Protein AF-A0A0F3MRC5-F1 (afdb_monomer_lite)

pLDDT: mean 93.23, std 6.99, range [58.91, 98.81]

Sequence (508 aa):
MLTLIIEEGAKIIGSVTSTGGVAGTLVFIGDGEVTGDIGTDDENKPDIIEISGDNTKQVTLRGNVLVNDLVFVQGVDSSGKANIENGLVARRVVFNNENADGGTLVINAPSAVNAIVNPNNGMIVLNADFTISDPSAGDIREIKIADNIKYTIDAKSGNVDLLNNGAKIIFEGAGSELNLINTGNTDKQFTLYSNLNPSDAEDEYGIVRVEATTNNLTIANNGGPYTIGQDNTHRLKEFEVKGAGNIVIDNTIFTKQFNMNNTGQVTLNQVLDLGVGGGVLFAADGKLTANNGISGSVTTATNDTGTLTIGTGNVTGAIGTNGGSKLKEVNFNGVSNVTSIDATIVKISNAAANVTAAGQISGAVSYTADGKLTANNGISGSVTTATNDTGTLTIGAGNVTGAIGTSGDNKLKEVNFNGASNVTSIDATIVKINNVTAAGQISGAVSYTADGKLTANNGINGAVTTNDTGTLTIGAGNVTGAIGTNGGNKLKEVNFNGVSNVTSIDAT

Radius of gyration: 33.18 Å; chains: 1; bounding box: 73×38×102 Å

Secondary structure (DSSP, 8-state):
-EEEEE-TTEEE-S-B---TT--EEEEEESSEEE-S-B-SSSSSS-SEEEEES-TT-EEEE-S-EEEEEEEE---SS---EEEESS-EEEEEEE--SSSS---EEEE-S-EEEEEEESGGG-EEEESS-EEE-SGGGGG-SEEEE-TT-EEEEEGGGS-EEESGGG-EEEE-STT-EEEEEE-SSS-EEEEESS-B-S-SS-SSEEEEEEEESSS-EEEE-TTS--EES-SSSS-EEEEEEEESS-EEE-SEEEEEEEEEEESSEEEESS-EE--TT-EEEE-SS-EEEETT-EESEEEESSTTEEEEEE-SS-B-S-BS-BTTBPEEEEEE-SEEEES-EEEEEEEE-STT-EEEESSPEEEEEEESSS-EEEETT-EES-EEESSTTEEEEEE-SS-B-S-BS-BTTB-EEEEEE-SEEEES-EEEEEEEEEEEEESS-EEEEEEEEEEEEEEETT-EES-EEESS-EEEEE-SS-EEEEES-STT--BSEEEESS---EEEE-B-

Structure (mmCIF, N/CA/C/O backbone):
data_AF-A0A0F3MRC5-F1
#
_entry.id   AF-A0A0F3MRC5-F1
#
loop_
_atom_site.group_PDB
_atom_site.id
_atom_site.type_symbol
_atom_site.label_atom_id
_atom_site.label_alt_id
_atom_site.label_comp_id
_atom_site.label_asym_id
_atom_site.label_entity_id
_atom_site.label_seq_id
_atom_site.pdbx_PDB_ins_code
_atom_site.Cartn_x
_atom_site.Cartn_y
_atom_site.Cartn_z
_atom_site.occupancy
_atom_site.B_iso_or_equiv
_atom_site.auth_seq_id
_atom_site.auth_comp_id
_atom_site.auth_asym_id
_atom_site.auth_atom_id
_atom_site.pdbx_PDB_model_num
ATOM 1 N N . MET A 1 1 ? 14.101 6.661 -49.500 1.00 66.88 1 MET A N 1
ATOM 2 C CA . MET A 1 1 ? 14.717 6.315 -48.210 1.00 66.88 1 MET A CA 1
ATOM 3 C C . MET A 1 1 ? 16.218 6.368 -48.416 1.00 66.88 1 MET A C 1
ATOM 5 O O . MET A 1 1 ? 16.705 5.696 -49.318 1.00 66.88 1 MET A O 1
ATOM 9 N N . LEU A 1 2 ? 16.905 7.274 -47.724 1.00 86.38 2 LEU A N 1
ATOM 10 C CA . LEU A 1 2 ? 18.364 7.409 -47.781 1.00 86.38 2 LEU A CA 1
ATOM 11 C C . LEU A 1 2 ? 18.962 6.574 -46.647 1.00 86.38 2 LEU A C 1
ATOM 13 O O . LEU A 1 2 ? 18.494 6.701 -45.521 1.00 86.38 2 LEU A O 1
ATOM 17 N N . THR A 1 3 ? 19.985 5.772 -46.930 1.00 93.00 3 THR A N 1
ATOM 18 C CA . THR A 1 3 ? 20.697 4.986 -45.913 1.00 93.00 3 THR A CA 1
ATOM 19 C C . THR A 1 3 ? 22.120 5.508 -45.776 1.00 93.00 3 THR A C 1
ATOM 21 O O . THR A 1 3 ? 22.839 5.594 -46.772 1.00 93.00 3 THR A O 1
ATOM 24 N N . LEU A 1 4 ? 22.522 5.847 -44.553 1.00 93.31 4 LEU A N 1
ATOM 25 C CA . LEU A 1 4 ? 23.901 6.171 -44.204 1.00 93.31 4 LEU A CA 1
ATOM 26 C C . LEU A 1 4 ? 24.473 5.031 -43.361 1.00 93.31 4 LEU A C 1
ATOM 28 O O . LEU A 1 4 ? 23.956 4.748 -42.284 1.00 93.31 4 LEU A O 1
ATOM 32 N N . ILE A 1 5 ? 25.532 4.396 -43.861 1.00 93.62 5 ILE A N 1
ATOM 33 C CA . ILE A 1 5 ? 26.242 3.319 -43.168 1.00 93.62 5 ILE A CA 1
ATOM 34 C C . ILE A 1 5 ? 27.459 3.910 -42.455 1.00 93.62 5 ILE A C 1
ATOM 36 O O . ILE A 1 5 ? 28.252 4.632 -43.061 1.00 93.62 5 ILE A O 1
ATOM 40 N N . ILE A 1 6 ? 27.580 3.598 -41.171 1.00 92.69 6 ILE A N 1
ATOM 41 C CA . ILE A 1 6 ? 28.657 3.991 -40.273 1.00 92.69 6 ILE A CA 1
ATOM 42 C C . ILE A 1 6 ? 29.465 2.736 -39.959 1.00 92.69 6 ILE A C 1
ATOM 44 O O . ILE A 1 6 ? 28.990 1.826 -39.277 1.00 92.69 6 ILE A O 1
ATOM 48 N N . GLU A 1 7 ? 30.668 2.692 -40.521 1.00 92.25 7 GLU A N 1
ATOM 49 C CA . GLU A 1 7 ? 31.620 1.595 -40.348 1.00 92.25 7 GLU A CA 1
ATOM 50 C C . GLU A 1 7 ? 32.126 1.502 -38.902 1.00 92.25 7 GLU A C 1
ATOM 52 O O . GLU A 1 7 ? 32.063 2.466 -38.135 1.00 92.25 7 GLU A O 1
ATOM 57 N N . GLU A 1 8 ? 32.683 0.347 -38.553 1.00 91.38 8 GLU A N 1
ATOM 58 C CA . GLU A 1 8 ? 33.206 0.074 -37.217 1.00 91.38 8 GLU A CA 1
ATOM 59 C C . GLU A 1 8 ? 34.230 1.128 -36.754 1.00 91.38 8 GLU A C 1
ATOM 61 O O . GLU A 1 8 ? 35.193 1.464 -37.449 1.00 91.38 8 GLU A O 1
ATOM 66 N N . GLY A 1 9 ? 34.017 1.649 -35.546 1.00 91.81 9 GLY A N 1
ATOM 67 C CA . GLY A 1 9 ? 34.847 2.668 -34.907 1.00 91.81 9 GLY A CA 1
ATOM 68 C C . GLY A 1 9 ? 34.661 4.081 -35.469 1.00 91.81 9 GLY A C 1
ATOM 69 O O . GLY A 1 9 ? 35.357 5.003 -35.034 1.00 91.81 9 GLY A O 1
ATOM 70 N N . ALA A 1 10 ? 33.755 4.285 -36.432 1.00 94.62 10 ALA A N 1
ATOM 71 C CA . ALA A 1 10 ? 33.546 5.592 -37.035 1.00 94.62 10 ALA A CA 1
ATOM 72 C C . ALA A 1 10 ? 32.795 6.558 -36.103 1.00 94.62 10 ALA A C 1
ATOM 74 O O . ALA A 1 10 ? 31.937 6.189 -35.297 1.00 94.62 10 ALA A O 1
ATOM 75 N N . LYS A 1 11 ? 33.126 7.844 -36.253 1.00 96.12 11 LYS A N 1
ATOM 76 C CA . LYS A 1 11 ? 32.602 8.942 -35.442 1.00 96.12 11 LYS A CA 1
ATOM 77 C C . LYS A 1 11 ? 32.018 10.034 -36.326 1.00 96.12 11 LYS A C 1
ATOM 79 O O . LYS A 1 11 ? 32.727 10.610 -37.152 1.00 96.12 11 LYS A O 1
ATOM 84 N N . ILE A 1 12 ? 30.755 10.375 -36.097 1.00 96.94 12 ILE A N 1
ATOM 85 C CA . ILE A 1 12 ? 30.117 11.563 -36.662 1.00 96.94 12 ILE A CA 1
ATOM 86 C C . ILE A 1 12 ? 30.290 12.715 -35.673 1.00 96.94 12 ILE A C 1
ATOM 88 O O . ILE A 1 12 ? 29.839 12.647 -34.528 1.00 96.94 12 ILE A O 1
ATOM 92 N N . ILE A 1 13 ? 30.942 13.787 -36.123 1.00 96.69 13 ILE A N 1
ATOM 93 C CA . ILE A 1 13 ? 31.075 15.025 -35.352 1.00 96.69 13 ILE A CA 1
ATOM 94 C C . ILE A 1 13 ? 29.966 15.984 -35.781 1.00 96.69 13 ILE A C 1
ATOM 96 O O . ILE A 1 13 ? 29.933 16.424 -36.929 1.00 96.69 13 ILE A O 1
ATOM 100 N N . GLY A 1 14 ? 29.092 16.334 -34.841 1.00 95.69 14 GLY A N 1
ATOM 101 C CA . GLY A 1 14 ? 27.933 17.197 -35.068 1.00 95.69 14 GLY A CA 1
ATOM 102 C C . GLY A 1 14 ? 26.616 16.426 -35.144 1.00 95.69 14 GLY A C 1
ATOM 103 O O . GLY A 1 14 ? 26.558 15.242 -34.812 1.00 95.69 14 GLY A O 1
ATOM 104 N N . SER A 1 15 ? 25.553 17.136 -35.521 1.00 94.94 15 SER A N 1
ATOM 105 C CA . SER A 1 15 ? 24.188 16.604 -35.551 1.00 94.94 15 SER A CA 1
ATOM 106 C C . SER A 1 15 ? 23.884 15.841 -36.841 1.00 94.94 15 SER A C 1
ATOM 108 O O . SER A 1 15 ? 24.416 16.162 -37.906 1.00 94.94 15 SER A O 1
ATOM 110 N N . VAL A 1 16 ? 22.972 14.874 -36.757 1.00 94.19 16 VAL A N 1
ATOM 111 C CA . VAL A 1 16 ? 22.435 14.125 -37.900 1.00 94.19 16 VAL A CA 1
ATOM 112 C C . VAL A 1 16 ? 20.947 14.427 -38.031 1.00 94.19 16 VAL A C 1
ATOM 114 O O . VAL A 1 16 ? 20.162 14.096 -37.147 1.00 94.19 16 VAL A O 1
ATOM 117 N N . THR A 1 17 ? 20.534 15.035 -39.140 1.00 90.56 17 THR A N 1
ATOM 118 C CA . THR A 1 17 ? 19.122 15.357 -39.392 1.00 90.56 17 THR A CA 1
ATOM 119 C C . THR A 1 17 ? 18.671 14.851 -40.755 1.00 90.56 17 THR A C 1
ATOM 121 O O . THR A 1 17 ? 19.435 14.849 -41.723 1.00 90.56 17 THR A O 1
ATOM 124 N N . SER A 1 18 ? 17.414 14.416 -40.844 1.00 86.88 18 SER A N 1
ATOM 125 C CA . SER A 1 18 ? 16.724 14.336 -42.130 1.00 86.88 18 SER A CA 1
ATOM 126 C C . SER A 1 18 ? 16.150 15.720 -42.438 1.00 86.88 18 SER A C 1
ATOM 128 O O . SER A 1 18 ? 15.801 16.466 -41.529 1.00 86.88 18 SER A O 1
ATOM 130 N N . THR A 1 19 ? 16.095 16.109 -43.712 1.00 81.38 19 THR A N 1
ATOM 131 C CA . THR A 1 19 ? 15.498 17.393 -44.115 1.00 81.38 19 THR A CA 1
ATOM 132 C C . THR A 1 19 ? 14.306 17.165 -45.033 1.00 81.38 19 THR A C 1
ATOM 134 O O . THR A 1 19 ? 14.325 16.283 -45.894 1.00 81.38 19 THR A O 1
ATOM 137 N N . GLY A 1 20 ? 13.253 17.963 -44.842 1.00 73.94 20 GLY A N 1
ATOM 138 C CA . GLY A 1 20 ? 12.080 17.984 -45.721 1.00 73.94 20 GLY A CA 1
ATOM 139 C C . GLY A 1 20 ? 11.171 16.757 -45.610 1.00 73.94 20 GLY A C 1
ATOM 140 O O . GLY A 1 20 ? 10.580 16.360 -46.614 1.00 73.94 20 GLY A O 1
ATOM 141 N N . GLY A 1 21 ? 11.079 16.128 -44.432 1.00 71.44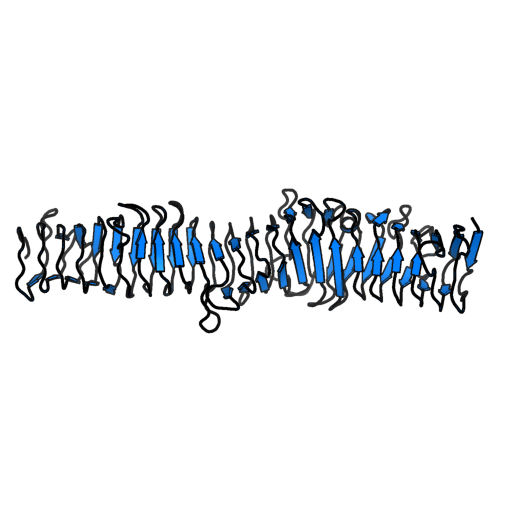 21 GLY A N 1
ATOM 142 C CA . GLY A 1 21 ? 10.180 14.988 -44.200 1.00 71.44 21 GLY A CA 1
ATOM 143 C C . GLY A 1 21 ? 10.630 13.671 -44.841 1.00 71.44 21 GLY A C 1
ATOM 144 O O . GLY A 1 21 ? 9.845 12.727 -44.938 1.00 71.44 21 GLY A O 1
ATOM 145 N N . VAL A 1 22 ? 11.873 13.585 -45.326 1.00 77.75 22 VAL A N 1
ATOM 146 C CA . VAL A 1 22 ? 12.384 12.373 -45.976 1.00 77.75 22 VAL A CA 1
ATOM 147 C C . VAL A 1 22 ? 12.835 11.357 -44.927 1.00 77.75 22 VAL A C 1
ATOM 149 O O . VAL A 1 22 ? 13.843 11.554 -44.254 1.00 77.75 22 VAL A O 1
ATOM 152 N N . ALA A 1 23 ? 12.137 10.221 -44.851 1.00 80.81 23 ALA A N 1
ATOM 153 C CA . ALA A 1 23 ? 12.546 9.072 -44.044 1.00 80.81 23 ALA A CA 1
ATOM 154 C C . ALA A 1 23 ? 13.950 8.573 -44.450 1.00 80.81 23 ALA A C 1
ATOM 156 O O . ALA A 1 23 ? 14.190 8.213 -45.614 1.00 80.81 23 ALA A O 1
ATOM 157 N N . GLY A 1 24 ? 14.870 8.554 -43.485 1.00 91.00 24 GLY A N 1
ATOM 158 C CA . GLY A 1 24 ? 16.234 8.050 -43.636 1.00 91.00 24 GLY A CA 1
ATOM 159 C C . GLY A 1 24 ? 16.586 7.004 -42.581 1.00 91.00 24 GLY A C 1
ATOM 160 O O . GLY A 1 24 ? 15.982 6.978 -41.509 1.00 91.00 24 GLY A O 1
ATOM 161 N N . THR A 1 25 ? 17.577 6.175 -42.895 1.00 94.62 25 THR A N 1
ATOM 162 C CA . THR A 1 25 ? 18.104 5.121 -42.025 1.00 94.62 25 THR A CA 1
ATOM 163 C C . THR A 1 25 ? 19.570 5.399 -41.714 1.00 94.62 25 THR A C 1
ATOM 165 O O . THR A 1 25 ? 20.368 5.620 -42.628 1.00 94.62 25 THR A O 1
ATOM 168 N N . LEU A 1 26 ? 19.930 5.369 -40.434 1.00 95.06 26 LEU A N 1
ATOM 169 C CA . LEU A 1 26 ? 21.310 5.432 -39.959 1.00 95.06 26 LEU A CA 1
ATOM 170 C C . LEU A 1 26 ? 21.720 4.046 -39.457 1.00 95.06 26 LEU A C 1
ATOM 172 O O . LEU A 1 26 ? 21.127 3.557 -38.505 1.00 95.06 26 LEU A O 1
ATOM 176 N N . VAL A 1 27 ? 22.709 3.417 -40.087 1.00 94.56 27 VAL A N 1
ATOM 177 C CA . VAL A 1 27 ? 23.139 2.046 -39.770 1.00 94.56 27 VAL A CA 1
ATOM 178 C C . VAL A 1 27 ? 24.523 2.076 -39.151 1.00 94.56 27 VAL A C 1
ATOM 180 O O . VAL A 1 27 ? 25.453 2.571 -39.779 1.00 94.56 27 VAL A O 1
ATOM 183 N N . PHE A 1 28 ? 24.680 1.506 -37.963 1.00 94.06 28 PHE A N 1
ATOM 184 C CA . PHE A 1 28 ? 25.976 1.281 -37.331 1.00 94.06 28 PHE A CA 1
ATOM 185 C C . PHE A 1 28 ? 26.372 -0.189 -37.458 1.00 94.06 28 PHE A C 1
ATOM 187 O O . PHE A 1 28 ? 25.625 -1.080 -37.040 1.00 94.06 28 PHE A O 1
ATOM 194 N N . ILE A 1 29 ? 27.550 -0.441 -38.028 1.00 89.50 29 ILE A N 1
ATOM 195 C CA . ILE A 1 29 ? 28.136 -1.777 -38.161 1.00 89.50 29 ILE A CA 1
ATOM 196 C C . ILE A 1 29 ? 29.233 -1.913 -37.096 1.00 89.50 29 ILE A C 1
ATOM 198 O O . ILE A 1 29 ? 30.410 -1.704 -37.372 1.00 89.50 29 ILE A O 1
ATOM 202 N N . GLY A 1 30 ? 28.843 -2.227 -35.857 1.00 89.44 30 GLY A N 1
ATOM 203 C CA . GLY A 1 30 ? 29.761 -2.348 -34.722 1.00 89.44 30 GLY A CA 1
ATOM 204 C C . GLY A 1 30 ? 29.889 -1.064 -33.899 1.00 89.44 30 GLY A C 1
ATOM 205 O O . GLY A 1 30 ? 28.898 -0.375 -33.655 1.00 89.44 30 GLY A O 1
ATOM 206 N N . ASP A 1 31 ? 31.104 -0.774 -33.423 1.00 93.62 31 ASP A N 1
ATOM 207 C CA . ASP A 1 31 ? 31.352 0.397 -32.576 1.00 93.62 31 ASP A CA 1
ATOM 208 C C . ASP A 1 31 ? 31.089 1.696 -33.344 1.00 93.62 31 ASP A C 1
ATOM 210 O O . ASP A 1 31 ? 31.461 1.818 -34.510 1.00 93.62 31 ASP A O 1
ATOM 214 N N . GLY A 1 32 ? 30.485 2.691 -32.698 1.00 95.44 32 GLY A N 1
ATOM 215 C CA . GLY A 1 32 ? 30.190 3.958 -33.362 1.00 95.44 32 GLY A CA 1
ATOM 216 C C . GLY A 1 32 ? 29.873 5.096 -32.406 1.00 95.44 32 GLY A C 1
ATOM 217 O O . GLY A 1 32 ? 29.499 4.885 -31.254 1.00 95.44 32 GLY A O 1
ATOM 218 N N . GLU A 1 33 ? 30.020 6.329 -32.882 1.00 97.44 33 GLU A N 1
ATOM 219 C CA . GLU A 1 33 ? 29.736 7.517 -32.076 1.00 97.44 33 GLU A CA 1
ATOM 220 C C . GLU A 1 33 ? 29.079 8.628 -32.901 1.00 97.44 33 GLU A C 1
ATOM 222 O O . GLU A 1 33 ? 29.527 8.944 -34.005 1.00 97.44 33 GLU A O 1
ATOM 227 N N . VAL A 1 34 ? 28.068 9.285 -32.329 1.00 98.12 34 VAL A N 1
ATOM 228 C CA . VAL A 1 34 ? 27.540 10.568 -32.820 1.00 98.12 34 VAL A CA 1
ATOM 229 C C . VAL A 1 34 ? 27.627 11.591 -31.699 1.00 98.12 34 VAL A C 1
ATOM 231 O O . VAL A 1 34 ? 27.081 11.373 -30.619 1.00 98.12 34 VAL A O 1
ATOM 234 N N . THR A 1 35 ? 28.332 12.702 -31.931 1.00 97.75 35 THR A N 1
ATOM 235 C CA . THR A 1 35 ? 28.570 13.696 -30.870 1.00 97.75 35 THR A CA 1
ATOM 236 C C . THR A 1 35 ? 27.452 14.721 -30.709 1.00 97.75 35 THR A C 1
ATOM 238 O O . THR A 1 35 ? 27.401 15.375 -29.673 1.00 97.75 35 THR A O 1
ATOM 241 N N . GLY A 1 36 ? 26.642 14.948 -31.746 1.00 97.44 36 GLY A N 1
ATOM 242 C CA . GLY A 1 36 ? 25.536 15.907 -31.735 1.00 97.44 36 GLY A CA 1
ATOM 243 C C . GLY A 1 36 ? 24.167 15.233 -31.707 1.00 97.44 36 GLY A C 1
ATOM 244 O O . GLY A 1 36 ? 24.066 14.010 -31.616 1.00 97.44 36 GLY A O 1
ATOM 245 N N . ASP A 1 37 ? 23.118 16.051 -31.777 1.00 97.31 37 ASP A N 1
ATOM 246 C CA . ASP A 1 37 ? 21.728 15.584 -31.781 1.00 97.31 37 ASP A CA 1
ATOM 247 C C . ASP A 1 37 ? 21.410 14.760 -33.037 1.00 97.31 37 ASP A C 1
ATOM 249 O O . ASP A 1 37 ? 21.921 15.030 -34.127 1.00 97.31 37 ASP A O 1
ATOM 253 N N . ILE A 1 38 ? 20.527 13.777 -32.894 1.00 96.75 38 ILE A N 1
ATOM 254 C CA . ILE A 1 38 ? 19.950 13.014 -33.996 1.00 96.75 38 ILE A CA 1
ATOM 255 C C . ILE A 1 38 ? 18.467 13.349 -34.073 1.00 96.75 38 ILE A C 1
ATOM 257 O O . ILE A 1 38 ? 17.701 13.000 -33.181 1.00 96.75 38 ILE A O 1
ATOM 261 N N . GLY A 1 39 ? 18.073 14.008 -35.159 1.00 94.38 39 GLY A N 1
ATOM 262 C CA . GLY A 1 39 ? 16.740 14.576 -35.324 1.00 94.38 39 GLY A CA 1
ATOM 263 C C . GLY A 1 39 ? 16.519 15.858 -34.513 1.00 94.38 39 GLY A C 1
ATOM 264 O O . GLY A 1 39 ? 17.100 16.049 -33.448 1.00 94.38 39 GLY A O 1
ATOM 265 N N . THR A 1 40 ? 15.689 16.766 -35.033 1.00 90.69 40 THR A N 1
ATOM 266 C CA . THR A 1 40 ? 15.366 18.047 -34.361 1.00 90.69 40 THR A CA 1
ATOM 267 C C . THR A 1 40 ? 13.893 18.199 -34.009 1.00 90.69 40 THR A C 1
ATOM 269 O O . THR A 1 40 ? 13.556 18.909 -33.067 1.00 90.69 40 THR A O 1
ATOM 272 N N . ASP A 1 41 ? 13.018 17.552 -34.772 1.00 90.75 41 ASP A N 1
ATOM 273 C CA . ASP A 1 41 ? 11.568 17.591 -34.619 1.00 90.75 41 ASP A CA 1
ATOM 274 C C . ASP A 1 41 ? 10.936 16.392 -35.343 1.00 90.75 41 ASP A C 1
ATOM 276 O O . ASP A 1 41 ? 11.629 15.540 -35.909 1.00 90.75 41 ASP A O 1
ATOM 280 N N . ASP A 1 42 ? 9.607 16.313 -35.316 1.00 88.12 42 ASP A N 1
ATOM 281 C CA . ASP A 1 42 ? 8.883 15.181 -35.875 1.00 88.12 42 ASP A CA 1
ATOM 282 C C . ASP A 1 42 ? 9.019 15.010 -37.394 1.00 88.12 42 ASP A C 1
ATOM 284 O O . ASP A 1 42 ? 8.890 13.875 -37.864 1.00 88.12 42 ASP A O 1
ATOM 288 N N . GLU A 1 43 ? 9.283 16.087 -38.138 1.00 89.81 43 GLU A N 1
ATOM 289 C CA . GLU A 1 43 ? 9.475 16.075 -39.594 1.00 89.81 43 GLU A CA 1
ATOM 290 C C . GLU A 1 43 ? 10.941 15.831 -39.982 1.00 89.81 43 GLU A C 1
ATOM 292 O O . GLU A 1 43 ? 11.214 15.282 -41.050 1.00 89.81 43 GLU A O 1
ATOM 297 N N . ASN A 1 44 ? 11.883 16.213 -39.118 1.00 90.81 44 ASN A N 1
ATOM 298 C CA . ASN A 1 44 ? 13.322 16.232 -39.388 1.00 90.81 44 ASN A CA 1
ATOM 299 C C . ASN A 1 44 ? 14.104 15.206 -38.549 1.00 90.81 44 ASN A C 1
ATOM 301 O O . ASN A 1 44 ? 15.253 15.438 -38.161 1.00 90.81 44 ASN A O 1
ATOM 305 N N . LYS A 1 45 ? 13.484 14.057 -38.261 1.00 92.94 45 LYS A N 1
ATOM 306 C CA . LYS A 1 45 ? 14.107 12.902 -37.601 1.00 92.94 45 LYS A CA 1
ATOM 307 C C . LYS A 1 45 ? 14.374 11.741 -38.566 1.00 92.94 45 LYS A C 1
ATOM 309 O O . LYS A 1 45 ? 13.608 11.549 -39.519 1.00 92.94 45 LYS A O 1
ATOM 314 N N . PRO A 1 46 ? 15.429 10.935 -38.349 1.00 94.06 46 PRO A N 1
ATOM 315 C CA . PRO A 1 46 ? 15.559 9.653 -39.026 1.00 94.06 46 PRO A CA 1
ATOM 316 C C . PRO A 1 46 ? 14.352 8.761 -38.733 1.00 94.06 46 PRO A C 1
ATOM 318 O O . PRO A 1 46 ? 13.754 8.809 -37.654 1.00 94.06 46 PRO A O 1
ATOM 321 N N . ASP A 1 47 ? 14.008 7.925 -39.704 1.00 95.12 47 ASP A N 1
ATOM 322 C CA . ASP A 1 47 ? 12.973 6.919 -39.510 1.00 95.12 47 ASP A CA 1
ATOM 323 C C . ASP A 1 47 ? 13.536 5.755 -38.692 1.00 95.12 47 ASP A C 1
ATOM 325 O O . ASP A 1 47 ? 12.897 5.277 -37.760 1.00 95.12 47 ASP A O 1
ATOM 329 N N . ILE A 1 48 ? 14.769 5.342 -38.993 1.00 96.31 48 ILE A N 1
ATOM 330 C CA . ILE A 1 48 ? 15.389 4.180 -38.363 1.00 96.31 48 ILE A CA 1
ATOM 331 C C . ILE A 1 48 ? 16.831 4.498 -37.958 1.00 96.31 48 ILE A C 1
ATOM 333 O O . ILE A 1 48 ? 17.601 5.057 -38.743 1.00 96.31 48 ILE A O 1
ATOM 337 N N . ILE A 1 49 ? 17.206 4.096 -36.746 1.00 97.12 49 ILE A N 1
ATOM 338 C CA . ILE A 1 49 ? 18.600 3.878 -36.354 1.00 97.12 49 ILE A CA 1
ATOM 339 C C . ILE A 1 49 ? 18.790 2.374 -36.165 1.00 97.12 49 ILE A C 1
ATOM 341 O O . ILE A 1 49 ? 18.113 1.779 -35.332 1.00 97.12 49 ILE A O 1
ATOM 345 N N . GLU A 1 50 ? 19.698 1.764 -36.920 1.00 95.38 50 GLU A N 1
ATOM 346 C CA . GLU A 1 50 ? 20.039 0.344 -36.816 1.00 95.38 50 GLU A CA 1
ATOM 347 C C . GLU A 1 50 ? 21.374 0.167 -36.095 1.00 95.38 50 GLU A C 1
ATOM 349 O O . GLU A 1 50 ? 22.381 0.775 -36.461 1.00 95.38 50 GLU A O 1
ATOM 354 N N . ILE A 1 51 ? 21.382 -0.689 -35.078 1.00 93.94 51 ILE A N 1
ATOM 355 C CA . ILE A 1 51 ? 22.551 -1.030 -34.272 1.00 93.94 51 ILE A CA 1
ATOM 356 C C . ILE A 1 51 ? 22.891 -2.493 -34.534 1.00 93.94 51 ILE A C 1
ATOM 358 O O . ILE A 1 51 ? 22.158 -3.390 -34.113 1.00 93.94 51 ILE A O 1
ATOM 362 N N . SER A 1 52 ? 24.000 -2.727 -35.232 1.00 87.56 52 SER A N 1
ATOM 363 C CA . SER A 1 52 ? 24.513 -4.066 -35.542 1.00 87.56 52 SER A CA 1
ATOM 364 C C . SER A 1 52 ? 25.764 -4.371 -34.725 1.00 87.56 52 SER A C 1
ATOM 366 O O . SER A 1 52 ? 26.483 -3.461 -34.310 1.00 87.56 52 SER A O 1
ATOM 368 N N . GLY A 1 53 ? 26.072 -5.656 -34.566 1.00 83.25 53 GLY A N 1
ATOM 369 C CA . GLY A 1 53 ? 27.265 -6.133 -33.860 1.00 83.25 53 GLY A CA 1
ATOM 370 C C . GLY A 1 53 ? 26.926 -7.091 -32.724 1.00 83.25 53 GLY A C 1
ATOM 371 O O . GLY A 1 53 ? 25.761 -7.244 -32.368 1.00 83.25 53 GLY A O 1
ATOM 372 N N . ASP A 1 54 ? 27.947 -7.743 -32.173 1.00 85.00 54 ASP A N 1
ATOM 373 C CA . ASP A 1 54 ? 27.812 -8.596 -30.988 1.00 85.00 54 ASP A CA 1
ATOM 374 C C . ASP A 1 54 ? 27.704 -7.767 -29.688 1.00 85.00 54 ASP A C 1
ATOM 376 O O . ASP A 1 54 ? 27.829 -6.541 -29.687 1.00 85.00 54 ASP A O 1
ATOM 380 N N . ASN A 1 55 ? 27.500 -8.433 -28.551 1.00 81.62 55 ASN A N 1
ATOM 381 C CA . ASN A 1 55 ? 27.361 -7.805 -27.233 1.00 81.62 55 ASN A CA 1
ATOM 382 C C . ASN A 1 55 ? 28.615 -7.057 -26.730 1.00 81.62 55 ASN A C 1
ATOM 384 O O . ASN A 1 55 ? 28.556 -6.395 -25.681 1.00 81.62 55 ASN A O 1
ATOM 388 N N . THR A 1 56 ? 29.744 -7.150 -27.436 1.00 86.75 56 THR A N 1
ATOM 389 C CA . THR A 1 56 ? 30.954 -6.375 -27.145 1.00 86.75 56 THR A CA 1
ATOM 390 C C . THR A 1 56 ? 30.939 -5.016 -27.835 1.00 86.75 56 THR A C 1
ATOM 392 O O . THR A 1 56 ? 31.632 -4.111 -27.373 1.00 86.75 56 THR A O 1
ATOM 395 N N . LYS A 1 57 ? 30.117 -4.853 -28.880 1.00 91.44 57 LYS A N 1
ATOM 396 C CA . LYS A 1 57 ? 30.014 -3.625 -29.670 1.00 91.44 57 LYS A CA 1
ATOM 397 C C . LYS A 1 57 ? 29.074 -2.609 -29.048 1.00 91.44 57 LYS A C 1
ATOM 399 O O . LYS A 1 57 ? 28.014 -2.951 -28.514 1.00 91.44 57 LYS A O 1
ATOM 404 N N . GLN A 1 58 ? 29.461 -1.341 -29.144 1.00 93.94 58 GLN A N 1
ATOM 405 C CA . GLN A 1 58 ? 28.718 -0.230 -28.572 1.00 93.94 58 GLN A CA 1
ATOM 406 C C . GLN A 1 58 ? 28.633 0.962 -29.522 1.00 93.94 58 GLN A C 1
ATOM 408 O O . GLN A 1 58 ? 29.635 1.512 -29.975 1.00 93.94 58 GLN A O 1
ATOM 413 N N . VAL A 1 59 ? 27.413 1.453 -29.702 1.00 97.06 59 VAL A N 1
ATOM 414 C CA . VAL A 1 59 ? 27.145 2.748 -30.317 1.00 97.06 59 VAL A CA 1
ATOM 415 C C . VAL A 1 59 ? 26.830 3.758 -29.225 1.00 97.06 59 VAL A C 1
ATOM 417 O O . VAL A 1 59 ? 25.931 3.540 -28.415 1.00 97.06 59 VAL A O 1
ATOM 420 N N . THR A 1 60 ? 27.558 4.871 -29.204 1.00 97.94 60 THR A N 1
ATOM 421 C CA . THR A 1 60 ? 27.334 5.975 -28.265 1.00 97.94 60 THR A CA 1
ATOM 422 C C . THR A 1 60 ? 26.685 7.159 -28.969 1.00 97.94 60 THR A C 1
ATOM 424 O O . THR A 1 60 ? 27.263 7.759 -29.877 1.00 97.94 60 THR A O 1
ATOM 427 N N . LEU A 1 61 ? 25.485 7.518 -28.524 1.00 98.06 61 LEU A N 1
ATOM 428 C CA . LEU A 1 61 ? 24.712 8.645 -29.031 1.00 98.06 61 LEU A CA 1
ATOM 429 C C . LEU A 1 61 ? 24.743 9.755 -27.976 1.00 98.06 61 LEU A C 1
ATOM 431 O O . LEU A 1 61 ? 24.054 9.675 -26.955 1.00 98.06 61 LEU A O 1
ATOM 435 N N . ARG A 1 62 ? 25.607 10.756 -28.196 1.00 97.69 62 ARG A N 1
ATOM 436 C CA . ARG A 1 62 ? 25.893 11.799 -27.199 1.00 97.69 62 ARG A CA 1
ATOM 437 C C . ARG A 1 62 ? 24.876 12.931 -27.169 1.00 97.69 62 ARG A C 1
ATOM 439 O O . ARG A 1 62 ? 24.718 13.566 -26.135 1.00 97.69 62 ARG A O 1
ATOM 446 N N . GLY A 1 63 ? 24.245 13.232 -28.302 1.00 96.69 63 GLY A N 1
ATOM 447 C CA . GLY A 1 63 ? 23.178 14.227 -28.369 1.00 96.69 63 GLY A CA 1
ATOM 448 C C . GLY A 1 63 ? 21.814 13.650 -28.006 1.00 96.69 63 GLY A C 1
ATOM 449 O O . GLY A 1 63 ? 21.678 12.471 -27.675 1.00 96.69 63 GLY A O 1
ATOM 450 N N . ASN A 1 64 ? 20.789 14.495 -28.080 1.00 97.38 64 ASN A N 1
ATOM 451 C CA . ASN A 1 64 ? 19.403 14.048 -27.996 1.00 97.38 64 ASN A CA 1
ATOM 452 C C . ASN A 1 64 ? 19.073 13.187 -29.215 1.00 97.38 64 ASN A C 1
ATOM 454 O O . ASN A 1 64 ? 19.456 13.526 -30.333 1.00 97.38 64 ASN A O 1
ATOM 458 N N . VAL A 1 65 ? 18.346 12.096 -29.009 1.00 98.12 65 VAL A N 1
ATOM 459 C CA . VAL A 1 65 ? 17.949 11.172 -30.069 1.00 98.12 65 VAL A CA 1
ATOM 460 C C . VAL A 1 65 ? 16.440 11.213 -30.219 1.00 98.12 65 VAL A C 1
ATOM 462 O O . VAL A 1 65 ? 15.705 10.719 -29.368 1.00 98.12 65 VAL A O 1
ATOM 465 N N . LEU A 1 66 ? 15.985 11.777 -31.328 1.00 97.12 66 LEU A N 1
ATOM 466 C CA . LEU A 1 66 ? 14.613 11.710 -31.791 1.00 97.12 66 LEU A CA 1
ATOM 467 C C . LEU A 1 66 ? 14.578 10.831 -33.045 1.00 97.12 66 LEU A C 1
ATOM 469 O O . LEU A 1 66 ? 15.220 11.135 -34.050 1.00 97.12 66 LEU A O 1
ATOM 473 N N . VAL A 1 67 ? 13.841 9.725 -32.988 1.00 96.81 67 VAL A N 1
ATOM 474 C CA . VAL A 1 67 ? 13.770 8.727 -34.068 1.00 96.81 67 VAL A CA 1
ATOM 475 C C . VAL A 1 67 ? 12.392 8.068 -34.073 1.00 96.81 67 VAL A C 1
ATOM 477 O O . VAL A 1 67 ? 11.714 8.044 -33.047 1.00 96.81 67 VAL A O 1
ATOM 480 N N . ASN A 1 68 ? 11.935 7.521 -35.202 1.00 95.44 68 ASN A N 1
ATOM 481 C CA . ASN A 1 68 ? 10.776 6.627 -35.135 1.00 95.44 68 ASN A CA 1
ATOM 482 C C . ASN A 1 68 ? 11.178 5.301 -34.480 1.00 95.44 68 ASN A C 1
ATOM 484 O O . ASN A 1 68 ? 10.668 4.982 -33.408 1.00 95.44 68 ASN A O 1
ATOM 488 N N . ASP A 1 69 ? 12.109 4.558 -35.073 1.00 97.00 69 ASP A N 1
ATOM 489 C CA . ASP A 1 69 ? 12.499 3.244 -34.574 1.00 97.00 69 ASP A CA 1
ATOM 490 C C . ASP A 1 69 ? 14.009 3.154 -34.293 1.00 97.00 69 ASP A C 1
ATOM 492 O O . ASP A 1 69 ? 14.842 3.420 -35.159 1.00 97.00 69 ASP A O 1
ATOM 496 N N . LEU A 1 70 ? 14.363 2.736 -33.077 1.00 97.69 70 LEU A N 1
ATOM 497 C CA . LEU A 1 70 ? 15.708 2.268 -32.740 1.00 97.69 70 LEU A CA 1
ATOM 498 C C . LEU A 1 70 ? 15.709 0.741 -32.814 1.00 97.69 70 LEU A C 1
ATOM 500 O O . LEU A 1 70 ? 14.992 0.086 -32.059 1.00 97.69 70 LEU A O 1
ATOM 504 N N . VAL A 1 71 ? 16.479 0.174 -33.733 1.00 96.56 71 VAL A N 1
ATOM 505 C CA . VAL A 1 71 ? 16.422 -1.243 -34.094 1.00 96.56 71 VAL A CA 1
ATOM 506 C C . VAL A 1 71 ? 17.763 -1.901 -33.814 1.00 96.56 71 VAL A C 1
ATOM 508 O O . VAL A 1 71 ? 18.795 -1.471 -34.319 1.00 96.56 71 VAL A O 1
ATOM 511 N N . PHE A 1 72 ? 17.748 -2.977 -33.039 1.00 95.19 72 PHE A N 1
ATOM 512 C CA . PHE A 1 72 ? 18.888 -3.870 -32.894 1.00 95.19 72 PHE A CA 1
ATOM 513 C C . PHE A 1 72 ? 18.813 -4.936 -33.985 1.00 95.19 72 PHE A C 1
ATOM 515 O O . PHE A 1 72 ? 17.817 -5.652 -34.098 1.00 95.19 72 PHE A O 1
ATOM 522 N N . VAL A 1 73 ? 19.858 -5.023 -34.803 1.00 88.69 73 VAL A N 1
ATOM 523 C CA . VAL A 1 73 ? 19.951 -5.956 -35.933 1.00 88.69 73 VAL A CA 1
ATOM 524 C C . VAL A 1 73 ? 21.103 -6.953 -35.727 1.00 88.69 73 VAL A C 1
ATOM 526 O O . VAL A 1 73 ? 21.812 -6.914 -34.718 1.00 88.69 73 VAL A O 1
ATOM 529 N N . GLN A 1 74 ? 21.220 -7.918 -36.640 1.00 74.94 74 GLN A N 1
ATOM 530 C CA . GLN A 1 74 ? 21.946 -9.182 -36.475 1.00 74.94 74 GLN A CA 1
ATOM 531 C C . GLN A 1 74 ? 23.375 -9.103 -35.904 1.00 74.94 74 GLN A C 1
ATOM 533 O O . GLN A 1 74 ? 24.252 -8.407 -36.417 1.00 74.94 74 GLN A O 1
ATOM 538 N N . GLY A 1 75 ? 23.607 -9.994 -34.938 1.00 62.25 75 GLY A N 1
ATOM 539 C CA . GLY A 1 75 ? 24.794 -10.836 -34.792 1.00 62.25 75 GLY A CA 1
ATOM 540 C C . GLY A 1 75 ? 24.312 -12.258 -34.449 1.00 62.25 75 GLY A C 1
ATOM 541 O O . GLY A 1 75 ? 23.288 -12.412 -33.779 1.00 62.25 75 GLY A O 1
ATOM 542 N N . VAL A 1 76 ? 24.986 -13.304 -34.947 1.00 58.91 76 VAL A N 1
ATOM 543 C CA . VAL A 1 76 ? 24.531 -14.713 -34.819 1.00 58.91 76 VAL A CA 1
ATOM 544 C C . VAL A 1 76 ? 24.394 -15.194 -33.370 1.00 58.91 76 VAL A C 1
ATOM 546 O O . VAL A 1 76 ? 23.569 -16.060 -33.100 1.00 58.91 76 VAL A O 1
ATOM 549 N N . ASP A 1 77 ? 25.139 -14.582 -32.444 1.00 62.38 77 ASP A N 1
ATOM 550 C CA . ASP A 1 77 ? 25.177 -14.980 -31.032 1.00 62.38 77 ASP A CA 1
ATOM 551 C C . ASP A 1 77 ? 24.659 -13.891 -30.072 1.00 62.38 77 ASP A C 1
ATOM 553 O O . ASP A 1 77 ? 24.309 -14.187 -28.934 1.00 62.38 77 ASP A O 1
ATOM 557 N N . SER A 1 78 ? 24.613 -12.626 -30.501 1.00 72.88 78 SER A N 1
ATOM 558 C CA . SER A 1 78 ? 24.138 -11.486 -29.700 1.00 72.88 78 SER A CA 1
ATOM 559 C C . SER A 1 78 ? 23.950 -10.238 -30.564 1.00 72.88 78 SER A C 1
ATOM 561 O O . SER A 1 78 ? 24.488 -10.170 -31.669 1.00 72.88 78 SER A O 1
ATOM 563 N N . SER A 1 79 ? 23.203 -9.256 -30.058 1.00 83.62 79 SER A N 1
ATOM 564 C CA . SER A 1 79 ? 23.089 -7.918 -30.650 1.00 83.62 79 SER A CA 1
ATOM 565 C C . SER A 1 79 ? 23.784 -6.846 -29.795 1.00 83.62 79 SER A C 1
ATOM 567 O O . SER A 1 79 ? 23.946 -6.998 -28.581 1.00 83.62 79 SER A O 1
ATOM 569 N N . GLY A 1 80 ? 24.204 -5.759 -30.448 1.00 90.06 80 GLY A N 1
ATOM 570 C CA . GLY A 1 80 ? 25.026 -4.700 -29.862 1.00 90.06 80 GLY A CA 1
ATOM 571 C C . GLY A 1 80 ? 24.351 -3.861 -28.777 1.00 90.06 80 GLY A C 1
ATOM 572 O O . GLY A 1 80 ? 23.204 -4.081 -28.373 1.00 90.06 80 GLY A O 1
ATOM 573 N N . LYS A 1 81 ? 25.095 -2.866 -28.290 1.00 94.44 81 LYS A N 1
ATOM 574 C CA . LYS A 1 81 ? 24.659 -1.944 -27.237 1.00 94.44 81 LYS A CA 1
ATOM 575 C C . LYS A 1 81 ? 24.420 -0.544 -27.793 1.00 94.44 81 LYS A C 1
ATOM 577 O O . LYS A 1 81 ? 25.297 0.013 -28.446 1.00 94.44 81 LYS A O 1
ATOM 582 N N . ALA A 1 82 ? 23.277 0.053 -27.471 1.00 97.25 82 ALA A N 1
ATOM 583 C CA . ALA A 1 82 ? 23.003 1.465 -27.726 1.00 97.25 82 ALA A CA 1
ATOM 584 C C . ALA A 1 82 ? 23.132 2.248 -26.417 1.00 97.25 82 ALA A C 1
ATOM 586 O O . ALA A 1 82 ? 22.397 1.988 -25.466 1.00 97.25 82 ALA A O 1
ATOM 587 N N . ASN A 1 83 ? 24.070 3.189 -26.362 1.00 97.88 83 ASN A N 1
ATOM 588 C CA . ASN A 1 83 ? 24.330 4.032 -25.203 1.00 97.88 83 ASN A CA 1
ATOM 589 C C . ASN A 1 83 ? 23.803 5.448 -25.451 1.00 97.88 83 ASN A C 1
ATOM 591 O O . ASN A 1 83 ? 24.367 6.184 -26.260 1.00 97.88 83 ASN A O 1
ATOM 595 N N . ILE A 1 84 ? 22.718 5.812 -24.770 1.00 98.44 84 ILE A N 1
ATOM 596 C CA . ILE A 1 84 ? 22.055 7.113 -24.895 1.00 98.44 84 ILE A CA 1
ATOM 597 C C . ILE A 1 84 ? 22.558 8.028 -23.778 1.00 98.44 84 ILE A C 1
ATOM 599 O O . ILE A 1 84 ? 22.308 7.748 -22.604 1.00 98.44 84 ILE A O 1
ATOM 603 N N . GLU A 1 85 ? 23.263 9.113 -24.110 1.00 98.12 85 GLU A N 1
ATOM 604 C CA . GLU A 1 85 ? 23.846 9.997 -23.086 1.00 98.12 85 GLU A CA 1
ATOM 605 C C . GLU A 1 85 ? 22.994 11.224 -22.733 1.00 98.12 85 GLU A C 1
ATOM 607 O O . GLU A 1 85 ? 23.129 11.708 -21.615 1.00 98.12 85 GLU A O 1
ATOM 612 N N . ASN A 1 86 ? 22.130 11.728 -23.629 1.00 95.81 86 ASN A N 1
ATOM 613 C CA . ASN A 1 86 ? 21.426 13.008 -23.400 1.00 95.81 86 ASN A CA 1
ATOM 614 C C . ASN A 1 86 ? 19.890 12.949 -23.516 1.00 95.81 86 ASN A C 1
ATOM 616 O O . ASN A 1 86 ? 19.205 13.813 -22.977 1.00 95.81 86 ASN A O 1
ATOM 620 N N . GLY A 1 87 ? 19.340 11.899 -24.130 1.00 96.38 87 GLY A N 1
ATOM 621 C CA . GLY A 1 87 ? 17.906 11.596 -24.110 1.00 96.38 87 GLY A CA 1
ATOM 622 C C . GLY A 1 87 ? 17.467 10.823 -25.349 1.00 96.38 87 GLY A C 1
ATOM 623 O O . GLY A 1 87 ? 18.013 11.024 -26.433 1.00 96.38 87 GLY A O 1
ATOM 624 N N . LEU A 1 88 ? 16.484 9.939 -25.196 1.00 98.19 88 LEU A N 1
ATOM 625 C CA . LEU A 1 88 ? 15.853 9.196 -26.285 1.00 98.19 88 LEU A CA 1
ATOM 626 C C . LEU A 1 88 ? 14.349 9.455 -26.279 1.00 98.19 88 LEU A C 1
ATOM 628 O O . LEU A 1 88 ? 13.674 9.217 -25.278 1.00 98.19 88 LEU A O 1
ATOM 632 N N . VAL A 1 89 ? 13.835 9.875 -27.430 1.00 97.75 89 VAL A N 1
ATOM 633 C CA . VAL A 1 89 ? 12.415 9.872 -27.763 1.00 97.75 89 VAL A CA 1
ATOM 634 C C . VAL A 1 89 ? 12.240 9.004 -29.000 1.00 97.75 89 VAL A C 1
ATOM 636 O O . VAL A 1 89 ? 12.663 9.376 -30.097 1.00 97.75 89 VAL A O 1
ATOM 639 N N . ALA A 1 90 ? 11.629 7.834 -28.820 1.00 96.81 90 ALA A N 1
ATOM 640 C CA . ALA A 1 90 ? 11.365 6.911 -29.918 1.00 96.81 90 ALA A CA 1
ATOM 641 C C . ALA A 1 90 ? 9.907 6.464 -29.957 1.00 96.81 90 ALA A C 1
ATOM 643 O O . ALA A 1 90 ? 9.270 6.237 -28.925 1.00 96.81 90 ALA A O 1
ATOM 644 N N . ARG A 1 91 ? 9.379 6.251 -31.165 1.00 95.44 91 ARG A N 1
ATOM 645 C CA . ARG A 1 91 ? 8.106 5.539 -31.319 1.00 95.44 91 ARG A CA 1
ATOM 646 C C . ARG A 1 91 ? 8.282 4.090 -30.875 1.00 95.44 91 ARG A C 1
ATOM 648 O O . ARG A 1 91 ? 7.433 3.578 -30.152 1.00 95.44 91 ARG A O 1
ATOM 655 N N . ARG A 1 92 ? 9.355 3.423 -31.306 1.00 96.81 92 ARG A N 1
ATOM 656 C CA . ARG A 1 92 ? 9.629 2.034 -30.928 1.00 96.81 92 ARG A CA 1
ATOM 657 C C . ARG A 1 92 ? 11.103 1.783 -30.672 1.00 96.81 92 ARG A C 1
ATOM 659 O O . ARG A 1 92 ? 11.963 2.335 -31.353 1.00 96.81 92 ARG A O 1
ATOM 666 N N . VAL A 1 93 ? 11.365 0.862 -29.755 1.00 97.81 93 VAL A N 1
ATOM 667 C CA . VAL A 1 93 ? 12.633 0.131 -29.700 1.00 97.81 93 VAL A CA 1
ATOM 668 C C . VAL A 1 93 ? 12.357 -1.299 -30.133 1.00 97.81 93 VAL A C 1
ATOM 670 O O . VAL A 1 93 ? 11.433 -1.934 -29.630 1.00 97.81 93 VAL A O 1
ATOM 673 N N . VAL A 1 94 ? 13.122 -1.797 -31.095 1.00 96.69 94 VAL A N 1
ATOM 674 C CA . VAL A 1 94 ? 12.956 -3.133 -31.664 1.00 96.69 94 VAL A CA 1
ATOM 675 C C . VAL A 1 94 ? 14.179 -3.954 -31.301 1.00 96.69 94 VAL A C 1
ATOM 677 O O . VAL A 1 94 ? 15.262 -3.713 -31.830 1.00 96.69 94 VAL A O 1
ATOM 680 N N . PHE A 1 95 ? 14.010 -4.917 -30.400 1.00 95.38 95 PHE A N 1
ATOM 681 C CA . PHE A 1 95 ? 15.056 -5.888 -30.108 1.00 95.38 95 PHE A CA 1
ATOM 682 C C . PHE A 1 95 ? 15.074 -6.989 -31.167 1.00 95.38 95 PHE A C 1
ATOM 684 O O . PHE A 1 95 ? 14.054 -7.310 -31.790 1.00 95.38 95 PHE A O 1
ATOM 691 N N . ASN A 1 96 ? 16.246 -7.573 -31.372 1.00 92.06 96 ASN A N 1
ATOM 692 C CA . ASN A 1 96 ? 16.420 -8.696 -32.274 1.00 92.06 96 ASN A CA 1
ATOM 693 C C . ASN A 1 96 ? 15.725 -9.945 -31.697 1.00 92.06 96 ASN A C 1
ATOM 695 O O . ASN A 1 96 ? 15.909 -10.283 -30.531 1.00 92.06 96 ASN A O 1
ATOM 699 N N . ASN A 1 97 ? 14.909 -10.622 -32.508 1.00 88.69 97 ASN A N 1
ATOM 700 C CA . ASN A 1 97 ? 14.182 -11.840 -32.130 1.00 88.69 97 ASN A CA 1
ATOM 701 C C . ASN A 1 97 ? 14.871 -13.139 -32.570 1.00 88.69 97 ASN A C 1
ATOM 703 O O . ASN A 1 97 ? 14.377 -14.221 -32.257 1.00 88.69 97 ASN A O 1
ATOM 707 N N . GLU A 1 98 ? 15.976 -13.052 -33.307 1.00 84.81 98 GLU A N 1
ATOM 708 C CA . GLU A 1 98 ? 16.687 -14.216 -33.839 1.00 84.81 98 GLU A CA 1
ATOM 709 C C . GLU A 1 98 ? 17.667 -14.829 -32.828 1.00 84.81 98 GLU A C 1
ATOM 711 O O . GLU A 1 98 ? 18.098 -15.966 -33.010 1.00 84.81 98 GLU A O 1
ATOM 716 N N . ASN A 1 99 ? 18.010 -14.115 -31.752 1.00 76.88 99 ASN A N 1
ATOM 717 C CA . ASN A 1 99 ? 18.922 -14.588 -30.712 1.00 76.88 99 ASN A CA 1
ATOM 718 C C . ASN A 1 99 ? 18.362 -14.313 -29.306 1.00 76.88 99 ASN A C 1
ATOM 720 O O . ASN A 1 99 ? 17.439 -13.520 -29.123 1.00 76.88 99 ASN A O 1
ATOM 724 N N . ALA A 1 100 ? 18.895 -15.013 -28.300 1.00 72.31 100 ALA A N 1
ATOM 725 C CA . ALA A 1 100 ? 18.442 -14.840 -26.923 1.00 72.31 100 ALA A CA 1
ATOM 726 C C . ALA A 1 100 ? 18.757 -13.427 -26.402 1.00 72.31 100 ALA A C 1
ATOM 728 O O . ALA A 1 100 ? 17.915 -12.857 -25.715 1.00 72.31 100 ALA A O 1
ATOM 729 N N . ASP A 1 101 ? 19.923 -12.873 -26.762 1.00 83.38 101 ASP A N 1
ATOM 730 C CA . ASP A 1 101 ? 20.422 -11.537 -26.406 1.00 83.38 101 ASP A CA 1
ATOM 731 C C . ASP A 1 101 ? 20.138 -10.504 -27.505 1.00 83.38 101 ASP A C 1
ATOM 733 O O . ASP A 1 101 ? 21.042 -10.044 -28.209 1.00 83.38 101 ASP A O 1
ATOM 737 N N . GLY A 1 102 ? 18.868 -10.109 -27.609 1.00 89.62 102 GLY A N 1
ATOM 738 C CA . GLY A 1 102 ? 18.314 -9.258 -28.665 1.00 89.62 102 GLY A CA 1
ATOM 739 C C . GLY A 1 102 ? 18.828 -7.816 -28.711 1.00 89.62 102 GLY A C 1
ATOM 740 O O . GLY A 1 102 ? 18.354 -7.025 -29.525 1.00 89.62 102 GLY A O 1
ATOM 741 N N . GLY A 1 103 ? 19.788 -7.462 -27.857 1.00 93.06 103 GLY A N 1
ATOM 742 C CA . GLY A 1 103 ? 20.419 -6.148 -27.770 1.00 93.06 103 GLY A CA 1
ATOM 743 C C . GLY A 1 103 ? 20.321 -5.549 -26.372 1.00 93.06 103 GLY A C 1
ATOM 744 O O . GLY A 1 103 ? 19.512 -5.969 -25.542 1.00 93.06 103 GLY A O 1
ATOM 745 N N . THR A 1 104 ? 21.167 -4.555 -26.101 1.00 95.56 104 THR A N 1
ATOM 746 C CA . THR A 1 104 ? 21.117 -3.789 -24.848 1.00 95.56 104 THR A CA 1
ATOM 747 C C . THR A 1 104 ? 20.874 -2.317 -25.125 1.00 95.56 104 THR A C 1
ATOM 749 O O . THR A 1 104 ? 21.650 -1.680 -25.838 1.00 95.56 104 THR A O 1
ATOM 752 N N . LEU A 1 105 ? 19.856 -1.750 -24.488 1.00 97.88 105 LEU A N 1
ATOM 753 C CA . LEU A 1 105 ? 19.645 -0.309 -24.433 1.00 97.88 105 LEU A CA 1
ATOM 754 C C . LEU A 1 105 ? 20.134 0.231 -23.086 1.00 97.88 105 LEU A C 1
ATOM 756 O O . LEU A 1 105 ? 19.683 -0.224 -22.038 1.00 97.88 105 LEU A O 1
ATOM 760 N N . VAL A 1 106 ? 21.045 1.200 -23.109 1.00 98.38 106 VAL A N 1
ATOM 761 C CA . VAL A 1 106 ? 21.550 1.887 -21.914 1.00 98.38 106 VAL A CA 1
ATOM 762 C C . VAL A 1 106 ? 21.070 3.334 -21.937 1.00 98.38 106 VAL A C 1
ATOM 764 O O . VAL A 1 106 ? 21.357 4.075 -22.879 1.00 98.38 106 VAL A O 1
ATOM 767 N N . ILE A 1 107 ? 20.339 3.731 -20.897 1.00 98.69 107 ILE A N 1
ATOM 768 C CA . ILE A 1 107 ? 19.739 5.058 -20.746 1.00 98.69 107 ILE A CA 1
ATOM 769 C C . ILE A 1 107 ? 20.499 5.828 -19.663 1.00 98.69 107 ILE A C 1
ATOM 771 O O . ILE A 1 107 ? 20.405 5.470 -18.494 1.00 98.69 107 ILE A O 1
ATOM 775 N N . ASN A 1 108 ? 21.232 6.887 -20.027 1.00 98.50 108 ASN A N 1
ATOM 776 C CA . ASN A 1 108 ? 21.957 7.746 -19.069 1.00 98.50 108 ASN A CA 1
ATOM 777 C C . ASN A 1 108 ? 21.373 9.155 -18.933 1.00 98.50 108 ASN A C 1
ATOM 779 O O . ASN A 1 108 ? 21.897 9.968 -18.177 1.00 98.50 108 ASN A O 1
ATOM 783 N N . ALA A 1 109 ? 20.284 9.440 -19.642 1.00 98.19 109 ALA A N 1
ATOM 784 C CA . ALA A 1 109 ? 19.515 10.665 -19.493 1.00 98.19 109 ALA A CA 1
ATOM 785 C C . ALA A 1 109 ? 18.014 10.379 -19.638 1.00 98.19 109 ALA A C 1
ATOM 787 O O . ALA A 1 109 ? 17.654 9.394 -20.295 1.00 98.19 109 ALA A O 1
ATOM 788 N N . PRO A 1 110 ? 17.141 11.219 -19.047 1.00 98.31 110 PRO A N 1
ATOM 789 C CA . PRO A 1 110 ? 15.699 11.023 -19.085 1.00 98.31 110 PRO A CA 1
ATOM 790 C C . PRO A 1 110 ? 15.188 10.724 -20.494 1.00 98.31 110 PRO A C 1
ATOM 792 O O . PRO A 1 110 ? 15.467 11.465 -21.436 1.00 98.31 110 PRO A O 1
ATOM 795 N N . SER A 1 111 ? 14.473 9.614 -20.641 1.00 98.31 111 SER A N 1
ATOM 796 C CA . SER A 1 111 ? 14.072 9.090 -21.948 1.00 98.31 111 SER A CA 1
ATOM 797 C C . SER A 1 111 ? 12.649 8.536 -21.923 1.00 98.31 111 SER A C 1
ATOM 799 O O . SER A 1 111 ? 12.145 8.094 -20.889 1.00 98.31 111 SER A O 1
ATOM 801 N N . ALA A 1 112 ? 11.990 8.545 -23.077 1.00 97.38 112 ALA A N 1
ATOM 802 C CA . ALA A 1 112 ? 10.641 8.027 -23.239 1.00 97.38 112 ALA A CA 1
ATOM 803 C C . ALA A 1 112 ? 10.508 7.284 -24.567 1.00 97.38 112 ALA A C 1
ATOM 805 O O . ALA A 1 112 ? 10.937 7.766 -25.617 1.00 97.38 112 ALA A O 1
ATOM 806 N N . VAL A 1 113 ? 9.878 6.115 -24.533 1.00 96.69 113 VAL A N 1
ATOM 807 C CA . VAL A 1 113 ? 9.560 5.360 -25.747 1.00 96.69 113 VAL A CA 1
ATOM 808 C C . VAL A 1 113 ? 8.113 4.909 -25.703 1.00 96.69 113 VAL A C 1
ATOM 810 O O . VAL A 1 113 ? 7.591 4.594 -24.636 1.00 96.69 113 VAL A O 1
ATOM 813 N N . ASN A 1 114 ? 7.444 4.878 -26.854 1.00 94.56 114 ASN A N 1
ATOM 814 C CA . ASN A 1 114 ? 6.037 4.488 -26.844 1.00 94.56 114 ASN A CA 1
ATOM 815 C C . ASN A 1 114 ? 5.892 2.979 -26.655 1.00 94.56 114 ASN A C 1
ATOM 817 O O . ASN A 1 114 ? 5.166 2.585 -25.756 1.00 94.56 114 ASN A O 1
ATOM 821 N N . ALA A 1 115 ? 6.586 2.160 -27.454 1.00 96.44 115 ALA A N 1
ATOM 822 C CA . ALA A 1 115 ? 6.463 0.701 -27.412 1.00 96.44 115 ALA A CA 1
ATOM 823 C C . ALA A 1 115 ? 7.795 -0.035 -27.607 1.00 96.44 115 ALA A C 1
ATOM 825 O O . ALA A 1 115 ? 8.747 0.493 -28.188 1.00 96.44 115 ALA A O 1
ATOM 826 N N . ILE A 1 116 ? 7.829 -1.293 -27.173 1.00 97.00 116 ILE A N 1
ATOM 827 C CA . ILE A 1 116 ? 8.927 -2.231 -27.390 1.00 97.00 116 ILE A CA 1
ATOM 828 C C . ILE A 1 116 ? 8.450 -3.361 -28.304 1.00 97.00 116 ILE A C 1
ATOM 830 O O . ILE A 1 116 ? 7.377 -3.929 -28.122 1.00 97.00 116 ILE A O 1
ATOM 834 N N . VAL A 1 117 ? 9.261 -3.712 -29.295 1.00 96.06 117 VAL A N 1
ATOM 835 C CA . VAL A 1 117 ? 9.033 -4.864 -30.171 1.00 96.06 117 VAL A CA 1
ATOM 836 C C . VAL A 1 117 ? 10.059 -5.939 -29.833 1.00 96.06 117 VAL A C 1
ATOM 838 O O . VAL A 1 117 ? 11.237 -5.636 -29.651 1.00 96.06 117 VAL A O 1
ATOM 841 N N . ASN A 1 118 ? 9.598 -7.189 -29.751 1.00 94.25 118 ASN A N 1
ATOM 842 C CA . ASN A 1 118 ? 10.358 -8.343 -29.251 1.00 94.25 118 ASN A CA 1
ATOM 843 C C . ASN A 1 118 ? 10.940 -8.132 -27.833 1.00 94.25 118 ASN A C 1
ATOM 845 O O . ASN A 1 118 ? 12.120 -8.393 -27.598 1.00 94.25 118 ASN A O 1
ATOM 849 N N . PRO A 1 119 ? 10.129 -7.654 -26.870 1.00 94.06 119 PRO A N 1
ATOM 850 C CA . PRO A 1 119 ? 10.612 -7.288 -25.535 1.00 94.06 119 PRO A CA 1
ATOM 851 C C . PRO A 1 119 ? 11.277 -8.461 -24.786 1.00 94.06 119 PRO A C 1
ATOM 853 O O . PRO A 1 119 ? 12.275 -8.256 -24.094 1.00 94.06 119 PRO A O 1
ATOM 856 N N . ASN A 1 120 ? 10.823 -9.698 -25.024 1.00 93.44 120 ASN A N 1
ATOM 857 C CA . ASN A 1 120 ? 11.349 -10.928 -24.410 1.00 93.44 120 ASN A CA 1
ATOM 858 C C . ASN A 1 120 ? 12.820 -11.249 -24.753 1.00 93.44 120 ASN A C 1
ATOM 860 O O . ASN A 1 120 ? 13.384 -12.194 -24.202 1.00 93.44 120 ASN A O 1
ATOM 864 N N . ASN A 1 121 ? 13.455 -10.490 -25.649 1.00 91.62 121 ASN A N 1
ATOM 865 C CA . ASN A 1 121 ? 14.853 -10.676 -26.042 1.00 91.62 121 ASN A CA 1
ATOM 866 C C . ASN A 1 121 ? 15.753 -9.520 -25.569 1.00 91.62 121 ASN A C 1
ATOM 868 O O . ASN A 1 121 ? 16.975 -9.634 -25.620 1.00 91.62 121 ASN A O 1
ATOM 872 N N . GLY A 1 122 ? 15.176 -8.404 -25.116 1.00 93.19 122 GLY A N 1
ATOM 873 C CA . GLY A 1 122 ? 15.909 -7.172 -24.830 1.00 93.19 122 GLY A CA 1
ATOM 874 C C . GLY A 1 122 ? 16.385 -7.031 -23.389 1.00 93.19 122 GLY A C 1
ATOM 875 O O . GLY A 1 122 ? 15.708 -7.449 -22.453 1.00 93.19 122 GLY A O 1
ATOM 876 N N . MET A 1 123 ? 17.529 -6.371 -23.204 1.00 95.38 123 MET A N 1
ATOM 877 C CA . MET A 1 123 ? 17.958 -5.859 -21.901 1.00 95.38 123 MET A CA 1
ATOM 878 C C . MET A 1 123 ? 17.930 -4.331 -21.899 1.00 95.38 123 MET A C 1
ATOM 880 O O . MET A 1 123 ? 18.435 -3.695 -22.828 1.00 95.38 123 MET A O 1
ATOM 884 N N . ILE A 1 124 ? 17.391 -3.739 -20.835 1.00 97.81 124 ILE A N 1
ATOM 885 C CA . ILE A 1 124 ? 17.438 -2.292 -20.609 1.00 97.81 124 ILE A CA 1
ATOM 886 C C . ILE A 1 124 ? 18.169 -1.999 -19.298 1.00 97.81 124 ILE A C 1
ATOM 888 O O . ILE A 1 124 ? 17.833 -2.546 -18.250 1.00 97.81 124 ILE A O 1
ATOM 892 N N . VAL A 1 125 ? 19.166 -1.119 -19.359 1.00 98.31 125 VAL A N 1
ATOM 893 C CA . VAL A 1 125 ? 19.911 -0.622 -18.197 1.00 98.31 125 VAL A CA 1
ATOM 894 C C . VAL A 1 125 ? 19.595 0.856 -18.010 1.00 98.31 125 VAL A C 1
ATOM 896 O O . VAL A 1 125 ? 19.814 1.661 -18.919 1.00 98.31 125 VAL A O 1
ATOM 899 N N . LEU A 1 126 ? 19.072 1.209 -16.840 1.00 98.69 126 LEU A N 1
ATOM 900 C CA . LEU A 1 126 ? 18.580 2.544 -16.529 1.00 98.69 126 LEU A CA 1
ATOM 901 C C . LEU A 1 126 ? 19.493 3.236 -15.521 1.00 98.69 126 LEU A C 1
ATOM 903 O O . LEU A 1 126 ? 19.435 2.951 -14.330 1.00 98.69 126 LEU A O 1
ATOM 907 N N . ASN A 1 127 ? 20.278 4.193 -16.012 1.00 98.69 127 ASN A N 1
ATOM 908 C CA . ASN A 1 127 ? 21.060 5.146 -15.218 1.00 98.69 127 ASN A CA 1
ATOM 909 C C . ASN A 1 127 ? 20.381 6.529 -15.151 1.00 98.69 127 ASN A C 1
ATOM 911 O O . ASN A 1 127 ? 20.944 7.475 -14.604 1.00 98.69 127 ASN A O 1
ATOM 915 N N . ALA A 1 128 ? 19.193 6.659 -15.744 1.00 98.56 128 ALA A N 1
ATOM 916 C CA . ALA A 1 128 ? 18.338 7.835 -15.714 1.00 98.56 128 ALA A CA 1
ATOM 917 C C . ALA A 1 128 ? 16.871 7.436 -15.921 1.00 98.56 128 ALA A C 1
ATOM 919 O O . ALA A 1 128 ? 16.581 6.320 -16.361 1.00 98.56 128 ALA A O 1
ATOM 920 N N . ASP A 1 129 ? 15.962 8.358 -15.603 1.00 98.69 129 ASP A N 1
ATOM 921 C CA . ASP A 1 129 ? 14.523 8.109 -15.642 1.00 98.69 129 ASP A CA 1
ATOM 922 C C . ASP A 1 129 ? 14.048 7.639 -17.024 1.00 98.69 129 ASP A C 1
ATOM 924 O O . ASP A 1 129 ? 14.422 8.190 -18.062 1.00 98.69 129 ASP A O 1
ATOM 928 N N . PHE A 1 130 ? 13.179 6.633 -17.039 1.00 98.62 130 PHE A N 1
ATOM 929 C CA . PHE A 1 130 ? 12.685 6.036 -18.273 1.00 98.62 130 PHE A CA 1
ATOM 930 C C . PHE A 1 130 ? 11.191 5.769 -18.212 1.00 98.62 130 PHE A C 1
ATOM 932 O O . PHE A 1 130 ? 10.690 5.263 -17.210 1.00 98.62 130 PHE A O 1
ATOM 939 N N . THR A 1 131 ? 10.473 6.105 -19.284 1.00 98.25 131 THR A N 1
ATOM 940 C CA . THR A 1 131 ? 9.017 5.922 -19.366 1.00 98.25 131 THR A CA 1
ATOM 941 C C . THR A 1 131 ? 8.615 5.118 -20.597 1.00 98.25 131 THR A C 1
ATOM 943 O O . THR A 1 131 ? 9.070 5.410 -21.704 1.00 98.25 131 THR A O 1
ATOM 946 N N . ILE A 1 132 ? 7.715 4.148 -20.401 1.00 97.56 132 ILE A N 1
ATOM 947 C CA . ILE A 1 132 ? 7.025 3.413 -21.468 1.00 97.56 132 ILE A CA 1
ATOM 948 C C . ILE A 1 132 ? 5.515 3.464 -21.220 1.00 97.56 132 ILE A C 1
ATOM 950 O O . ILE A 1 132 ? 5.068 3.282 -20.089 1.00 97.56 132 ILE A O 1
ATOM 954 N N . SER A 1 133 ? 4.719 3.706 -22.266 1.00 94.12 133 SER A N 1
ATOM 955 C CA . SER A 1 133 ? 3.253 3.852 -22.159 1.00 94.12 133 SER A CA 1
ATOM 956 C C . SER A 1 133 ? 2.446 2.788 -22.915 1.00 94.12 133 SER A C 1
ATOM 958 O O . SER A 1 133 ? 1.241 2.954 -23.134 1.00 94.12 133 SER A O 1
ATOM 960 N N . ASP A 1 134 ? 3.101 1.717 -23.354 1.00 95.31 134 ASP A N 1
ATOM 961 C CA . ASP A 1 134 ? 2.508 0.585 -24.066 1.00 95.31 134 ASP A CA 1
ATOM 962 C C . ASP A 1 134 ? 2.637 -0.711 -23.243 1.00 95.31 134 ASP A C 1
ATOM 964 O O . ASP A 1 134 ? 3.638 -0.882 -22.538 1.00 95.31 134 ASP A O 1
ATOM 968 N N . PRO A 1 135 ? 1.667 -1.643 -23.342 1.00 95.38 135 PRO A N 1
ATOM 969 C CA . PRO A 1 135 ? 1.712 -2.933 -22.651 1.00 95.38 135 PRO A CA 1
ATOM 970 C C . PRO A 1 135 ? 2.995 -3.749 -22.824 1.00 95.38 135 PRO A C 1
ATOM 972 O O . PRO A 1 135 ? 3.368 -4.475 -21.906 1.00 95.38 135 PRO A O 1
ATOM 975 N N . SER A 1 136 ? 3.708 -3.594 -23.943 1.00 94.88 136 SER A N 1
ATOM 976 C CA . SER A 1 136 ? 4.996 -4.264 -24.186 1.00 94.88 136 SER A CA 1
ATOM 977 C C . SER A 1 136 ? 6.073 -3.984 -23.130 1.00 94.88 136 SER A C 1
ATOM 979 O O . SER A 1 136 ? 7.047 -4.731 -23.045 1.00 94.88 136 SER A O 1
ATOM 981 N N . ALA A 1 137 ? 5.910 -2.943 -22.308 1.00 95.12 137 ALA A N 1
ATOM 982 C CA . ALA A 1 137 ? 6.800 -2.630 -21.193 1.00 95.12 137 ALA A CA 1
ATOM 983 C C . ALA A 1 137 ? 6.960 -3.783 -20.188 1.00 95.12 137 ALA A C 1
ATOM 985 O O . ALA A 1 137 ? 8.021 -3.933 -19.589 1.00 95.12 137 ALA A O 1
ATOM 986 N N . GLY A 1 138 ? 5.916 -4.587 -19.983 1.00 93.19 138 GLY A N 1
ATOM 987 C CA . GLY A 1 138 ? 5.930 -5.638 -18.968 1.00 93.19 138 GLY A CA 1
ATOM 988 C C . GLY A 1 138 ? 6.584 -6.958 -19.393 1.00 93.19 138 GLY A C 1
ATOM 989 O O . GLY A 1 138 ? 6.949 -7.763 -18.533 1.00 93.19 138 GLY A O 1
ATOM 990 N N . ASP A 1 139 ? 6.798 -7.133 -20.700 1.00 93.38 139 ASP A N 1
ATOM 991 C CA . ASP A 1 139 ? 7.391 -8.328 -21.314 1.00 93.38 139 ASP A CA 1
ATOM 992 C C . ASP A 1 139 ? 8.912 -8.198 -21.531 1.00 93.38 139 ASP A C 1
ATOM 994 O O . ASP A 1 139 ? 9.537 -9.052 -22.161 1.00 93.38 139 ASP A O 1
ATOM 998 N N . ILE A 1 140 ? 9.541 -7.100 -21.091 1.00 95.56 140 ILE A N 1
ATOM 999 C CA . ILE A 1 140 ? 10.983 -6.909 -21.291 1.00 95.56 140 ILE A CA 1
ATOM 1000 C C . ILE A 1 140 ? 11.740 -7.951 -20.470 1.00 95.56 140 ILE A C 1
ATOM 1002 O O . ILE A 1 140 ? 11.583 -8.022 -19.252 1.00 95.56 140 ILE A O 1
ATOM 1006 N N . ARG A 1 141 ? 12.602 -8.731 -21.131 1.00 94.75 141 ARG A N 1
ATOM 1007 C CA . ARG A 1 141 ? 13.340 -9.842 -20.510 1.00 94.75 141 ARG A CA 1
ATOM 1008 C C . ARG A 1 141 ? 14.079 -9.431 -19.242 1.00 94.75 141 ARG A C 1
ATOM 1010 O O . ARG A 1 141 ? 14.018 -10.135 -18.238 1.00 94.75 141 ARG A O 1
ATOM 1017 N N . GLU A 1 142 ? 14.809 -8.322 -19.292 1.00 95.31 142 GLU A N 1
ATOM 1018 C CA . GLU A 1 142 ? 15.563 -7.838 -18.142 1.00 95.31 142 GLU A CA 1
ATOM 1019 C C . GLU A 1 142 ? 15.643 -6.315 -18.125 1.00 95.31 142 GLU A C 1
ATOM 1021 O O . GLU A 1 142 ? 16.064 -5.684 -19.098 1.00 95.31 142 GLU A O 1
ATOM 1026 N N . ILE A 1 143 ? 15.278 -5.734 -16.986 1.00 97.19 143 ILE A N 1
ATOM 1027 C CA . ILE A 1 143 ? 15.433 -4.311 -16.702 1.00 97.19 143 ILE A CA 1
ATOM 1028 C C . ILE A 1 143 ? 16.262 -4.161 -15.437 1.00 97.19 143 ILE A C 1
ATOM 1030 O O . ILE A 1 143 ? 15.914 -4.723 -14.400 1.00 97.19 143 ILE A O 1
ATOM 1034 N N . LYS A 1 144 ? 17.329 -3.366 -15.510 1.00 97.19 144 LYS A N 1
ATOM 1035 C CA . LYS A 1 144 ? 18.124 -2.956 -14.350 1.00 97.19 144 LYS A CA 1
ATOM 1036 C C . LYS A 1 144 ? 17.873 -1.493 -14.054 1.00 97.19 144 LYS A C 1
ATOM 1038 O O . LYS A 1 144 ? 18.068 -0.650 -14.929 1.00 97.19 144 LYS A O 1
ATOM 1043 N N . ILE A 1 145 ? 17.437 -1.206 -12.835 1.00 97.94 145 ILE A N 1
ATOM 1044 C CA . ILE A 1 145 ? 17.152 0.146 -12.366 1.00 97.94 145 ILE A CA 1
ATOM 1045 C C . ILE A 1 145 ? 18.267 0.541 -11.403 1.00 97.94 145 ILE A C 1
ATOM 1047 O O . ILE A 1 145 ? 18.316 0.021 -10.285 1.00 97.94 145 ILE A O 1
ATOM 1051 N N . ALA A 1 146 ? 19.143 1.458 -11.815 1.00 97.62 146 ALA A N 1
ATOM 1052 C CA . ALA A 1 146 ? 20.187 1.976 -10.938 1.00 97.62 146 ALA A CA 1
ATOM 1053 C C . ALA A 1 146 ? 19.586 2.676 -9.704 1.00 97.62 146 ALA A C 1
ATOM 1055 O O . ALA A 1 146 ? 18.408 3.047 -9.673 1.00 97.62 146 ALA A O 1
ATOM 1056 N N . ASP A 1 147 ? 20.396 2.846 -8.660 1.00 96.50 147 ASP A N 1
ATOM 1057 C CA . ASP A 1 147 ? 19.952 3.518 -7.441 1.00 96.50 147 ASP A CA 1
ATOM 1058 C C . ASP A 1 147 ? 19.512 4.966 -7.723 1.00 96.50 147 ASP A C 1
ATOM 1060 O O . ASP A 1 147 ? 20.185 5.709 -8.438 1.00 96.50 147 ASP A O 1
ATOM 1064 N N . ASN A 1 148 ? 18.402 5.385 -7.111 1.00 97.81 148 ASN A N 1
ATOM 1065 C CA . ASN A 1 148 ? 17.761 6.699 -7.286 1.00 97.81 148 ASN A CA 1
ATOM 1066 C C . ASN A 1 148 ? 17.220 6.989 -8.699 1.00 97.81 148 ASN A C 1
ATOM 1068 O O . ASN A 1 148 ? 16.986 8.153 -9.030 1.00 97.81 148 ASN A O 1
ATOM 1072 N N . ILE A 1 149 ? 17.002 5.955 -9.517 1.00 98.56 149 ILE A N 1
ATOM 1073 C CA . ILE A 1 149 ? 16.433 6.069 -10.866 1.00 98.56 149 ILE A CA 1
ATOM 1074 C C . ILE A 1 149 ? 14.996 5.560 -10.911 1.00 98.56 149 ILE A C 1
ATOM 1076 O O . ILE A 1 149 ? 14.654 4.587 -10.238 1.00 98.56 149 ILE A O 1
ATOM 1080 N N . LYS A 1 150 ? 14.162 6.197 -11.744 1.00 98.56 150 LYS A N 1
ATOM 1081 C CA . LYS A 1 150 ? 12.759 5.822 -11.936 1.00 98.56 150 LYS A CA 1
ATOM 1082 C C . LYS A 1 150 ? 12.528 5.114 -13.258 1.00 98.56 150 LYS A C 1
ATOM 1084 O O . LYS A 1 150 ? 12.772 5.664 -14.330 1.00 98.56 150 LYS A O 1
ATOM 1089 N N . TYR A 1 151 ? 11.919 3.943 -13.186 1.00 98.69 151 TYR A N 1
ATOM 1090 C CA . TYR A 1 151 ? 11.301 3.294 -14.327 1.00 98.69 151 TYR A CA 1
ATOM 1091 C C . TYR A 1 151 ? 9.783 3.417 -14.235 1.00 98.69 151 TYR A C 1
ATOM 1093 O O . TYR A 1 151 ? 9.174 2.949 -13.279 1.00 98.69 151 TYR A O 1
ATOM 1101 N N . THR A 1 152 ? 9.161 4.055 -15.221 1.00 98.62 152 THR A N 1
ATOM 1102 C CA . THR A 1 152 ? 7.716 4.280 -15.258 1.00 98.62 152 THR A CA 1
ATOM 1103 C C . THR A 1 152 ? 7.069 3.472 -16.369 1.00 98.62 152 THR A C 1
ATOM 1105 O O . THR A 1 152 ? 7.392 3.640 -17.545 1.00 98.62 152 THR A O 1
ATOM 1108 N N . ILE A 1 153 ? 6.102 2.641 -15.987 1.00 98.50 153 ILE A N 1
ATOM 1109 C CA . ILE A 1 153 ? 5.176 1.986 -16.901 1.00 98.50 153 ILE A CA 1
ATOM 1110 C C . ILE A 1 153 ? 3.810 2.638 -16.730 1.00 98.50 153 ILE A C 1
ATOM 1112 O O . ILE A 1 153 ? 3.189 2.551 -15.669 1.00 98.50 153 ILE A O 1
ATOM 1116 N N . ASP A 1 154 ? 3.338 3.288 -17.786 1.00 97.31 154 ASP A N 1
ATOM 1117 C CA . ASP A 1 154 ? 2.009 3.880 -17.835 1.00 97.31 154 ASP A CA 1
ATOM 1118 C C . ASP A 1 154 ? 1.056 2.977 -18.619 1.00 97.31 154 ASP A C 1
ATOM 1120 O O . ASP A 1 154 ? 1.157 2.848 -19.838 1.00 97.31 154 ASP A O 1
ATOM 1124 N N . ALA A 1 155 ? 0.072 2.397 -17.932 1.00 97.00 155 ALA A N 1
ATOM 1125 C CA . ALA A 1 155 ? -0.962 1.550 -18.528 1.00 97.00 155 ALA A CA 1
ATOM 1126 C C . ALA A 1 155 ? -1.976 2.341 -19.387 1.00 97.00 155 ALA A C 1
ATOM 1128 O O . ALA A 1 155 ? -3.047 1.842 -19.739 1.00 97.00 155 ALA A O 1
ATOM 1129 N N . LYS A 1 156 ? -1.674 3.593 -19.746 1.00 94.75 156 LYS A N 1
ATOM 1130 C CA . LYS A 1 156 ? -2.512 4.469 -20.572 1.00 94.75 156 LYS A CA 1
ATOM 1131 C C . LYS A 1 156 ? -3.066 3.786 -21.823 1.00 94.75 156 LYS A C 1
ATOM 1133 O O . LYS A 1 156 ? -4.241 3.987 -22.137 1.00 94.75 156 LYS A O 1
ATOM 1138 N N . SER A 1 157 ? -2.251 2.991 -22.519 1.00 93.69 157 SER A N 1
ATOM 1139 C CA . SER A 1 157 ? -2.633 2.364 -23.795 1.00 93.69 157 SER A CA 1
ATOM 1140 C C . SER A 1 157 ? -3.281 0.982 -23.649 1.00 93.69 157 SER A C 1
ATOM 1142 O O . SER A 1 157 ? -3.821 0.463 -24.623 1.00 93.69 157 SER A O 1
ATOM 1144 N N . GLY A 1 158 ? -3.275 0.382 -22.456 1.00 96.62 158 GLY A N 1
ATOM 1145 C CA . GLY A 1 158 ? -3.823 -0.955 -22.232 1.00 96.62 158 GLY A CA 1
ATOM 1146 C C . GLY A 1 158 ? -3.367 -1.580 -20.917 1.00 96.62 158 GLY A C 1
ATOM 1147 O O . GLY A 1 158 ? -2.505 -1.042 -20.230 1.00 96.62 158 GLY A O 1
ATOM 1148 N N . ASN A 1 159 ? -3.968 -2.718 -20.566 1.00 97.88 159 ASN A N 1
ATOM 1149 C CA . ASN A 1 159 ? -3.500 -3.527 -19.440 1.00 97.88 159 ASN A CA 1
ATOM 1150 C C . ASN A 1 159 ? -2.100 -4.077 -19.730 1.00 97.88 159 ASN A C 1
ATOM 1152 O O . ASN A 1 159 ? -1.766 -4.307 -20.891 1.00 97.88 159 ASN A O 1
ATOM 1156 N N . VAL A 1 160 ? -1.317 -4.304 -18.680 1.00 98.19 160 VAL A N 1
ATOM 1157 C CA . VAL A 1 160 ? 0.088 -4.709 -18.782 1.00 98.19 160 VAL A CA 1
ATOM 1158 C C . VAL A 1 160 ? 0.293 -6.038 -18.061 1.00 98.19 160 VAL A C 1
ATOM 1160 O O . VAL A 1 160 ? 0.013 -6.147 -16.868 1.00 98.19 160 VAL A O 1
ATOM 1163 N N . ASP A 1 161 ? 0.823 -7.033 -18.760 1.00 97.25 161 ASP A N 1
ATOM 1164 C CA . ASP A 1 161 ? 1.307 -8.265 -18.141 1.00 97.25 161 ASP A CA 1
ATOM 1165 C C . ASP A 1 161 ? 2.758 -8.046 -17.696 1.00 97.25 161 ASP A C 1
ATOM 1167 O O . ASP A 1 161 ? 3.600 -7.676 -18.502 1.00 97.25 161 ASP A O 1
ATOM 1171 N N . LEU A 1 162 ? 3.053 -8.225 -16.408 1.00 96.75 162 LEU A N 1
ATOM 1172 C CA . LEU A 1 162 ? 4.371 -8.003 -15.817 1.00 96.75 162 LEU A CA 1
ATOM 1173 C C . LEU A 1 162 ? 5.070 -9.327 -15.511 1.00 96.75 162 LEU A C 1
ATOM 1175 O O . LEU A 1 162 ? 4.486 -10.227 -14.897 1.00 96.75 162 LEU A O 1
ATOM 1179 N N . LEU A 1 163 ? 6.367 -9.380 -15.826 1.00 94.56 163 LEU A N 1
ATOM 1180 C CA . LEU A 1 163 ? 7.266 -10.483 -15.456 1.00 94.56 163 LEU A CA 1
ATOM 1181 C C . LEU A 1 163 ? 6.857 -11.830 -16.075 1.00 94.56 163 LEU A C 1
ATOM 1183 O O . LEU A 1 163 ? 7.098 -12.899 -15.507 1.00 94.56 163 LEU A O 1
ATOM 1187 N N . ASN A 1 164 ? 6.207 -11.784 -17.236 1.00 92.06 164 ASN A N 1
ATOM 1188 C CA . ASN A 1 164 ? 5.829 -12.978 -17.974 1.00 92.06 164 ASN A CA 1
ATOM 1189 C C . ASN A 1 164 ? 7.054 -13.608 -18.664 1.00 92.06 164 ASN A C 1
ATOM 1191 O O . ASN A 1 164 ? 8.068 -12.953 -18.878 1.00 92.06 164 ASN A O 1
ATOM 1195 N N . ASN A 1 165 ? 6.986 -14.898 -19.003 1.00 88.69 165 ASN A N 1
ATOM 1196 C CA . ASN A 1 165 ? 8.032 -15.612 -19.755 1.00 88.69 165 ASN A CA 1
ATOM 1197 C C . ASN A 1 165 ? 9.459 -15.516 -19.166 1.00 88.69 165 ASN A C 1
ATOM 1199 O O . ASN A 1 165 ? 10.445 -15.617 -19.893 1.00 88.69 165 ASN A O 1
ATOM 1203 N N . GLY A 1 166 ? 9.584 -15.350 -17.845 1.00 88.31 166 GLY A N 1
ATOM 1204 C CA . GLY A 1 166 ? 10.879 -15.226 -17.169 1.00 88.31 166 GLY A CA 1
ATOM 1205 C C . GLY A 1 166 ? 11.479 -13.818 -17.186 1.00 88.31 166 GLY A C 1
ATOM 1206 O O . GLY A 1 166 ? 12.640 -13.678 -16.799 1.00 88.31 166 GLY A O 1
ATOM 1207 N N . ALA A 1 167 ? 10.709 -12.803 -17.595 1.00 93.38 167 ALA A N 1
ATOM 1208 C CA . ALA A 1 167 ? 11.083 -11.399 -17.487 1.00 93.38 167 ALA A CA 1
ATOM 1209 C C . ALA A 1 167 ? 11.388 -10.989 -16.035 1.00 93.38 167 ALA A C 1
ATOM 1211 O O . ALA A 1 167 ? 10.781 -11.494 -15.084 1.00 93.38 167 ALA A O 1
ATOM 1212 N N . LYS A 1 168 ? 12.345 -10.070 -15.864 1.00 94.06 168 LYS A N 1
ATOM 1213 C CA . LYS A 1 168 ? 12.836 -9.613 -14.556 1.00 94.06 168 LYS A CA 1
ATOM 1214 C C . LYS A 1 168 ? 13.016 -8.102 -14.507 1.00 94.06 168 LYS A C 1
ATOM 1216 O O . LYS A 1 168 ? 13.525 -7.493 -15.444 1.00 94.06 168 LYS A O 1
ATOM 1221 N N . ILE A 1 169 ? 12.687 -7.530 -13.354 1.00 95.81 169 ILE A N 1
ATOM 1222 C CA . ILE A 1 169 ? 13.043 -6.162 -12.974 1.00 95.81 169 ILE A CA 1
ATOM 1223 C C . ILE A 1 169 ? 13.976 -6.268 -11.771 1.00 95.81 169 ILE A C 1
ATOM 1225 O O . ILE A 1 169 ? 13.635 -6.924 -10.790 1.00 95.81 169 ILE A O 1
ATOM 1229 N N . ILE A 1 170 ? 15.151 -5.655 -11.870 1.00 95.06 170 ILE A N 1
ATOM 1230 C CA . ILE A 1 170 ? 16.216 -5.703 -10.869 1.00 95.06 170 ILE A CA 1
ATOM 1231 C C . ILE A 1 170 ? 16.406 -4.298 -10.303 1.00 95.06 170 ILE A C 1
ATOM 1233 O O . ILE A 1 170 ? 16.652 -3.349 -11.052 1.00 95.06 170 ILE A O 1
ATOM 1237 N N . PHE A 1 171 ? 16.323 -4.178 -8.980 1.00 96.38 171 PHE A N 1
ATOM 1238 C CA . PHE A 1 171 ? 16.604 -2.945 -8.255 1.00 96.38 171 PHE A CA 1
ATOM 1239 C C . PHE A 1 171 ? 18.060 -2.986 -7.787 1.00 96.38 171 PHE A C 1
ATOM 1241 O O . PHE A 1 171 ? 18.432 -3.812 -6.957 1.00 96.38 171 PHE A O 1
ATOM 1248 N N . GLU A 1 172 ? 18.909 -2.117 -8.332 1.00 94.88 172 GLU A N 1
ATOM 1249 C CA . GLU A 1 172 ? 20.335 -2.101 -7.977 1.00 94.88 172 GLU A CA 1
ATOM 1250 C C . GLU A 1 172 ? 20.618 -1.332 -6.674 1.00 94.88 172 GLU A C 1
ATOM 1252 O O . GLU A 1 172 ? 21.732 -1.387 -6.151 1.00 94.88 172 GLU A O 1
ATOM 1257 N N . GLY A 1 173 ? 19.616 -0.642 -6.119 1.00 94.81 173 GLY A N 1
ATOM 1258 C CA . GLY A 1 173 ? 19.720 0.088 -4.862 1.00 94.81 173 GLY A CA 1
ATOM 1259 C C . GLY A 1 173 ? 18.385 0.319 -4.154 1.00 94.81 173 GLY A C 1
ATOM 1260 O O . GLY A 1 173 ? 17.297 0.045 -4.664 1.00 94.81 173 GLY A O 1
ATOM 1261 N N . ALA A 1 174 ? 18.468 0.856 -2.939 1.00 95.56 174 ALA A N 1
ATOM 1262 C CA . ALA A 1 174 ? 17.312 1.144 -2.093 1.00 95.56 174 ALA A CA 1
ATOM 1263 C C . ALA A 1 174 ? 16.443 2.308 -2.621 1.00 95.56 174 ALA A C 1
ATOM 1265 O O . ALA A 1 174 ? 15.291 2.459 -2.222 1.00 95.56 174 ALA A O 1
ATOM 1266 N N . GLY A 1 175 ? 16.990 3.160 -3.486 1.00 96.62 175 GLY A N 1
ATOM 1267 C CA . GLY A 1 175 ? 16.305 4.252 -4.176 1.00 96.62 175 GLY A CA 1
ATOM 1268 C C . GLY A 1 175 ? 15.883 3.927 -5.610 1.00 96.62 175 GLY A C 1
ATOM 1269 O O . GLY A 1 175 ? 15.300 4.792 -6.256 1.00 96.62 175 GLY A O 1
ATOM 1270 N N . SER A 1 176 ? 16.177 2.732 -6.131 1.00 97.88 176 SER A N 1
ATOM 1271 C CA . SER A 1 176 ? 15.654 2.275 -7.426 1.00 97.88 176 SER A CA 1
ATOM 1272 C C . SER A 1 176 ? 14.123 2.235 -7.378 1.00 97.88 176 SER A C 1
ATOM 1274 O O . SER A 1 176 ? 13.556 1.620 -6.478 1.00 97.88 176 SER A O 1
ATOM 1276 N N . GLU A 1 177 ? 13.432 2.865 -8.323 1.00 98.50 177 GLU A N 1
ATOM 1277 C CA . GLU A 1 177 ? 11.981 3.072 -8.251 1.00 98.50 177 GLU A CA 1
ATOM 1278 C C . GLU A 1 177 ? 11.266 2.506 -9.486 1.00 98.50 177 GLU A C 1
ATOM 1280 O O . GLU A 1 177 ? 11.578 2.869 -10.620 1.00 98.50 177 GLU A O 1
ATOM 1285 N N . LEU A 1 178 ? 10.268 1.648 -9.265 1.00 98.69 178 LEU A N 1
ATOM 1286 C CA . LEU A 1 178 ? 9.325 1.188 -10.284 1.00 98.69 178 LEU A CA 1
ATOM 1287 C C . LEU A 1 178 ? 7.970 1.872 -10.074 1.00 98.69 178 LEU A C 1
ATOM 1289 O O . LEU A 1 178 ? 7.300 1.647 -9.065 1.00 98.69 178 LEU A O 1
ATOM 1293 N N . ASN A 1 179 ? 7.539 2.654 -11.057 1.00 98.69 179 ASN A N 1
ATOM 1294 C CA . ASN A 1 179 ? 6.247 3.325 -11.079 1.00 98.69 179 ASN A CA 1
ATOM 1295 C C . ASN A 1 179 ? 5.283 2.580 -12.004 1.00 98.69 179 ASN A C 1
ATOM 1297 O O . ASN A 1 179 ? 5.504 2.502 -13.212 1.00 98.69 179 ASN A O 1
ATOM 1301 N N . LEU A 1 180 ? 4.189 2.082 -11.437 1.00 98.75 180 LEU A N 1
ATOM 1302 C CA . LEU A 1 180 ? 3.077 1.457 -12.145 1.00 98.75 180 LEU A CA 1
ATOM 1303 C C . LEU A 1 180 ? 1.889 2.416 -12.099 1.00 98.75 180 LEU A C 1
ATOM 1305 O O . LEU A 1 180 ? 1.242 2.570 -11.059 1.00 98.75 180 LEU A O 1
ATOM 1309 N N . ILE A 1 181 ? 1.628 3.110 -13.204 1.00 98.19 181 ILE A N 1
ATOM 1310 C CA . ILE A 1 181 ? 0.683 4.231 -13.209 1.00 98.19 181 ILE A CA 1
ATOM 1311 C C . ILE A 1 181 ? -0.456 4.023 -14.206 1.00 98.19 181 ILE A C 1
ATOM 1313 O O . ILE A 1 181 ? -0.310 3.341 -15.219 1.00 98.19 181 ILE A O 1
ATOM 1317 N N . ASN A 1 182 ? -1.599 4.643 -13.916 1.00 97.38 182 ASN A N 1
ATOM 1318 C CA . ASN A 1 182 ? -2.710 4.788 -14.849 1.00 97.38 182 ASN A CA 1
ATOM 1319 C C . ASN A 1 182 ? -3.015 6.277 -15.073 1.00 97.38 182 ASN A C 1
ATOM 1321 O O . ASN A 1 182 ? -3.701 6.916 -14.264 1.00 97.38 182 ASN A O 1
ATOM 1325 N N . THR A 1 183 ? -2.527 6.825 -16.191 1.00 95.38 183 THR A N 1
ATOM 1326 C CA . THR A 1 183 ? -2.946 8.153 -16.690 1.00 95.38 183 THR A CA 1
ATOM 1327 C C . THR A 1 183 ? -4.044 8.067 -17.758 1.00 95.38 183 THR A C 1
ATOM 1329 O O . THR A 1 183 ? -4.485 9.083 -18.303 1.00 95.38 183 THR A O 1
ATOM 1332 N N . GLY A 1 184 ? -4.497 6.849 -18.074 1.00 93.50 184 GLY A N 1
ATOM 1333 C CA . GLY A 1 184 ? -5.551 6.582 -19.040 1.00 93.50 184 GLY A CA 1
ATOM 1334 C C . GLY A 1 184 ? -6.927 7.078 -18.591 1.00 93.50 184 GLY A C 1
ATOM 1335 O O . GLY A 1 184 ? -7.166 7.428 -17.437 1.00 93.50 184 GLY A O 1
ATOM 1336 N N . ASN A 1 185 ? -7.870 7.073 -19.533 1.00 94.25 185 ASN A N 1
ATOM 1337 C CA . ASN A 1 185 ? -9.253 7.534 -19.346 1.00 94.25 185 ASN A CA 1
ATOM 1338 C C . ASN A 1 185 ? -10.233 6.431 -18.896 1.00 94.25 185 ASN A C 1
ATOM 1340 O O . ASN A 1 185 ? -11.443 6.637 -18.900 1.00 94.25 185 ASN A O 1
ATOM 1344 N N . THR A 1 186 ? -9.713 5.248 -18.589 1.00 96.94 186 THR A N 1
ATOM 1345 C CA . THR A 1 186 ? -10.465 4.045 -18.226 1.00 96.94 186 THR A CA 1
ATOM 1346 C C . THR A 1 186 ? -9.656 3.259 -17.205 1.00 96.94 186 THR A C 1
ATOM 1348 O O . THR A 1 186 ? -8.426 3.372 -17.176 1.00 96.94 186 THR A O 1
ATOM 1351 N N . ASP A 1 187 ? -10.327 2.441 -16.400 1.00 98.00 187 ASP A N 1
ATOM 1352 C CA . ASP A 1 187 ? -9.677 1.555 -15.432 1.00 98.00 187 ASP A CA 1
ATOM 1353 C C . ASP A 1 187 ? -8.620 0.663 -16.106 1.00 98.00 187 ASP A C 1
ATOM 1355 O O . ASP A 1 187 ? -8.748 0.300 -17.286 1.00 98.00 187 ASP A O 1
ATOM 1359 N N . LYS A 1 188 ? -7.545 0.362 -15.370 1.00 97.94 188 LYS A N 1
ATOM 1360 C CA . LYS A 1 188 ? -6.413 -0.438 -15.859 1.00 97.94 188 LYS A CA 1
ATOM 1361 C C . LYS A 1 188 ? -5.976 -1.499 -14.874 1.00 97.94 188 LYS A C 1
ATOM 1363 O O . LYS A 1 188 ? -6.301 -1.459 -13.686 1.00 97.94 188 LYS A O 1
ATOM 1368 N N . GLN A 1 189 ? -5.215 -2.443 -15.408 1.00 98.12 189 GLN A N 1
ATOM 1369 C CA . GLN A 1 189 ? -4.656 -3.550 -14.664 1.00 98.12 189 GLN A CA 1
ATOM 1370 C C . GLN A 1 189 ? -3.193 -3.786 -15.038 1.00 98.12 189 GLN A C 1
ATOM 1372 O O . GLN A 1 189 ? -2.842 -3.763 -16.219 1.00 98.12 189 GLN A O 1
ATOM 1377 N N . PHE A 1 190 ? -2.380 -4.061 -14.021 1.00 98.62 190 PHE A N 1
ATOM 1378 C CA . PHE A 1 190 ? -1.116 -4.775 -14.150 1.00 98.62 190 PHE A CA 1
ATOM 1379 C C . PHE A 1 190 ? -1.315 -6.200 -13.632 1.00 98.62 190 PHE A C 1
ATOM 1381 O O . PHE A 1 190 ? -1.866 -6.369 -12.547 1.00 98.62 190 PHE A O 1
ATOM 1388 N N . THR A 1 191 ? -0.872 -7.213 -14.366 1.00 98.12 191 THR A N 1
ATOM 1389 C CA . THR A 1 191 ? -1.006 -8.622 -13.968 1.00 98.12 191 THR A CA 1
ATOM 1390 C C . THR A 1 191 ? 0.372 -9.221 -13.739 1.00 98.12 191 THR A C 1
ATOM 1392 O O . THR A 1 191 ? 1.169 -9.288 -14.665 1.00 98.12 191 THR A O 1
ATOM 1395 N N . LEU A 1 192 ? 0.672 -9.666 -12.519 1.00 97.62 192 LEU A N 1
ATOM 1396 C CA . LEU A 1 192 ? 1.945 -10.316 -12.199 1.00 97.62 192 LEU A CA 1
ATOM 1397 C C . LEU A 1 192 ? 1.908 -11.800 -12.577 1.00 97.62 192 LEU A C 1
ATOM 1399 O O . LEU A 1 192 ? 0.983 -12.519 -12.197 1.00 97.62 192 LEU A O 1
ATOM 1403 N N . TYR A 1 193 ? 2.961 -12.257 -13.258 1.00 96.00 193 TYR A N 1
ATOM 1404 C CA . TYR A 1 193 ? 3.208 -13.671 -13.588 1.00 96.00 193 TYR A CA 1
ATOM 1405 C C . TYR A 1 193 ? 4.390 -14.273 -12.812 1.00 96.00 193 TYR A C 1
ATOM 1407 O O . TYR A 1 193 ? 4.703 -15.457 -12.952 1.00 96.00 193 TYR A O 1
ATOM 1415 N N . SER A 1 194 ? 5.050 -13.463 -11.986 1.00 94.56 194 SER A N 1
ATOM 1416 C CA . SER A 1 194 ? 6.145 -13.859 -11.106 1.00 94.56 194 SER A CA 1
ATOM 1417 C C . SER A 1 194 ? 6.219 -12.911 -9.907 1.00 94.56 194 SER A C 1
ATOM 1419 O O . SER A 1 194 ? 5.567 -11.864 -9.890 1.00 94.56 194 SER A O 1
ATOM 1421 N N . ASN A 1 195 ? 7.021 -13.268 -8.905 1.00 94.19 195 ASN A N 1
ATOM 1422 C CA . ASN A 1 195 ? 7.317 -12.373 -7.791 1.00 94.19 195 ASN A CA 1
ATOM 1423 C C . ASN A 1 195 ? 8.119 -11.174 -8.298 1.00 94.19 195 ASN A C 1
ATOM 1425 O O . ASN A 1 195 ? 9.125 -11.343 -8.990 1.00 94.19 195 ASN A O 1
ATOM 1429 N N . LEU A 1 196 ? 7.717 -9.971 -7.896 1.00 95.12 196 LEU A N 1
ATOM 1430 C CA . LEU A 1 196 ? 8.536 -8.781 -8.080 1.00 95.12 196 LEU A CA 1
ATOM 1431 C C . LEU A 1 196 ? 9.580 -8.740 -6.957 1.00 95.12 196 LEU A C 1
ATOM 1433 O O . LEU A 1 196 ? 9.318 -8.203 -5.878 1.00 95.12 196 LEU A O 1
ATOM 1437 N N . ASN A 1 197 ? 10.731 -9.370 -7.206 1.00 86.88 197 ASN A N 1
ATOM 1438 C CA . ASN A 1 197 ? 11.818 -9.479 -6.237 1.00 86.88 197 ASN A CA 1
ATOM 1439 C C . ASN A 1 197 ? 12.725 -8.229 -6.259 1.00 86.88 197 ASN A C 1
ATOM 1441 O O . ASN A 1 197 ? 13.325 -7.966 -7.302 1.00 86.88 197 ASN A O 1
ATOM 1445 N N . PRO A 1 198 ? 12.869 -7.476 -5.150 1.00 77.94 198 PRO A N 1
ATOM 1446 C CA . PRO A 1 198 ? 13.787 -6.346 -5.085 1.00 77.94 198 PRO A CA 1
ATOM 1447 C C . PRO A 1 198 ? 15.259 -6.733 -5.229 1.00 77.94 198 PRO A C 1
ATOM 1449 O O . PRO A 1 198 ? 16.020 -5.997 -5.848 1.00 77.94 198 PRO A O 1
ATOM 1452 N N . SER A 1 199 ? 15.671 -7.862 -4.652 1.00 76.19 199 SER A N 1
ATOM 1453 C CA . SER A 1 199 ? 17.068 -8.296 -4.616 1.00 76.19 199 SER A CA 1
ATOM 1454 C C . SER A 1 199 ? 17.152 -9.754 -4.169 1.00 76.19 199 SER A C 1
ATOM 1456 O O . SER A 1 199 ? 16.390 -10.183 -3.311 1.00 76.19 199 SER A O 1
ATOM 1458 N N . ASP A 1 200 ? 18.119 -10.504 -4.698 1.00 74.00 200 ASP A N 1
ATOM 1459 C CA . ASP A 1 200 ? 18.403 -11.873 -4.244 1.00 74.00 200 ASP A CA 1
ATOM 1460 C C . ASP A 1 200 ? 19.270 -11.916 -2.962 1.00 74.00 200 ASP A C 1
ATOM 1462 O O . ASP A 1 200 ? 19.579 -13.005 -2.478 1.00 74.00 200 ASP A O 1
ATOM 1466 N N . ALA A 1 201 ? 19.723 -10.766 -2.442 1.00 73.31 201 ALA A N 1
ATOM 1467 C CA . ALA A 1 201 ? 20.704 -10.717 -1.350 1.00 73.31 201 ALA A CA 1
ATOM 1468 C C . ALA A 1 201 ? 20.383 -9.745 -0.203 1.00 73.31 201 ALA A C 1
ATOM 1470 O O . ALA A 1 201 ? 20.898 -9.943 0.896 1.00 73.31 201 ALA A O 1
ATOM 1471 N N . GLU A 1 202 ? 19.577 -8.705 -0.434 1.00 82.94 202 GLU A N 1
ATOM 1472 C CA . GLU A 1 202 ? 19.442 -7.579 0.502 1.00 82.94 202 GLU A CA 1
ATOM 1473 C C . GLU A 1 202 ? 17.976 -7.284 0.859 1.00 82.94 202 GLU A C 1
ATOM 1475 O O . GLU A 1 202 ? 17.091 -7.330 0.001 1.00 82.94 202 GLU A O 1
ATOM 1480 N N . ASP A 1 203 ? 17.738 -6.944 2.129 1.00 89.75 203 ASP A N 1
ATOM 1481 C CA . ASP A 1 203 ? 16.452 -6.448 2.636 1.00 89.75 203 ASP A CA 1
ATOM 1482 C C . ASP A 1 203 ? 16.331 -4.935 2.398 1.00 89.75 203 ASP A C 1
ATOM 1484 O O . ASP A 1 203 ? 17.330 -4.220 2.327 1.00 89.75 203 ASP A O 1
ATOM 1488 N N . GLU A 1 204 ? 15.102 -4.428 2.338 1.00 93.25 204 GLU A N 1
ATOM 1489 C CA . GLU A 1 204 ? 14.803 -2.996 2.203 1.00 93.25 204 GLU A CA 1
ATOM 1490 C C . GLU A 1 204 ? 15.416 -2.359 0.934 1.00 93.25 204 GLU A C 1
ATOM 1492 O O . GLU A 1 204 ? 15.942 -1.244 0.961 1.00 93.25 204 GLU A O 1
ATOM 1497 N N . TYR A 1 205 ? 15.322 -3.068 -0.197 1.00 94.44 205 TYR A N 1
ATOM 1498 C CA . TYR A 1 205 ? 15.769 -2.602 -1.516 1.00 94.44 205 TYR A CA 1
ATOM 1499 C C . TYR A 1 205 ? 14.601 -2.214 -2.415 1.00 94.44 205 TYR A C 1
ATOM 1501 O O . TYR A 1 205 ? 13.536 -2.814 -2.350 1.00 94.44 205 TYR A O 1
ATOM 1509 N N . GLY A 1 206 ? 14.802 -1.226 -3.283 1.00 96.81 206 GLY A N 1
ATOM 1510 C CA . GLY A 1 206 ? 13.790 -0.788 -4.235 1.00 96.81 206 GLY A CA 1
ATOM 1511 C C . GLY A 1 206 ? 12.550 -0.113 -3.633 1.00 96.81 206 GLY A C 1
ATOM 1512 O O . GLY A 1 206 ? 12.182 -0.272 -2.464 1.00 96.81 206 GLY A O 1
ATOM 1513 N N . ILE A 1 207 ? 11.882 0.652 -4.486 1.00 98.50 207 ILE A N 1
ATOM 1514 C CA . ILE A 1 207 ? 10.628 1.346 -4.218 1.00 98.50 207 ILE A CA 1
ATOM 1515 C C . ILE A 1 207 ? 9.641 0.952 -5.311 1.00 98.50 207 ILE A C 1
ATOM 1517 O O . ILE A 1 207 ? 9.962 1.018 -6.497 1.00 98.50 207 ILE A O 1
ATOM 1521 N N . VAL A 1 208 ? 8.427 0.571 -4.925 1.00 98.75 208 VAL A N 1
ATOM 1522 C CA . VAL A 1 208 ? 7.325 0.376 -5.875 1.00 98.75 208 VAL A CA 1
ATOM 1523 C C . VAL A 1 208 ? 6.252 1.413 -5.601 1.00 98.75 208 VAL A C 1
ATOM 1525 O O . VAL A 1 208 ? 5.727 1.488 -4.491 1.00 98.75 208 VAL A O 1
ATOM 1528 N N . ARG A 1 209 ? 5.899 2.194 -6.620 1.00 98.75 209 ARG A N 1
ATOM 1529 C CA . ARG A 1 209 ? 4.793 3.149 -6.569 1.00 98.75 209 ARG A CA 1
ATOM 1530 C C . ARG A 1 209 ? 3.667 2.688 -7.476 1.00 98.75 209 ARG A C 1
ATOM 1532 O O . ARG A 1 209 ? 3.884 2.415 -8.653 1.00 98.75 209 ARG A O 1
ATOM 1539 N N . VAL A 1 210 ? 2.451 2.695 -6.946 1.00 98.81 210 VAL A N 1
ATOM 1540 C CA . VAL A 1 210 ? 1.222 2.459 -7.704 1.00 98.81 210 VAL A CA 1
ATOM 1541 C C . VAL A 1 210 ? 0.387 3.734 -7.702 1.00 98.81 210 VAL A C 1
ATOM 1543 O O . VAL A 1 210 ? 0.009 4.234 -6.642 1.00 98.81 210 VAL A O 1
ATOM 1546 N N . GLU A 1 211 ? 0.091 4.274 -8.883 1.00 98.38 211 GLU A N 1
ATOM 1547 C CA . GLU A 1 211 ? -0.627 5.546 -9.006 1.00 98.38 211 GLU A CA 1
ATOM 1548 C C . GLU A 1 211 ? -1.882 5.434 -9.873 1.00 98.38 211 GLU A C 1
ATOM 1550 O O . GLU A 1 211 ? -1.828 5.144 -11.069 1.00 98.38 211 GLU A O 1
ATOM 1555 N N . ALA A 1 212 ? -3.025 5.735 -9.258 1.00 97.06 212 ALA A N 1
ATOM 1556 C CA . ALA A 1 212 ? -4.328 5.825 -9.901 1.00 97.06 212 ALA A CA 1
ATOM 1557 C C . ALA A 1 212 ? -4.785 7.290 -9.887 1.00 97.06 212 ALA A C 1
ATOM 1559 O O . ALA A 1 212 ? -5.413 7.753 -8.935 1.00 97.06 212 ALA A O 1
ATOM 1560 N N . THR A 1 213 ? -4.442 8.058 -10.926 1.00 91.19 213 THR A N 1
ATOM 1561 C CA . THR A 1 213 ? -4.691 9.514 -10.945 1.00 91.19 213 THR A CA 1
ATOM 1562 C C . THR A 1 213 ? -6.176 9.851 -10.775 1.00 91.19 213 THR A C 1
ATOM 1564 O O . THR A 1 213 ? -6.548 10.577 -9.857 1.00 91.19 213 THR A O 1
ATOM 1567 N N . THR A 1 214 ? -7.029 9.278 -11.627 1.00 90.06 214 THR A N 1
ATOM 1568 C CA . THR A 1 214 ? -8.495 9.448 -11.613 1.00 90.06 214 THR A CA 1
ATOM 1569 C C . THR A 1 214 ? -9.232 8.127 -11.786 1.00 90.06 214 THR A C 1
ATOM 1571 O O . THR A 1 214 ? -10.164 7.849 -11.038 1.00 90.06 214 THR A O 1
ATOM 1574 N N . ASN A 1 215 ? -8.814 7.310 -12.752 1.00 96.69 215 ASN A N 1
ATOM 1575 C CA . ASN A 1 215 ? -9.389 5.987 -12.987 1.00 96.69 215 ASN A CA 1
ATOM 1576 C C . ASN A 1 215 ? -8.724 4.932 -12.106 1.00 96.69 215 ASN A C 1
ATOM 1578 O O . ASN A 1 215 ? -7.593 5.115 -11.653 1.00 96.69 215 ASN A O 1
ATOM 1582 N N . ASN A 1 216 ? -9.425 3.827 -11.868 1.00 98.00 216 ASN A N 1
ATOM 1583 C CA . ASN A 1 216 ? -8.958 2.801 -10.947 1.00 98.00 216 ASN A CA 1
ATOM 1584 C C . ASN A 1 216 ? -7.759 2.036 -11.521 1.00 98.00 216 ASN A C 1
ATOM 1586 O O . ASN A 1 216 ? -7.562 1.953 -12.742 1.00 98.00 216 ASN A O 1
ATOM 1590 N N . LEU A 1 217 ? -6.977 1.440 -10.624 1.00 98.62 217 LEU A N 1
ATOM 1591 C CA . LEU A 1 217 ? -5.850 0.586 -10.971 1.00 98.62 217 LEU A CA 1
ATOM 1592 C C . LEU A 1 217 ? -5.870 -0.699 -10.147 1.00 98.62 217 LEU A C 1
ATOM 1594 O O . LEU A 1 217 ? -5.973 -0.665 -8.924 1.00 98.62 217 LEU A O 1
ATOM 1598 N N . THR A 1 218 ? -5.765 -1.841 -10.818 1.00 98.69 218 THR A N 1
ATOM 1599 C CA . THR A 1 218 ? -5.635 -3.148 -10.164 1.00 98.69 218 THR A CA 1
ATOM 1600 C C . THR A 1 218 ? -4.250 -3.729 -10.413 1.00 98.69 218 THR A C 1
ATOM 1602 O O . THR A 1 218 ? -3.796 -3.752 -11.553 1.00 98.69 218 THR A O 1
ATOM 1605 N N . ILE A 1 219 ? -3.600 -4.237 -9.370 1.00 98.56 219 ILE A N 1
ATOM 1606 C CA . ILE A 1 219 ? -2.435 -5.115 -9.476 1.00 98.56 219 ILE A CA 1
ATOM 1607 C C . ILE A 1 219 ? -2.919 -6.539 -9.188 1.00 98.56 219 ILE A C 1
ATOM 1609 O O . ILE A 1 219 ? -3.225 -6.878 -8.044 1.00 98.56 219 ILE A O 1
ATOM 1613 N N . ALA A 1 220 ? -3.075 -7.330 -10.245 1.00 97.94 220 ALA A N 1
ATOM 1614 C CA . ALA A 1 220 ? -3.616 -8.680 -10.211 1.00 97.94 220 ALA A CA 1
ATOM 1615 C C . ALA A 1 220 ? -2.504 -9.725 -10.062 1.00 97.94 220 ALA A C 1
ATOM 1617 O O . ALA A 1 220 ? -1.395 -9.561 -10.567 1.00 97.94 220 ALA A O 1
ATOM 1618 N N . ASN A 1 221 ? -2.823 -10.847 -9.420 1.00 93.12 221 ASN A N 1
ATOM 1619 C CA . ASN A 1 221 ? -1.879 -11.936 -9.149 1.00 93.12 221 ASN A CA 1
ATOM 1620 C C . ASN A 1 221 ? -2.001 -13.129 -10.117 1.00 93.12 221 ASN A C 1
ATOM 1622 O O . ASN A 1 221 ? -1.430 -14.181 -9.852 1.00 93.12 221 ASN A O 1
ATOM 1626 N N . ASN A 1 222 ? -2.789 -13.011 -11.193 1.00 91.31 222 ASN A N 1
ATOM 1627 C CA . ASN A 1 222 ? -3.063 -14.086 -12.160 1.00 91.31 222 ASN A CA 1
ATOM 1628 C C . ASN A 1 222 ? -3.461 -15.446 -11.530 1.00 91.31 222 ASN A C 1
ATOM 1630 O O . ASN A 1 222 ? -3.144 -16.512 -12.056 1.00 91.31 222 ASN A O 1
ATOM 1634 N N . GLY A 1 223 ? -4.098 -15.441 -10.354 1.00 86.75 223 GLY A N 1
ATOM 1635 C CA . GLY A 1 223 ? -4.419 -16.665 -9.609 1.00 86.75 223 GLY A CA 1
ATOM 1636 C C . GLY A 1 223 ? -3.209 -17.392 -8.998 1.00 86.75 223 GLY A C 1
ATOM 1637 O O . GLY A 1 223 ? -3.385 -18.451 -8.394 1.00 86.75 223 GLY A O 1
ATOM 1638 N N . GLY A 1 224 ? -1.999 -16.845 -9.132 1.00 87.62 224 GLY A N 1
ATOM 1639 C CA . GLY A 1 224 ? -0.774 -17.338 -8.512 1.00 87.62 224 GLY A CA 1
ATOM 1640 C C . GLY A 1 224 ? -0.494 -16.690 -7.147 1.00 87.62 224 GLY A C 1
ATOM 1641 O O . GLY A 1 224 ? -1.046 -15.638 -6.822 1.00 87.62 224 GLY A O 1
ATOM 1642 N N . PRO A 1 225 ? 0.395 -17.281 -6.327 1.00 91.00 225 PRO A N 1
ATOM 1643 C CA . PRO A 1 225 ? 0.790 -16.741 -5.025 1.00 91.00 225 PRO A CA 1
ATOM 1644 C C . PRO A 1 225 ? 1.843 -15.625 -5.155 1.00 91.00 225 PRO A C 1
ATOM 1646 O O . PRO A 1 225 ? 2.724 -15.515 -4.305 1.00 91.00 225 PRO A O 1
ATOM 1649 N N . TYR A 1 226 ? 1.804 -14.844 -6.239 1.00 95.69 226 TYR A N 1
ATOM 1650 C CA . TYR A 1 226 ? 2.866 -13.895 -6.552 1.00 95.69 226 TYR A CA 1
ATOM 1651 C C . TYR A 1 226 ? 2.898 -12.735 -5.564 1.00 95.69 226 TYR A C 1
ATOM 1653 O O . TYR A 1 226 ? 1.855 -12.217 -5.148 1.00 95.69 226 TYR A O 1
ATOM 1661 N N . THR A 1 227 ? 4.105 -12.312 -5.215 1.00 96.50 227 THR A N 1
ATOM 1662 C CA . THR A 1 227 ? 4.364 -11.301 -4.190 1.00 96.50 227 THR A CA 1
ATOM 1663 C C . THR A 1 227 ? 4.960 -10.032 -4.794 1.00 96.50 227 THR A C 1
ATOM 1665 O O . THR A 1 227 ? 5.580 -10.062 -5.860 1.00 96.50 227 THR A O 1
ATOM 1668 N N . ILE A 1 228 ? 4.772 -8.908 -4.101 1.00 97.69 228 ILE A N 1
ATOM 1669 C CA . ILE A 1 228 ? 5.510 -7.665 -4.350 1.00 97.69 228 ILE A CA 1
ATOM 1670 C C . ILE A 1 228 ? 6.478 -7.465 -3.186 1.00 97.69 228 ILE A C 1
ATOM 1672 O O . ILE A 1 228 ? 6.040 -7.395 -2.037 1.00 97.69 228 ILE A O 1
ATOM 1676 N N . GLY A 1 229 ? 7.781 -7.445 -3.467 1.00 95.31 229 GLY A N 1
ATOM 1677 C CA . GLY A 1 229 ? 8.751 -7.966 -2.503 1.00 95.31 229 GLY A CA 1
ATOM 1678 C C . GLY A 1 229 ? 8.793 -9.496 -2.578 1.00 95.31 229 GLY A C 1
ATOM 1679 O O . GLY A 1 229 ? 7.929 -10.109 -3.211 1.00 95.31 229 GLY A O 1
ATOM 1680 N N . GLN A 1 230 ? 9.779 -10.137 -1.956 1.00 91.50 230 GLN A N 1
ATOM 1681 C CA . GLN A 1 230 ? 9.908 -11.599 -2.027 1.00 91.50 230 GLN A CA 1
ATOM 1682 C C . GLN A 1 230 ? 9.437 -12.283 -0.742 1.00 91.50 230 GLN A C 1
ATOM 1684 O O . GLN A 1 230 ? 8.605 -13.187 -0.804 1.00 91.50 230 GLN A O 1
ATOM 1689 N N . ASP A 1 231 ? 9.949 -11.858 0.411 1.00 92.50 231 ASP A N 1
ATOM 1690 C CA . ASP A 1 231 ? 9.648 -12.462 1.709 1.00 92.50 231 ASP A CA 1
ATOM 1691 C C . ASP A 1 231 ? 10.011 -11.519 2.875 1.00 92.50 231 ASP A C 1
ATOM 1693 O O . ASP A 1 231 ? 10.257 -10.327 2.696 1.00 92.50 231 ASP A O 1
ATOM 1697 N N . ASN A 1 232 ? 10.036 -12.048 4.101 1.00 89.31 232 ASN A N 1
ATOM 1698 C CA . ASN A 1 232 ? 10.368 -11.299 5.315 1.00 89.31 232 ASN A CA 1
ATOM 1699 C C . ASN A 1 232 ? 11.881 -11.056 5.524 1.00 89.31 232 ASN A C 1
ATOM 1701 O O . ASN A 1 232 ? 12.268 -10.554 6.584 1.00 89.31 232 ASN A O 1
ATOM 1705 N N . THR A 1 233 ? 12.717 -11.413 4.555 1.00 90.25 233 THR A N 1
ATOM 1706 C CA . THR A 1 233 ? 14.161 -11.140 4.514 1.00 90.25 233 THR A CA 1
ATOM 1707 C C . THR A 1 233 ? 14.581 -10.332 3.285 1.00 90.25 233 THR A C 1
ATOM 1709 O O . THR A 1 233 ? 15.690 -9.818 3.271 1.00 90.25 233 THR A O 1
ATOM 1712 N N . HIS A 1 234 ? 13.689 -10.170 2.305 1.00 92.56 234 HIS A N 1
ATOM 1713 C CA . HIS A 1 234 ? 13.908 -9.418 1.069 1.00 92.56 234 HIS A CA 1
ATOM 1714 C C . HIS A 1 234 ? 12.682 -8.533 0.782 1.00 92.56 234 HIS A C 1
ATOM 1716 O O . HIS A 1 234 ? 11.900 -8.754 -0.157 1.00 92.56 234 HIS A O 1
ATOM 1722 N N . ARG A 1 235 ? 12.446 -7.557 1.662 1.00 95.25 235 ARG A N 1
ATOM 1723 C CA . ARG A 1 235 ? 11.353 -6.589 1.541 1.00 95.25 235 ARG A CA 1
ATOM 1724 C C . ARG A 1 235 ? 11.749 -5.443 0.622 1.00 95.25 235 ARG A C 1
ATOM 1726 O O . ARG A 1 235 ? 12.917 -5.078 0.513 1.00 95.25 235 ARG A O 1
ATOM 1733 N N . LEU A 1 236 ? 10.742 -4.792 0.049 1.00 97.88 236 LEU A N 1
ATOM 1734 C CA . LEU A 1 236 ? 10.923 -3.461 -0.516 1.00 97.88 236 LEU A CA 1
ATOM 1735 C C . LEU A 1 236 ? 11.317 -2.464 0.575 1.00 97.88 236 LEU A C 1
ATOM 1737 O O . LEU A 1 236 ? 10.793 -2.541 1.689 1.00 97.88 236 LEU A O 1
ATOM 1741 N N . LYS A 1 237 ? 12.134 -1.459 0.254 1.00 97.19 237 LYS A N 1
ATOM 1742 C CA . LYS A 1 237 ? 12.302 -0.303 1.150 1.00 97.19 237 LYS A CA 1
ATOM 1743 C C . LYS A 1 237 ? 10.955 0.370 1.393 1.00 97.19 237 LYS A C 1
ATOM 1745 O O . LYS A 1 237 ? 10.580 0.660 2.527 1.00 97.19 237 LYS A O 1
ATOM 1750 N N . GLU A 1 238 ? 10.222 0.604 0.309 1.00 98.38 238 GLU A N 1
ATOM 1751 C CA . GLU A 1 238 ? 8.986 1.370 0.338 1.00 98.38 238 GLU A CA 1
ATOM 1752 C C . GLU A 1 238 ? 7.994 0.880 -0.720 1.00 98.38 238 GLU A C 1
ATOM 1754 O O . GLU A 1 238 ? 8.358 0.574 -1.857 1.00 98.38 238 GLU A O 1
ATOM 1759 N N . PHE A 1 239 ? 6.723 0.836 -0.334 1.00 98.75 239 PHE A N 1
ATOM 1760 C CA . PHE A 1 239 ? 5.597 0.682 -1.239 1.00 98.75 239 PHE A CA 1
ATOM 1761 C C . PHE A 1 239 ? 4.684 1.904 -1.113 1.00 98.75 239 PHE A C 1
ATOM 1763 O O . PHE A 1 239 ? 4.119 2.167 -0.049 1.00 98.75 239 PHE A O 1
ATOM 1770 N N . GLU A 1 240 ? 4.524 2.663 -2.190 1.00 98.75 240 GLU A N 1
ATOM 1771 C CA . GLU A 1 240 ? 3.757 3.909 -2.210 1.00 98.75 240 GLU A CA 1
ATOM 1772 C C . GLU A 1 240 ? 2.487 3.750 -3.053 1.00 98.75 240 GLU A C 1
ATOM 1774 O O . GLU A 1 240 ? 2.519 3.230 -4.166 1.00 98.75 240 GLU A O 1
ATOM 1779 N N . VAL A 1 241 ? 1.358 4.254 -2.552 1.00 98.81 241 VAL A N 1
ATOM 1780 C CA . VAL A 1 241 ? 0.105 4.360 -3.314 1.00 98.81 241 VAL A CA 1
ATOM 1781 C C . VAL A 1 241 ? -0.328 5.816 -3.424 1.00 98.81 241 VAL A C 1
ATOM 1783 O O . VAL A 1 241 ? -0.353 6.526 -2.418 1.00 98.81 241 VAL A O 1
ATOM 1786 N N . LYS A 1 242 ? -0.684 6.273 -4.631 1.00 98.06 242 LYS A N 1
ATOM 1787 C CA . LYS A 1 242 ? -0.985 7.687 -4.925 1.00 98.06 242 LYS A CA 1
ATOM 1788 C C . LYS A 1 242 ? -2.208 7.879 -5.812 1.00 98.06 242 LYS A C 1
ATOM 1790 O O . LYS A 1 242 ? -2.566 7.005 -6.600 1.00 98.06 242 LYS A O 1
ATOM 1795 N N . GLY A 1 243 ? -2.745 9.096 -5.748 1.00 97.12 243 GLY A N 1
ATOM 1796 C CA . GLY A 1 243 ? -3.783 9.589 -6.647 1.00 97.12 243 GLY A CA 1
ATOM 1797 C C . GLY A 1 243 ? -5.146 9.740 -5.974 1.00 97.12 243 GLY A C 1
ATOM 1798 O O . GLY A 1 243 ? -5.244 9.952 -4.760 1.00 97.12 243 GLY A O 1
ATOM 1799 N N . ALA A 1 244 ? -6.202 9.706 -6.782 1.00 96.19 244 ALA A N 1
ATOM 1800 C CA . ALA A 1 244 ? -7.589 9.800 -6.324 1.00 96.19 244 ALA A CA 1
ATOM 1801 C C . ALA A 1 244 ? -8.449 8.604 -6.753 1.00 96.19 244 ALA A C 1
ATOM 1803 O O . ALA A 1 244 ? -9.511 8.379 -6.173 1.00 96.19 244 ALA A O 1
ATOM 1804 N N . GLY A 1 245 ? -7.995 7.827 -7.740 1.00 97.06 245 GLY A N 1
ATOM 1805 C CA . GLY A 1 245 ? -8.636 6.583 -8.143 1.00 97.06 245 GLY A CA 1
ATOM 1806 C C . GLY A 1 245 ? -8.529 5.508 -7.061 1.00 97.06 245 GLY A C 1
ATOM 1807 O O . GLY A 1 245 ? -7.714 5.584 -6.133 1.00 97.06 245 GLY A O 1
ATOM 1808 N N . ASN A 1 246 ? -9.371 4.481 -7.171 1.00 98.31 246 ASN A N 1
ATOM 1809 C CA . ASN A 1 246 ? -9.259 3.332 -6.283 1.00 98.31 246 ASN A CA 1
ATOM 1810 C C . ASN A 1 246 ? -8.146 2.399 -6.763 1.00 98.31 246 ASN A C 1
ATOM 1812 O O . ASN A 1 246 ? -7.978 2.177 -7.963 1.00 98.31 246 ASN A O 1
ATOM 1816 N N . ILE A 1 247 ? -7.419 1.824 -5.810 1.00 98.81 247 ILE A N 1
ATOM 1817 C CA . ILE A 1 247 ? -6.349 0.863 -6.059 1.00 98.81 247 ILE A CA 1
ATOM 1818 C C . ILE A 1 247 ? -6.724 -0.472 -5.418 1.00 98.81 247 ILE A C 1
ATOM 1820 O O . ILE A 1 247 ? -7.135 -0.517 -4.257 1.00 98.81 247 ILE A O 1
ATOM 1824 N N . VAL A 1 248 ? -6.576 -1.564 -6.161 1.00 98.69 248 VAL A N 1
ATOM 1825 C CA . VAL A 1 248 ? -6.743 -2.934 -5.656 1.00 98.69 248 VAL A CA 1
ATOM 1826 C C . VAL A 1 248 ? -5.448 -3.697 -5.882 1.00 98.69 248 VAL A C 1
ATOM 1828 O O . VAL A 1 248 ? -4.888 -3.632 -6.970 1.00 98.69 248 VAL A O 1
ATOM 1831 N N . ILE A 1 249 ? -4.961 -4.401 -4.862 1.00 98.75 249 ILE A N 1
ATOM 1832 C CA . ILE A 1 249 ? -3.753 -5.225 -4.950 1.00 98.75 249 ILE A CA 1
ATOM 1833 C C . ILE A 1 249 ? -4.080 -6.631 -4.447 1.00 98.75 249 ILE A C 1
ATOM 1835 O O . ILE A 1 249 ? -4.454 -6.819 -3.285 1.00 98.75 249 ILE A O 1
ATOM 1839 N N . ASP A 1 250 ? -3.921 -7.611 -5.334 1.00 98.06 250 ASP A N 1
ATOM 1840 C CA . ASP A 1 250 ? -4.215 -9.030 -5.092 1.00 98.06 250 ASP A CA 1
ATOM 1841 C C . ASP A 1 250 ? -3.020 -9.813 -4.533 1.00 98.06 250 ASP A C 1
ATOM 1843 O O . ASP A 1 250 ? -3.119 -11.003 -4.229 1.00 98.06 250 ASP A O 1
ATOM 1847 N N . ASN A 1 251 ? -1.874 -9.152 -4.408 1.00 97.69 251 ASN A N 1
ATOM 1848 C CA . ASN A 1 251 ? -0.608 -9.747 -4.008 1.00 97.69 251 ASN A CA 1
ATOM 1849 C C . ASN A 1 251 ? -0.339 -9.539 -2.517 1.00 97.69 251 ASN A C 1
ATOM 1851 O O . ASN A 1 251 ? -0.717 -8.519 -1.938 1.00 97.69 251 ASN A O 1
ATOM 1855 N N . THR A 1 252 ? 0.376 -10.484 -1.904 1.00 97.50 252 THR A N 1
ATOM 1856 C CA . THR A 1 252 ? 1.047 -10.215 -0.626 1.00 97.50 252 THR A CA 1
ATOM 1857 C C . THR A 1 252 ? 2.145 -9.185 -0.870 1.00 97.50 252 THR A C 1
ATOM 1859 O O . THR A 1 252 ? 2.891 -9.299 -1.847 1.00 97.50 252 THR A O 1
ATOM 1862 N N . ILE A 1 253 ? 2.248 -8.197 0.017 1.00 98.25 253 ILE A N 1
ATOM 1863 C CA . ILE A 1 253 ? 3.250 -7.133 -0.077 1.00 98.25 253 ILE A CA 1
ATOM 1864 C C . ILE A 1 253 ? 4.238 -7.287 1.074 1.00 98.25 253 ILE A C 1
ATOM 1866 O O . ILE A 1 253 ? 3.832 -7.278 2.235 1.00 98.25 253 ILE A O 1
ATOM 1870 N N . PHE A 1 254 ? 5.522 -7.378 0.740 1.00 98.00 254 PHE A N 1
ATOM 1871 C CA . PHE A 1 254 ? 6.646 -7.329 1.667 1.00 98.00 254 PHE A CA 1
ATOM 1872 C C . PHE A 1 254 ? 7.384 -6.002 1.471 1.00 98.00 254 PHE A C 1
ATOM 1874 O O . PHE A 1 254 ? 8.059 -5.795 0.463 1.00 98.00 254 PHE A O 1
ATOM 1881 N N . THR A 1 255 ? 7.252 -5.081 2.422 1.00 98.12 255 THR A N 1
ATOM 1882 C CA . THR A 1 255 ? 7.909 -3.761 2.376 1.00 98.12 255 THR A CA 1
ATOM 1883 C C . THR A 1 255 ? 8.290 -3.304 3.779 1.00 98.12 255 THR A C 1
ATOM 1885 O O . THR A 1 255 ? 7.772 -3.853 4.732 1.00 98.12 255 THR A O 1
ATOM 1888 N N . LYS A 1 256 ? 9.175 -2.327 3.971 1.00 97.25 256 LYS A N 1
ATOM 1889 C CA . LYS A 1 256 ? 9.414 -1.745 5.300 1.00 97.25 256 LYS A CA 1
ATOM 1890 C C . LYS A 1 256 ? 8.426 -0.629 5.628 1.00 97.25 256 LYS A C 1
ATOM 1892 O O . LYS A 1 256 ? 7.961 -0.509 6.765 1.00 97.25 256 LYS A O 1
ATOM 1897 N N . GLN A 1 257 ? 8.096 0.176 4.625 1.00 98.00 257 GLN A N 1
ATOM 1898 C CA . GLN A 1 257 ? 7.238 1.344 4.749 1.00 98.00 257 GLN A CA 1
ATOM 1899 C C . GLN A 1 257 ? 6.142 1.302 3.686 1.00 98.00 257 GLN A C 1
ATOM 1901 O O . GLN A 1 257 ? 6.425 1.197 2.498 1.00 98.00 257 GLN A O 1
ATOM 1906 N N . PHE A 1 258 ? 4.888 1.441 4.109 1.00 98.75 258 PHE A N 1
ATOM 1907 C CA . PHE A 1 258 ? 3.757 1.581 3.197 1.00 98.75 258 PHE A CA 1
ATOM 1908 C C . PHE A 1 258 ? 3.200 3.004 3.273 1.00 98.75 258 PHE A C 1
ATOM 1910 O O . PHE A 1 258 ? 2.659 3.418 4.302 1.00 98.75 258 PHE A O 1
ATOM 1917 N N . ASN A 1 259 ? 3.307 3.759 2.185 1.00 98.56 259 ASN A N 1
ATOM 1918 C CA . ASN A 1 259 ? 2.903 5.161 2.138 1.00 98.56 259 ASN A CA 1
ATOM 1919 C C . ASN A 1 259 ? 1.550 5.333 1.444 1.00 98.56 259 ASN A C 1
ATOM 1921 O O . ASN A 1 259 ? 1.418 5.186 0.231 1.00 98.56 259 ASN A O 1
ATOM 1925 N N . MET A 1 260 ? 0.536 5.678 2.242 1.00 98.38 260 MET A N 1
ATOM 1926 C CA . MET A 1 260 ? -0.817 6.018 1.806 1.00 98.38 260 MET A CA 1
ATOM 1927 C C . MET A 1 260 ? -0.882 7.505 1.423 1.00 98.38 260 MET A C 1
ATOM 1929 O O . MET A 1 260 ? -1.291 8.352 2.221 1.00 98.38 260 MET A O 1
ATOM 1933 N N . ASN A 1 261 ? -0.496 7.803 0.181 1.00 98.19 261 ASN A N 1
ATOM 1934 C CA . ASN A 1 261 ? -0.587 9.123 -0.463 1.00 98.19 261 ASN A CA 1
ATOM 1935 C C . ASN A 1 261 ? -1.798 9.224 -1.416 1.00 98.19 261 ASN A C 1
ATOM 1937 O O . ASN A 1 261 ? -1.920 10.168 -2.198 1.00 98.19 261 ASN A O 1
ATOM 1941 N N . ASN A 1 262 ? -2.690 8.234 -1.367 1.00 97.94 262 ASN A N 1
ATOM 1942 C CA . ASN A 1 262 ? -3.915 8.157 -2.152 1.00 97.94 262 ASN A CA 1
ATOM 1943 C C . ASN A 1 262 ? -5.092 8.763 -1.378 1.00 97.94 262 ASN A C 1
ATOM 1945 O O . ASN A 1 262 ? -5.233 8.511 -0.185 1.00 97.94 262 ASN A O 1
ATOM 1949 N N . THR A 1 263 ? -5.959 9.509 -2.060 1.00 97.81 263 THR A N 1
ATOM 1950 C CA . THR A 1 263 ? -7.217 10.047 -1.498 1.00 97.81 263 THR A CA 1
ATOM 1951 C C . THR A 1 263 ? -8.427 9.148 -1.772 1.00 97.81 263 THR A C 1
ATOM 1953 O O . THR A 1 263 ? -9.444 9.260 -1.092 1.00 97.81 263 THR A O 1
ATOM 1956 N N . GLY A 1 264 ? -8.316 8.220 -2.728 1.00 97.38 264 GLY A N 1
ATOM 1957 C CA . GLY A 1 264 ? -9.307 7.171 -2.978 1.00 97.38 264 GLY A CA 1
ATOM 1958 C C . GLY A 1 264 ? -9.197 5.983 -2.011 1.00 97.38 264 GLY A C 1
ATOM 1959 O O . GLY A 1 264 ? -8.474 6.014 -1.007 1.00 97.38 264 GLY A O 1
ATOM 1960 N N . GLN A 1 265 ? -9.894 4.889 -2.331 1.00 98.12 265 GLN A N 1
ATOM 1961 C CA . GLN A 1 265 ? -9.793 3.632 -1.586 1.00 98.12 265 GLN A CA 1
ATOM 1962 C C . GLN A 1 265 ? -8.654 2.757 -2.119 1.00 98.12 265 GLN A C 1
ATOM 1964 O O . GLN A 1 265 ? -8.592 2.456 -3.305 1.00 98.12 265 GLN A O 1
ATOM 1969 N N . VAL A 1 266 ? -7.810 2.265 -1.219 1.00 98.81 266 VAL A N 1
ATOM 1970 C CA . VAL A 1 266 ? -6.801 1.234 -1.472 1.00 98.81 266 VAL A CA 1
ATOM 1971 C C . VAL A 1 266 ? -7.258 -0.052 -0.796 1.00 98.81 266 VAL A C 1
ATOM 1973 O O . VAL A 1 266 ? -7.578 -0.048 0.392 1.00 98.81 266 VAL A O 1
ATOM 1976 N N . THR A 1 267 ? -7.324 -1.150 -1.541 1.00 98.75 267 THR A N 1
ATOM 1977 C CA . THR A 1 267 ? -7.745 -2.463 -1.039 1.00 98.75 267 THR A CA 1
ATOM 1978 C C . THR A 1 267 ? -6.616 -3.462 -1.223 1.00 98.75 267 THR A C 1
ATOM 1980 O O . THR A 1 267 ? -6.182 -3.702 -2.345 1.00 98.75 267 THR A O 1
ATOM 1983 N N . LEU A 1 268 ? -6.161 -4.046 -0.119 1.00 98.69 268 LEU A N 1
ATOM 1984 C CA . LEU A 1 268 ? -5.182 -5.124 -0.104 1.00 98.69 268 LEU A CA 1
ATOM 1985 C C . LEU A 1 268 ? -5.931 -6.423 0.162 1.00 98.69 268 LEU A C 1
ATOM 1987 O O . LEU A 1 268 ? -6.488 -6.618 1.249 1.00 98.69 268 LEU A O 1
ATOM 1991 N N . ASN A 1 269 ? -5.977 -7.289 -0.844 1.00 96.94 269 ASN A N 1
ATOM 1992 C CA . ASN A 1 269 ? -6.678 -8.561 -0.736 1.00 96.94 269 ASN A CA 1
ATOM 1993 C C . ASN A 1 269 ? -5.860 -9.609 0.011 1.00 96.94 269 ASN A C 1
ATOM 1995 O O . ASN A 1 269 ? -6.450 -10.525 0.563 1.00 96.94 269 ASN A O 1
ATOM 1999 N N . GLN A 1 270 ? -4.543 -9.433 0.120 1.00 96.94 270 GLN A N 1
ATOM 2000 C CA . GLN A 1 270 ? -3.643 -10.301 0.878 1.00 96.94 270 GLN A CA 1
ATOM 2001 C C . GLN A 1 270 ? -2.984 -9.545 2.043 1.00 96.94 270 GLN A C 1
ATOM 2003 O O . GLN A 1 270 ? -3.364 -8.422 2.376 1.00 96.94 270 GLN A O 1
ATOM 2008 N N . VAL A 1 271 ? -2.050 -10.208 2.728 1.00 96.81 271 VAL A N 1
ATOM 2009 C CA . VAL A 1 271 ? -1.339 -9.650 3.885 1.00 96.81 271 VAL A CA 1
ATOM 2010 C C . VAL A 1 271 ? -0.414 -8.513 3.441 1.00 96.81 271 VAL A C 1
ATOM 2012 O O . VAL A 1 271 ? 0.271 -8.622 2.422 1.00 96.81 271 VAL A O 1
ATOM 2015 N N . LEU A 1 272 ? -0.359 -7.453 4.250 1.00 98.44 272 LEU A N 1
ATOM 2016 C CA . LEU A 1 272 ? 0.710 -6.458 4.211 1.00 98.44 272 LEU A CA 1
ATOM 2017 C C . LEU A 1 272 ? 1.736 -6.782 5.304 1.00 98.44 272 LEU A C 1
ATOM 2019 O O . LEU A 1 272 ? 1.467 -6.585 6.492 1.00 98.44 272 LEU A O 1
ATOM 2023 N N . ASP A 1 273 ? 2.900 -7.294 4.918 1.00 97.81 273 ASP A N 1
ATOM 2024 C CA . ASP A 1 273 ? 3.991 -7.601 5.839 1.00 97.81 273 ASP A CA 1
ATOM 2025 C C . ASP A 1 273 ? 5.011 -6.459 5.846 1.00 97.81 273 ASP A C 1
ATOM 2027 O O . ASP A 1 273 ? 5.696 -6.220 4.849 1.00 97.81 273 ASP A O 1
ATOM 2031 N N . LEU A 1 274 ? 5.096 -5.754 6.984 1.00 97.50 274 LEU A N 1
ATOM 2032 C CA . LEU A 1 274 ? 6.012 -4.627 7.164 1.00 97.50 274 LEU A CA 1
ATOM 2033 C C . LEU A 1 274 ? 7.306 -5.003 7.905 1.00 97.50 274 LEU A C 1
ATOM 2035 O O . LEU A 1 274 ? 8.201 -4.179 8.099 1.00 97.50 274 LEU A O 1
ATOM 2039 N N . GLY A 1 275 ? 7.404 -6.251 8.370 1.00 93.62 275 GLY A N 1
ATOM 2040 C CA . GLY A 1 275 ? 8.451 -6.681 9.284 1.00 93.62 275 GLY A CA 1
ATOM 2041 C C . GLY A 1 275 ? 8.460 -5.951 10.630 1.00 93.62 275 GLY A C 1
ATOM 2042 O O . GLY A 1 275 ? 7.565 -5.193 11.007 1.00 93.62 275 GLY A O 1
ATOM 2043 N N . VAL A 1 276 ? 9.518 -6.199 11.402 1.00 91.62 276 VAL A N 1
ATOM 2044 C CA . VAL A 1 276 ? 9.715 -5.539 12.697 1.00 91.62 276 VAL A CA 1
ATOM 2045 C C . VAL A 1 276 ? 10.053 -4.064 12.481 1.00 91.62 276 VAL A C 1
ATOM 2047 O O . VAL A 1 276 ? 10.966 -3.724 11.728 1.00 91.62 276 VAL A O 1
ATOM 2050 N N . GLY A 1 277 ? 9.321 -3.191 13.176 1.00 91.81 277 GLY A N 1
ATOM 2051 C CA . GLY A 1 277 ? 9.514 -1.740 13.124 1.00 91.81 277 GLY A CA 1
ATOM 2052 C C . GLY A 1 277 ? 8.977 -1.066 11.860 1.00 91.81 277 GLY A C 1
ATOM 2053 O O . GLY A 1 277 ? 9.083 0.151 11.760 1.00 91.81 277 GLY A O 1
ATOM 2054 N N . GLY A 1 278 ? 8.401 -1.820 10.919 1.00 96.19 278 GLY A N 1
ATOM 2055 C CA . GLY A 1 278 ? 7.753 -1.254 9.744 1.00 96.19 278 GLY A CA 1
ATOM 2056 C C . GLY A 1 278 ? 6.383 -0.643 10.043 1.00 96.19 278 GLY A C 1
ATOM 2057 O O . GLY A 1 278 ? 5.756 -0.899 11.086 1.00 96.19 278 GLY A O 1
ATOM 2058 N N . GLY A 1 279 ? 5.915 0.198 9.124 1.00 97.06 279 GLY A N 1
ATOM 2059 C CA . GLY A 1 279 ? 4.715 0.994 9.344 1.00 97.06 279 GLY A CA 1
ATOM 2060 C C . GLY A 1 279 ? 3.965 1.378 8.077 1.00 97.06 279 GLY A C 1
ATOM 2061 O O . GLY A 1 279 ? 4.528 1.493 6.993 1.00 97.06 279 GLY A O 1
ATOM 2062 N N . VAL A 1 280 ? 2.666 1.599 8.250 1.00 98.56 280 VAL A N 1
ATOM 2063 C CA . VAL A 1 280 ? 1.832 2.346 7.312 1.00 98.56 280 VAL A CA 1
ATOM 2064 C C . VAL A 1 280 ? 1.824 3.811 7.741 1.00 98.56 280 VAL A C 1
ATOM 2066 O O . VAL A 1 280 ? 1.619 4.108 8.923 1.00 98.56 280 VAL A O 1
ATOM 2069 N N . LEU A 1 281 ? 1.981 4.728 6.790 1.00 97.75 281 LEU A N 1
ATOM 2070 C 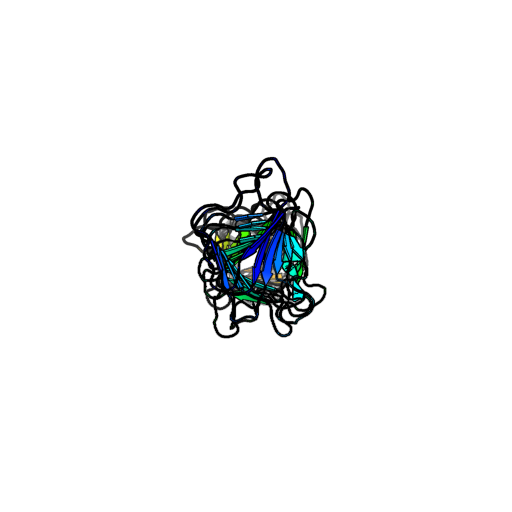CA . LEU A 1 281 ? 1.803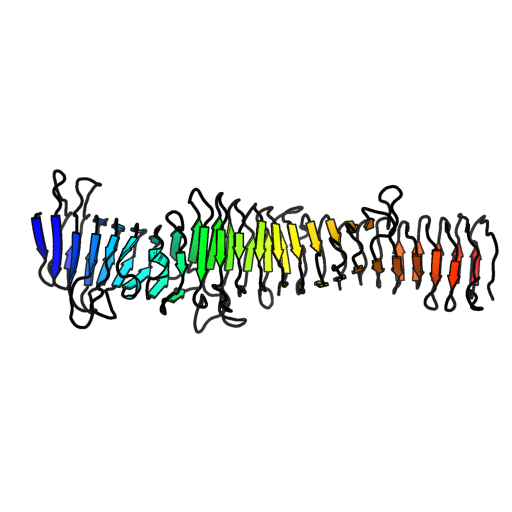 6.163 6.997 1.00 97.75 281 LEU A CA 1
ATOM 2071 C C . LEU A 1 281 ? 0.708 6.700 6.073 1.00 97.75 281 LEU A C 1
ATOM 2073 O O . LEU A 1 281 ? 0.869 6.722 4.856 1.00 97.75 281 LEU A O 1
ATOM 2077 N N . PHE A 1 282 ? -0.389 7.181 6.656 1.00 98.25 282 PHE A N 1
ATOM 2078 C CA . PHE A 1 282 ? -1.355 8.028 5.957 1.00 98.25 282 PHE A CA 1
ATOM 2079 C C . PHE A 1 282 ? -0.817 9.451 5.852 1.00 98.25 282 PHE A C 1
ATOM 2081 O O . PHE A 1 282 ? -0.874 10.214 6.815 1.00 98.25 282 PHE A O 1
ATOM 2088 N N . ALA A 1 283 ? -0.292 9.804 4.682 1.00 96.38 283 ALA A N 1
ATOM 2089 C CA . ALA A 1 283 ? 0.078 11.181 4.355 1.00 96.38 283 ALA A CA 1
ATOM 2090 C C . ALA A 1 283 ? -1.026 11.907 3.566 1.00 96.38 283 ALA A C 1
ATOM 2092 O O . ALA A 1 283 ? -1.045 13.136 3.528 1.00 96.38 283 ALA A O 1
ATOM 2093 N N . ALA A 1 284 ? -1.987 11.162 3.014 1.00 97.00 284 ALA A N 1
ATOM 2094 C CA . ALA A 1 284 ? -3.239 11.681 2.484 1.00 97.00 284 ALA A CA 1
ATOM 2095 C C . ALA A 1 284 ? -4.449 11.085 3.219 1.00 97.00 284 ALA A C 1
ATOM 2097 O O . ALA A 1 284 ? -4.397 10.001 3.805 1.00 97.00 284 ALA A O 1
ATOM 2098 N N . ASP A 1 285 ? -5.572 11.793 3.147 1.00 97.44 285 ASP A N 1
ATOM 2099 C CA . ASP A 1 285 ? -6.834 11.407 3.774 1.00 97.44 285 ASP A CA 1
ATOM 2100 C C . ASP A 1 285 ? -7.633 10.407 2.919 1.00 97.44 285 ASP A C 1
ATOM 2102 O O . ASP A 1 285 ? -8.761 10.664 2.504 1.00 97.44 285 ASP A O 1
ATOM 2106 N N . GLY A 1 286 ? -7.010 9.271 2.611 1.00 98.00 286 GLY A N 1
ATOM 2107 C CA . GLY A 1 286 ? -7.637 8.160 1.896 1.00 98.00 286 GLY A CA 1
ATOM 2108 C C . GLY A 1 286 ? -8.134 7.047 2.809 1.00 98.00 286 GLY A C 1
ATOM 2109 O O . GLY A 1 286 ? -8.088 7.127 4.041 1.00 98.00 286 GLY A O 1
ATOM 2110 N N . LYS A 1 287 ? -8.574 5.951 2.188 1.00 98.69 287 LYS A N 1
ATOM 2111 C CA . LYS A 1 287 ? -9.024 4.745 2.892 1.00 98.69 287 LYS A CA 1
ATOM 2112 C C . LYS A 1 287 ? -8.143 3.551 2.547 1.00 98.69 287 LYS A C 1
ATOM 2114 O O . LYS A 1 287 ? -8.061 3.188 1.381 1.00 98.69 287 LYS A O 1
ATOM 2119 N N . LEU A 1 288 ? -7.567 2.890 3.548 1.00 98.81 288 LEU A N 1
ATOM 2120 C CA . LEU A 1 288 ? -6.911 1.587 3.395 1.00 98.81 288 LEU A CA 1
ATOM 2121 C C . LEU A 1 288 ? -7.842 0.483 3.893 1.00 98.81 288 LEU A C 1
ATOM 2123 O O . LEU A 1 288 ? -8.290 0.521 5.035 1.00 98.81 288 LEU A O 1
ATOM 2127 N N . THR A 1 289 ? -8.108 -0.516 3.060 1.00 98.56 289 THR A N 1
ATOM 2128 C CA . THR A 1 289 ? -8.803 -1.751 3.436 1.00 98.56 289 THR A CA 1
ATOM 2129 C C . THR A 1 289 ? -7.803 -2.900 3.414 1.00 98.56 289 THR A C 1
ATOM 2131 O O . THR A 1 289 ? -7.395 -3.333 2.341 1.00 98.56 289 THR A O 1
ATOM 2134 N N . ALA A 1 290 ? -7.398 -3.379 4.589 1.00 98.31 290 ALA A N 1
ATOM 2135 C CA . ALA A 1 290 ? -6.499 -4.516 4.751 1.00 98.31 290 ALA A CA 1
ATOM 2136 C C . ALA A 1 290 ? -7.319 -5.765 5.098 1.00 98.31 290 ALA A C 1
ATOM 2138 O O . ALA A 1 290 ? -7.725 -5.955 6.248 1.00 98.31 290 ALA A O 1
ATOM 2139 N N . ASN A 1 291 ? -7.598 -6.608 4.100 1.00 96.62 291 ASN A N 1
ATOM 2140 C CA . ASN A 1 291 ? -8.513 -7.741 4.269 1.00 96.62 291 ASN A CA 1
ATOM 2141 C C . ASN A 1 291 ? -7.929 -8.878 5.118 1.00 96.62 291 ASN A C 1
ATOM 2143 O O . ASN A 1 291 ? -8.700 -9.608 5.740 1.00 96.62 291 ASN A O 1
ATOM 2147 N N . ASN A 1 292 ? -6.598 -9.000 5.157 1.00 96.31 292 ASN A N 1
ATOM 2148 C CA . ASN A 1 292 ? -5.878 -10.110 5.790 1.00 96.31 292 ASN A CA 1
ATOM 2149 C C . ASN A 1 292 ? -4.853 -9.672 6.858 1.00 96.31 292 ASN A C 1
ATOM 2151 O O . ASN A 1 292 ? -4.005 -10.460 7.273 1.00 96.31 292 ASN A O 1
ATOM 2155 N N . GLY A 1 293 ? -4.950 -8.432 7.344 1.00 96.31 293 GLY A N 1
ATOM 2156 C CA . GLY A 1 293 ? -4.108 -7.905 8.421 1.00 96.31 293 GLY A CA 1
ATOM 2157 C C . GLY A 1 293 ? -2.829 -7.203 7.955 1.00 96.31 293 GLY A C 1
ATOM 2158 O O . GLY A 1 293 ? -2.522 -7.126 6.764 1.00 96.31 293 GLY A O 1
ATOM 2159 N N . ILE A 1 294 ? -2.112 -6.641 8.932 1.00 98.19 294 ILE A N 1
ATOM 2160 C CA . ILE A 1 294 ? -0.913 -5.814 8.756 1.00 98.19 294 ILE A CA 1
ATOM 2161 C C . ILE A 1 294 ? 0.129 -6.228 9.806 1.00 98.19 294 ILE A C 1
ATOM 2163 O O . ILE A 1 294 ? -0.122 -6.135 11.011 1.00 98.19 294 ILE A O 1
ATOM 2167 N N . SER A 1 295 ? 1.322 -6.641 9.376 1.00 96.19 295 SER A N 1
ATOM 2168 C CA . SER A 1 295 ? 2.442 -6.889 10.294 1.00 96.19 295 SER A CA 1
ATOM 2169 C C . SER A 1 295 ? 3.260 -5.618 10.502 1.00 96.19 295 SER A C 1
ATOM 2171 O O . SER A 1 295 ? 4.351 -5.492 9.962 1.00 96.19 295 SER A O 1
ATOM 2173 N N . GLY A 1 296 ? 2.727 -4.669 11.265 1.00 95.56 296 GLY A N 1
ATOM 2174 C CA . GLY A 1 296 ? 3.399 -3.416 11.590 1.00 95.56 296 GLY A CA 1
ATOM 2175 C C . GLY A 1 296 ? 2.461 -2.416 12.250 1.00 95.56 296 GLY A C 1
ATOM 2176 O O . GLY A 1 296 ? 1.315 -2.732 12.581 1.00 95.56 296 GLY A O 1
ATOM 2177 N N . SER A 1 297 ? 2.970 -1.207 12.473 1.00 96.19 297 SER A N 1
ATOM 2178 C CA . SER A 1 297 ? 2.168 -0.091 12.985 1.00 96.19 297 SER A CA 1
ATOM 2179 C C . SER A 1 297 ? 1.393 0.607 11.868 1.00 96.19 297 SER A C 1
ATOM 2181 O O . SER A 1 297 ? 1.743 0.511 10.695 1.00 96.19 297 SER A O 1
ATOM 2183 N N . VAL A 1 298 ? 0.339 1.335 12.228 1.00 98.06 298 VAL A N 1
ATOM 2184 C CA . VAL A 1 298 ? -0.369 2.228 11.306 1.00 98.06 298 VAL A CA 1
ATOM 2185 C C . VAL A 1 298 ? -0.395 3.612 11.919 1.00 98.06 298 VAL A C 1
ATOM 2187 O O . VAL A 1 298 ? -0.775 3.768 13.073 1.00 98.06 298 VAL A O 1
ATOM 2190 N N . THR A 1 299 ? 0.002 4.627 11.165 1.00 96.38 299 THR A N 1
ATOM 2191 C CA . THR A 1 299 ? 0.107 6.006 11.644 1.00 96.38 299 THR A CA 1
ATOM 2192 C C . THR A 1 299 ? -0.422 6.991 10.613 1.00 96.38 299 THR A C 1
ATOM 2194 O O . THR A 1 299 ? -0.753 6.624 9.487 1.00 96.38 299 THR A O 1
ATOM 2197 N N . THR A 1 300 ? -0.515 8.255 11.010 1.00 96.94 300 THR A N 1
ATOM 2198 C CA . THR A 1 300 ? -0.946 9.357 10.156 1.00 96.94 300 THR A CA 1
ATOM 2199 C C . THR A 1 300 ? 0.015 10.536 10.294 1.00 96.94 300 THR A C 1
ATOM 2201 O O . THR A 1 300 ? 0.642 10.710 11.343 1.00 96.94 300 THR A O 1
ATOM 2204 N N . ALA A 1 301 ? 0.154 11.326 9.229 1.00 93.94 301 ALA A N 1
ATOM 2205 C CA . ALA A 1 301 ? 0.971 12.536 9.204 1.00 93.94 301 ALA A CA 1
ATOM 2206 C C . ALA A 1 301 ? 0.338 13.686 10.006 1.00 93.94 301 ALA A C 1
ATOM 2208 O O . ALA A 1 301 ? 1.049 14.509 10.581 1.00 93.94 301 ALA A O 1
ATOM 2209 N N . THR A 1 302 ? -0.994 13.734 10.056 1.00 93.38 302 THR A N 1
ATOM 2210 C CA . THR A 1 302 ? -1.775 14.774 10.735 1.00 93.38 302 THR A CA 1
ATOM 2211 C C . THR A 1 302 ? -2.975 14.180 11.467 1.00 93.38 302 THR A C 1
ATOM 2213 O O . THR A 1 302 ? -3.435 13.084 11.142 1.00 93.38 302 THR A O 1
ATOM 2216 N N . ASN A 1 303 ? -3.497 14.908 12.460 1.00 93.06 303 ASN A N 1
ATOM 2217 C CA . ASN A 1 303 ? -4.754 14.559 13.126 1.00 93.06 303 ASN A CA 1
ATOM 2218 C C . ASN A 1 303 ? -5.903 14.397 12.124 1.00 93.06 303 ASN A C 1
ATOM 2220 O O . ASN A 1 303 ? -5.941 15.076 11.096 1.00 93.06 303 ASN A O 1
ATOM 2224 N N . ASP A 1 304 ? -6.846 13.516 12.456 1.00 94.06 304 ASP A N 1
ATOM 2225 C CA . ASP A 1 304 ? -8.085 13.294 11.706 1.00 94.06 304 ASP A CA 1
ATOM 2226 C C . ASP A 1 304 ? -7.857 12.992 10.221 1.00 94.06 304 ASP A C 1
ATOM 2228 O O . ASP A 1 304 ? -8.650 13.367 9.359 1.00 94.06 304 ASP A O 1
ATOM 2232 N N . THR A 1 305 ? -6.767 12.293 9.912 1.00 95.69 305 THR A N 1
ATOM 2233 C CA . THR A 1 305 ? -6.395 11.920 8.546 1.00 95.69 305 THR A CA 1
ATOM 2234 C C . THR A 1 305 ? -6.357 10.403 8.419 1.00 95.69 305 THR A C 1
ATOM 2236 O O . THR A 1 305 ? -5.836 9.710 9.294 1.00 95.69 305 THR A O 1
ATOM 2239 N N . GLY A 1 306 ? -6.931 9.891 7.330 1.00 97.94 306 GLY A N 1
ATOM 2240 C CA . GLY A 1 306 ? -6.878 8.478 6.980 1.00 97.94 306 GLY A CA 1
ATOM 2241 C C . GLY A 1 306 ? -7.961 7.634 7.651 1.00 97.94 306 GLY A C 1
ATOM 2242 O O . GLY A 1 306 ? -8.277 7.782 8.834 1.00 97.94 306 GLY A O 1
ATOM 2243 N N . THR A 1 307 ? -8.528 6.717 6.870 1.00 98.56 307 THR A N 1
ATOM 2244 C CA . THR A 1 307 ? -9.468 5.694 7.339 1.00 98.56 307 THR A CA 1
ATOM 2245 C C . THR A 1 307 ? -8.855 4.313 7.159 1.00 98.56 307 THR A C 1
ATOM 2247 O O . THR A 1 307 ? -8.550 3.907 6.037 1.00 98.56 307 THR A O 1
ATOM 2250 N N . LEU A 1 308 ? -8.720 3.554 8.243 1.00 98.69 308 LEU A N 1
ATOM 2251 C CA . LEU A 1 308 ? -8.269 2.165 8.198 1.00 98.69 308 LEU A CA 1
ATOM 2252 C C . LEU A 1 308 ? -9.468 1.225 8.340 1.00 98.69 308 LEU A C 1
ATOM 2254 O O . LEU A 1 308 ? -10.240 1.339 9.281 1.00 98.69 308 LEU A O 1
ATOM 2258 N N . THR A 1 309 ? -9.623 0.269 7.431 1.00 98.38 309 THR A N 1
ATOM 2259 C CA . THR A 1 309 ? -10.581 -0.836 7.542 1.00 98.38 309 THR A CA 1
ATOM 2260 C C . THR A 1 309 ? -9.823 -2.152 7.617 1.00 98.38 309 THR A C 1
ATOM 2262 O O . THR A 1 309 ? -9.057 -2.478 6.716 1.00 98.38 309 THR A O 1
ATOM 2265 N N . ILE A 1 310 ? -10.047 -2.910 8.685 1.00 97.56 310 ILE A N 1
ATOM 2266 C CA . ILE A 1 310 ? -9.424 -4.209 8.931 1.00 97.56 310 ILE A CA 1
ATOM 2267 C C . ILE A 1 310 ? -10.487 -5.278 8.701 1.00 97.56 310 ILE A C 1
ATOM 2269 O O . ILE A 1 310 ? -11.549 -5.254 9.329 1.00 97.56 310 ILE A O 1
ATOM 2273 N N . GLY A 1 311 ? -10.211 -6.187 7.769 1.00 95.25 311 GLY A N 1
ATOM 2274 C CA . GLY A 1 311 ? -11.021 -7.375 7.535 1.00 95.25 311 GLY A CA 1
ATOM 2275 C C . GLY A 1 311 ? -10.752 -8.428 8.605 1.00 95.25 311 GLY A C 1
ATOM 2276 O O . GLY A 1 311 ? -11.016 -8.225 9.789 1.00 95.25 311 GLY A O 1
ATOM 2277 N N . THR A 1 312 ? -10.222 -9.565 8.174 1.00 91.62 312 THR A N 1
ATOM 2278 C CA . THR A 1 312 ? -9.670 -10.593 9.056 1.00 91.62 312 THR A CA 1
ATOM 2279 C C . THR A 1 312 ? -8.171 -10.387 9.256 1.00 91.62 312 THR A C 1
ATOM 2281 O O . THR A 1 312 ? -7.501 -9.799 8.415 1.00 91.62 312 THR A O 1
ATOM 2284 N N . GLY A 1 313 ? -7.626 -10.896 10.357 1.00 94.75 313 GLY A N 1
ATOM 2285 C CA . GLY A 1 313 ? -6.195 -10.807 10.646 1.00 94.75 313 GLY A CA 1
ATOM 2286 C C . GLY A 1 313 ? -5.854 -9.662 11.596 1.00 94.75 313 GLY A C 1
ATOM 2287 O O . GLY A 1 313 ? -6.675 -8.800 11.894 1.00 94.75 313 GLY A O 1
ATOM 2288 N N . ASN A 1 314 ? -4.636 -9.699 12.129 1.00 96.19 314 ASN A N 1
ATOM 2289 C CA . ASN A 1 314 ? -4.198 -8.787 13.185 1.00 96.19 314 ASN A CA 1
ATOM 2290 C C . ASN A 1 314 ? -3.534 -7.531 12.612 1.00 96.19 314 ASN A C 1
ATOM 2292 O O . ASN A 1 314 ? -2.999 -7.557 11.504 1.00 96.19 314 ASN A O 1
ATOM 2296 N N . VAL A 1 315 ? -3.479 -6.477 13.426 1.00 97.12 315 VAL A N 1
ATOM 2297 C CA . VAL A 1 315 ? -2.489 -5.402 13.277 1.00 97.12 315 VAL A CA 1
ATOM 2298 C C . VAL A 1 315 ? -1.509 -5.536 14.431 1.00 97.12 315 VAL A C 1
ATOM 2300 O O . VAL A 1 315 ? -1.877 -5.343 15.590 1.00 97.12 315 VAL A O 1
ATOM 2303 N N . THR A 1 316 ? -0.277 -5.949 14.137 1.00 95.31 316 THR A N 1
ATOM 2304 C CA . THR A 1 316 ? 0.688 -6.309 15.191 1.00 95.31 316 THR A CA 1
ATOM 2305 C C . THR A 1 316 ? 1.261 -5.084 15.905 1.00 95.31 316 THR A C 1
ATOM 2307 O O . THR A 1 316 ? 1.590 -5.157 17.090 1.00 95.31 316 THR A O 1
ATOM 2310 N N . GLY A 1 317 ? 1.343 -3.939 15.227 1.00 94.62 317 GLY A N 1
ATOM 2311 C CA . GLY A 1 317 ? 1.753 -2.670 15.817 1.00 94.62 317 GLY A CA 1
ATOM 2312 C C . GLY A 1 317 ? 0.595 -1.858 16.401 1.00 94.62 317 GLY A C 1
ATOM 2313 O O . GLY A 1 317 ? -0.570 -2.256 16.388 1.00 94.62 317 GLY A O 1
ATOM 2314 N N . ALA A 1 318 ? 0.936 -0.691 16.945 1.00 94.94 318 ALA A N 1
ATOM 2315 C CA . ALA A 1 318 ? -0.047 0.293 17.382 1.00 94.94 318 ALA A CA 1
ATOM 2316 C C . ALA A 1 318 ? -0.720 0.980 16.181 1.00 94.94 318 ALA A C 1
ATOM 2318 O O . ALA A 1 318 ? -0.104 1.153 15.127 1.00 94.94 318 ALA A O 1
ATOM 2319 N N . ILE A 1 319 ? -1.976 1.392 16.358 1.00 97.19 319 ILE A N 1
ATOM 2320 C CA . ILE A 1 319 ? -2.747 2.162 15.379 1.00 97.19 319 ILE A CA 1
ATOM 2321 C C . ILE A 1 319 ? -2.862 3.604 15.891 1.00 97.19 319 ILE A C 1
ATOM 2323 O O . ILE A 1 319 ? -3.380 3.819 16.980 1.00 97.19 319 ILE A O 1
ATOM 2327 N N . GLY A 1 320 ? -2.390 4.581 15.114 1.00 90.38 320 GLY A N 1
ATOM 2328 C CA . GLY A 1 320 ? -2.560 6.019 15.342 1.00 90.38 320 GLY A CA 1
ATOM 2329 C C . GLY A 1 320 ? -1.567 6.700 16.290 1.00 90.38 320 GLY A C 1
ATOM 2330 O O . GLY A 1 320 ? -1.835 7.796 16.745 1.00 90.38 320 GLY A O 1
ATOM 2331 N N . THR A 1 321 ? -0.419 6.107 16.629 1.00 75.81 321 THR A N 1
ATOM 2332 C CA . THR A 1 321 ? 0.431 6.619 17.731 1.00 75.81 321 THR A CA 1
ATOM 2333 C C . THR A 1 321 ? 1.556 7.590 17.334 1.00 75.81 321 THR A C 1
ATOM 2335 O O . THR A 1 321 ? 2.531 7.718 18.074 1.00 75.81 321 THR A O 1
ATOM 2338 N N . ASN A 1 322 ? 1.486 8.289 16.196 1.00 71.31 322 ASN A N 1
ATOM 2339 C CA . ASN A 1 322 ? 2.588 9.176 15.789 1.00 71.31 322 ASN A CA 1
ATOM 2340 C C . ASN A 1 322 ? 2.479 10.574 16.423 1.00 71.31 322 ASN A C 1
ATOM 2342 O O . ASN A 1 322 ? 1.707 11.414 15.966 1.00 71.31 322 ASN A O 1
ATOM 2346 N N . GLY A 1 323 ? 3.253 10.831 17.484 1.00 66.25 323 GLY A N 1
ATOM 2347 C CA . GLY A 1 323 ? 3.426 12.180 18.042 1.00 66.25 323 GLY A CA 1
ATOM 2348 C C . GLY A 1 323 ? 2.142 12.851 18.551 1.00 66.25 323 GLY A C 1
ATOM 2349 O O . GLY A 1 323 ? 2.087 14.075 18.620 1.00 66.25 323 GLY A O 1
ATOM 2350 N N . GLY A 1 324 ? 1.109 12.067 18.884 1.00 73.62 324 GLY A N 1
ATOM 2351 C CA . GLY A 1 324 ? -0.208 12.559 19.311 1.00 73.62 324 GLY A CA 1
ATOM 2352 C C . GLY A 1 324 ? -1.209 12.816 18.177 1.00 73.62 324 GLY A C 1
ATOM 2353 O O . GLY A 1 324 ? -2.289 13.336 18.456 1.00 73.62 324 GLY A O 1
ATOM 2354 N N . SER A 1 325 ? -0.874 12.471 16.927 1.00 89.06 325 SER A N 1
ATOM 2355 C CA . SER A 1 325 ? -1.800 12.562 15.792 1.00 89.06 325 SER A CA 1
ATOM 2356 C C . SER A 1 325 ? -2.695 11.331 15.685 1.00 89.06 325 SER A C 1
ATOM 2358 O O . SER A 1 325 ? -2.186 10.232 15.499 1.00 89.06 325 SER A O 1
ATOM 2360 N N . LYS A 1 326 ? -4.016 11.517 15.720 1.00 93.12 326 LYS A N 1
ATOM 2361 C CA . LYS A 1 326 ? -5.008 10.433 15.648 1.00 93.12 326 LYS A CA 1
ATOM 2362 C C . LYS A 1 326 ? -5.452 10.151 14.221 1.00 93.12 326 LYS A C 1
ATOM 2364 O O . LYS A 1 326 ? -5.674 11.084 13.449 1.00 93.12 326 LYS A O 1
ATOM 2369 N N . LEU A 1 327 ? -5.670 8.876 13.897 1.00 97.62 327 LEU A N 1
ATOM 2370 C CA . LEU A 1 327 ? -6.405 8.507 12.681 1.00 97.62 327 LEU A CA 1
ATOM 2371 C C . LEU A 1 327 ? -7.834 9.046 12.750 1.00 97.62 327 LEU A C 1
ATOM 2373 O O . LEU A 1 327 ? -8.428 9.116 13.827 1.00 97.62 327 LEU A O 1
ATOM 2377 N N . LYS A 1 328 ? -8.423 9.369 11.599 1.00 97.69 328 LYS A N 1
ATOM 2378 C CA . LYS A 1 328 ? -9.829 9.783 11.560 1.00 97.69 328 LYS A CA 1
ATOM 2379 C C . LYS A 1 328 ? -10.743 8.659 12.034 1.00 97.69 328 LYS A C 1
ATOM 2381 O O . LYS A 1 328 ? -11.585 8.853 12.907 1.00 97.69 328 LYS A O 1
ATOM 2386 N N . GLU A 1 329 ? -10.572 7.481 11.443 1.00 98.38 329 GLU A N 1
ATOM 2387 C CA . GLU A 1 329 ? -11.493 6.365 11.618 1.00 98.38 329 GLU A CA 1
ATOM 2388 C C . GLU A 1 329 ? -10.777 5.017 11.493 1.00 98.38 329 GLU A C 1
ATOM 2390 O O . GLU A 1 329 ? -9.956 4.806 10.596 1.00 98.38 329 GLU A O 1
ATOM 2395 N N . VAL A 1 330 ? -11.126 4.088 12.386 1.00 98.56 330 VAL A N 1
ATOM 2396 C CA . VAL A 1 330 ? -10.693 2.686 12.335 1.00 98.56 330 VAL A CA 1
ATOM 2397 C C . VAL A 1 330 ? -11.918 1.778 12.356 1.00 98.56 330 VAL A C 1
ATOM 2399 O 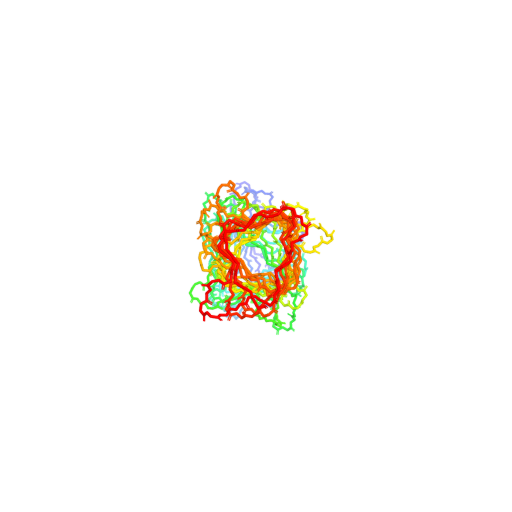O . VAL A 1 330 ? -12.693 1.791 13.309 1.00 98.56 330 VAL A O 1
ATOM 2402 N N . ASN A 1 331 ? -12.073 0.953 11.327 1.00 98.31 331 ASN A N 1
ATOM 2403 C CA . ASN A 1 331 ? -13.212 0.063 11.131 1.00 98.31 331 ASN A CA 1
ATOM 2404 C C . ASN A 1 331 ? -12.778 -1.398 11.224 1.00 98.31 331 ASN A C 1
ATOM 2406 O O . ASN A 1 331 ? -11.831 -1.807 10.557 1.00 98.31 331 ASN A O 1
ATOM 2410 N N . PHE A 1 332 ? -13.516 -2.200 11.986 1.00 98.12 332 PHE A N 1
ATOM 2411 C CA . PHE A 1 332 ? -13.306 -3.642 12.087 1.00 98.12 332 PHE A CA 1
ATOM 2412 C C . PHE A 1 332 ? -14.468 -4.413 11.462 1.00 98.12 332 PHE A C 1
ATOM 2414 O O . PHE A 1 332 ? -15.613 -4.270 11.896 1.00 98.12 332 PHE A O 1
ATOM 2421 N N . ASN A 1 333 ? -14.146 -5.252 10.477 1.00 96.19 333 ASN A N 1
ATOM 2422 C CA . ASN A 1 333 ? -15.068 -6.106 9.724 1.00 96.19 333 ASN A CA 1
ATOM 2423 C C . ASN A 1 333 ? -14.850 -7.610 9.982 1.00 96.19 333 ASN A C 1
ATOM 2425 O O . ASN A 1 333 ? -15.484 -8.445 9.337 1.00 96.19 333 ASN A O 1
ATOM 2429 N N . GLY A 1 334 ? -13.945 -7.985 10.880 1.00 95.31 334 GLY A N 1
ATOM 2430 C CA . GLY A 1 334 ? -13.634 -9.383 11.149 1.00 95.31 334 GLY A CA 1
ATOM 2431 C C . GLY A 1 334 ? -12.863 -9.571 12.447 1.00 95.31 334 GLY A C 1
ATOM 2432 O O . GLY A 1 334 ? -12.799 -8.683 13.302 1.00 95.31 334 GLY A O 1
ATOM 2433 N N . VAL A 1 335 ? -12.307 -10.767 12.618 1.00 95.62 335 VAL A N 1
ATOM 2434 C CA . VAL A 1 335 ? -11.507 -11.106 13.797 1.00 95.62 335 VAL A CA 1
ATOM 2435 C C . VAL A 1 335 ? -10.147 -10.424 13.697 1.00 95.62 335 VAL A C 1
ATOM 2437 O O . VAL A 1 335 ? -9.424 -10.648 12.725 1.00 95.62 335 VAL A O 1
ATOM 2440 N N . SER A 1 336 ? -9.793 -9.637 14.714 1.00 96.12 336 SER A N 1
ATOM 2441 C CA . SER A 1 336 ? -8.519 -8.918 14.768 1.00 96.12 336 SER A CA 1
ATOM 2442 C C . SER A 1 336 ? -8.051 -8.720 16.205 1.00 96.12 336 SER A C 1
ATOM 2444 O O . SER A 1 336 ? -8.807 -8.278 17.070 1.00 96.12 336 SER A O 1
ATOM 2446 N N . ASN A 1 337 ? -6.765 -8.951 16.443 1.00 96.38 337 ASN A N 1
ATOM 2447 C CA . ASN A 1 337 ? -6.067 -8.462 17.624 1.00 96.38 337 ASN A CA 1
ATOM 2448 C C . ASN A 1 337 ? -5.229 -7.242 17.248 1.00 96.38 337 ASN A C 1
ATOM 2450 O O . ASN A 1 337 ? -4.595 -7.224 16.191 1.00 96.38 337 ASN A O 1
ATOM 2454 N N . VAL A 1 338 ? -5.232 -6.235 18.115 1.00 96.81 338 VAL A N 1
ATOM 2455 C CA . VAL A 1 338 ? -4.463 -5.002 17.931 1.00 96.81 338 VAL A CA 1
ATOM 2456 C C . VAL A 1 338 ? -3.751 -4.608 19.217 1.00 96.81 338 VAL A C 1
ATOM 2458 O O . VAL A 1 338 ? -4.231 -4.879 20.323 1.00 96.81 338 VAL A O 1
ATOM 2461 N N . THR A 1 339 ? -2.610 -3.937 19.076 1.00 95.44 339 THR A N 1
ATOM 2462 C CA . THR A 1 339 ? -1.813 -3.505 20.229 1.00 95.44 339 THR A CA 1
ATOM 2463 C C . THR A 1 339 ? -2.464 -2.337 20.959 1.00 95.44 339 THR A C 1
ATOM 2465 O O . THR A 1 339 ? -2.725 -2.445 22.145 1.00 95.44 339 THR A O 1
ATOM 2468 N N . SER A 1 340 ? -2.779 -1.238 20.282 1.00 95.25 340 SER A N 1
ATOM 2469 C CA . SER A 1 340 ? -3.511 -0.089 20.838 1.00 95.25 340 SER A CA 1
ATOM 2470 C C . SER A 1 340 ? -4.143 0.700 19.700 1.00 95.25 340 SER A C 1
ATOM 2472 O O . SER A 1 340 ? -3.730 0.540 18.549 1.00 95.25 340 SER A O 1
ATOM 2474 N N . ILE A 1 341 ? -5.125 1.549 20.008 1.00 97.56 341 ILE A N 1
ATOM 2475 C CA . ILE A 1 341 ? -5.807 2.362 18.997 1.00 97.56 341 ILE A CA 1
ATOM 2476 C C . ILE A 1 341 ? -5.863 3.812 19.461 1.00 97.56 341 ILE A C 1
ATOM 2478 O O . ILE A 1 341 ? -6.356 4.080 20.553 1.00 97.56 341 ILE A O 1
ATOM 2482 N N . ASP A 1 342 ? -5.413 4.731 18.617 1.00 96.75 342 ASP A N 1
ATOM 2483 C CA . ASP A 1 342 ? -5.637 6.164 18.748 1.00 96.75 342 ASP A CA 1
ATOM 2484 C C . ASP A 1 342 ? -6.300 6.699 17.472 1.00 96.75 342 ASP A C 1
ATOM 2486 O O . ASP A 1 342 ? -5.680 6.870 16.419 1.00 96.75 342 ASP A O 1
ATOM 2490 N N . ALA A 1 343 ? -7.611 6.888 17.551 1.00 97.69 343 ALA A N 1
ATOM 2491 C CA . ALA A 1 343 ? -8.433 7.356 16.450 1.00 97.69 343 ALA A CA 1
ATOM 2492 C C . ALA A 1 343 ? -9.545 8.261 16.979 1.00 97.69 343 ALA A C 1
ATOM 2494 O O . ALA A 1 343 ? -9.898 8.213 18.154 1.00 97.69 343 ALA A O 1
ATOM 2495 N N . THR A 1 344 ? -10.148 9.075 16.124 1.00 96.94 344 THR A N 1
ATOM 2496 C CA . THR A 1 344 ? -11.313 9.864 16.539 1.00 96.94 344 THR A CA 1
ATOM 2497 C C . THR A 1 344 ? -12.534 8.970 16.744 1.00 96.94 344 THR A C 1
ATOM 2499 O O . THR A 1 344 ? -13.240 9.099 17.751 1.00 96.94 344 THR A O 1
ATOM 2502 N N . ILE A 1 345 ? -12.735 7.995 15.854 1.00 97.56 345 ILE A N 1
ATOM 2503 C CA . ILE A 1 345 ? -13.770 6.971 15.997 1.00 97.56 345 ILE A CA 1
ATOM 2504 C C . ILE A 1 345 ? -13.251 5.571 15.659 1.00 97.56 345 ILE A C 1
ATOM 2506 O O . ILE A 1 345 ? -12.508 5.365 14.699 1.00 97.56 345 ILE A O 1
ATOM 2510 N N . VAL A 1 346 ? -13.691 4.590 16.442 1.00 98.56 346 VAL A N 1
ATOM 2511 C CA . VAL A 1 346 ? -13.499 3.161 16.197 1.00 98.56 346 VAL A CA 1
ATOM 2512 C C . VAL A 1 346 ? -14.860 2.519 15.957 1.00 98.56 346 VAL A C 1
ATOM 2514 O O . VAL A 1 346 ? -15.728 2.575 16.830 1.00 98.56 346 VAL A O 1
ATOM 2517 N N . LYS A 1 347 ? -15.061 1.885 14.799 1.00 98.38 347 LYS A N 1
ATOM 2518 C CA . LYS A 1 347 ? -16.319 1.211 14.463 1.00 98.38 347 LYS A CA 1
ATOM 2519 C C . LYS A 1 347 ? -16.191 -0.301 14.484 1.00 98.38 347 LYS A C 1
ATOM 2521 O O . LYS A 1 347 ? -15.384 -0.893 13.765 1.00 98.38 347 LYS A O 1
ATOM 2526 N N . ILE A 1 348 ? -17.086 -0.931 15.232 1.00 98.25 348 ILE A N 1
ATOM 2527 C CA . ILE A 1 348 ? -17.366 -2.361 15.137 1.00 98.25 348 ILE A CA 1
ATOM 2528 C C . ILE A 1 348 ? -18.459 -2.515 14.079 1.00 98.25 348 ILE A C 1
ATOM 2530 O O . ILE A 1 348 ? -19.617 -2.139 14.293 1.00 98.25 348 ILE A O 1
ATOM 2534 N N . SER A 1 349 ? -18.045 -2.937 12.883 1.00 96.56 349 SER A N 1
ATOM 2535 C CA . SER A 1 349 ? -18.789 -2.648 11.650 1.00 96.56 349 SER A CA 1
ATOM 2536 C C . SER A 1 349 ? -19.726 -3.769 11.196 1.00 96.56 349 SER A C 1
ATOM 2538 O O . SER A 1 349 ? -20.664 -3.528 10.442 1.00 96.56 349 SER A O 1
ATOM 2540 N N . ASN A 1 350 ? -19.509 -5.003 11.653 1.00 94.12 350 ASN A N 1
ATOM 2541 C CA . ASN A 1 350 ? -20.374 -6.141 11.343 1.00 94.12 350 ASN A CA 1
ATOM 2542 C C . ASN A 1 350 ? -20.395 -7.163 12.498 1.00 94.12 350 ASN A C 1
ATOM 2544 O O . ASN A 1 350 ? -19.633 -7.049 13.455 1.00 94.12 350 ASN A O 1
ATOM 2548 N N . ALA A 1 351 ? -21.260 -8.176 12.401 1.00 95.94 351 ALA A N 1
ATOM 2549 C CA . ALA A 1 351 ? -21.383 -9.225 13.421 1.00 95.94 351 ALA A CA 1
ATOM 2550 C C . ALA A 1 351 ? -20.167 -10.174 13.493 1.00 95.94 351 ALA A C 1
ATOM 2552 O O . ALA A 1 351 ? -19.948 -10.825 14.510 1.00 95.94 351 ALA A O 1
ATOM 2553 N N . ALA A 1 352 ? -19.371 -10.261 12.421 1.00 96.06 352 ALA A N 1
ATOM 2554 C CA . ALA A 1 352 ? -18.144 -11.058 12.397 1.00 96.06 352 ALA A CA 1
ATOM 2555 C C . ALA A 1 352 ? -16.968 -10.350 13.095 1.00 96.06 352 ALA A C 1
ATOM 2557 O O . ALA A 1 352 ? -15.957 -10.990 13.396 1.00 96.06 352 ALA A O 1
ATOM 2558 N N . ALA A 1 353 ? -17.086 -9.044 13.355 1.00 97.75 353 ALA A N 1
ATOM 2559 C CA . ALA A 1 353 ? -16.076 -8.271 14.047 1.00 97.75 353 ALA A CA 1
ATOM 2560 C C . ALA A 1 353 ? -15.928 -8.783 15.484 1.00 97.75 353 ALA A C 1
ATOM 2562 O O . ALA A 1 353 ? -16.836 -8.649 16.303 1.00 97.75 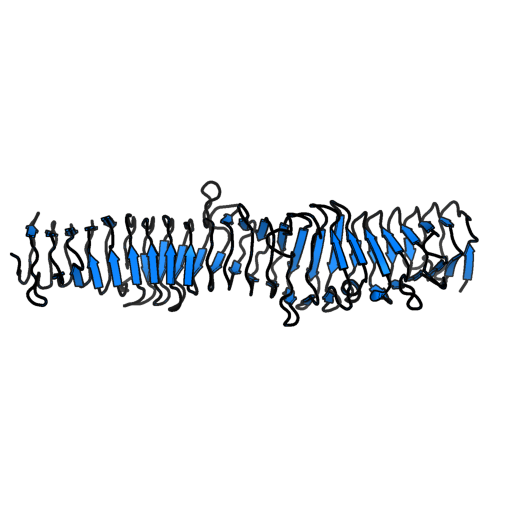353 ALA A O 1
ATOM 2563 N N . ASN A 1 354 ? -14.775 -9.374 15.785 1.00 97.19 354 ASN A N 1
ATOM 2564 C CA . ASN A 1 354 ? -14.416 -9.848 17.117 1.00 97.19 354 ASN A CA 1
ATOM 2565 C C . ASN A 1 354 ? -13.012 -9.342 17.426 1.00 97.19 354 ASN A C 1
ATOM 2567 O O . ASN A 1 354 ? -12.011 -9.916 16.992 1.00 97.19 354 ASN A O 1
ATOM 2571 N N . VAL A 1 355 ? -12.972 -8.207 18.109 1.00 98.12 355 VAL A N 1
ATOM 2572 C CA . VAL A 1 355 ? -11.771 -7.393 18.248 1.00 98.12 355 VAL A CA 1
ATOM 2573 C C . VAL A 1 355 ? -11.230 -7.513 19.660 1.00 98.12 355 VAL A C 1
ATOM 2575 O O . VAL A 1 355 ? -11.982 -7.373 20.626 1.00 98.12 355 VAL A O 1
ATOM 2578 N N . THR A 1 356 ? -9.920 -7.700 19.792 1.00 98.00 356 THR A N 1
ATOM 2579 C CA . THR A 1 356 ? -9.221 -7.538 21.072 1.00 98.00 356 THR A CA 1
ATOM 2580 C C . THR A 1 356 ? -8.177 -6.441 20.945 1.00 98.00 356 THR A C 1
ATOM 2582 O O . THR A 1 356 ? -7.223 -6.575 20.182 1.00 98.00 356 THR A O 1
ATOM 2585 N N . ALA A 1 357 ? -8.338 -5.368 21.715 1.00 97.94 357 ALA A N 1
ATOM 2586 C CA . ALA A 1 357 ? -7.312 -4.354 21.906 1.00 97.94 357 ALA A CA 1
ATOM 2587 C C . ALA A 1 357 ? -6.558 -4.655 23.205 1.00 97.94 357 ALA A C 1
ATOM 2589 O O . ALA A 1 357 ? -7.147 -4.643 24.291 1.00 97.94 357 ALA A O 1
ATOM 2590 N N . ALA A 1 358 ? -5.262 -4.955 23.093 1.00 96.69 358 ALA A N 1
ATOM 2591 C CA . ALA A 1 358 ? -4.417 -5.237 24.252 1.00 96.69 358 ALA A CA 1
ATOM 2592 C C . ALA A 1 358 ? -4.184 -3.979 25.105 1.00 96.69 358 ALA A C 1
ATOM 2594 O O . ALA A 1 358 ? -4.198 -4.042 26.330 1.00 96.69 358 ALA A O 1
ATOM 2595 N N . GLY A 1 359 ? -3.987 -2.845 24.443 1.00 95.88 359 GLY A N 1
ATOM 2596 C CA . GLY A 1 359 ? -3.772 -1.513 24.983 1.00 95.88 359 GLY A CA 1
ATOM 2597 C C . GLY A 1 359 ? -5.055 -0.692 25.078 1.00 95.88 359 GLY A C 1
ATOM 2598 O O . GLY A 1 359 ? -6.156 -1.174 24.813 1.00 95.88 359 GLY A O 1
ATOM 2599 N N . GLN A 1 360 ? -4.905 0.564 25.499 1.00 95.44 360 GLN A N 1
ATOM 2600 C CA . GLN A 1 360 ? -6.025 1.497 25.588 1.00 95.44 360 GLN A CA 1
ATOM 2601 C C . GLN A 1 360 ? -6.532 1.856 24.185 1.00 95.44 360 GLN A C 1
ATOM 2603 O O . GLN A 1 360 ? -5.752 1.965 23.235 1.00 95.44 360 GLN A O 1
ATOM 2608 N N . ILE A 1 361 ? -7.843 2.067 24.082 1.00 97.75 361 ILE A N 1
ATOM 2609 C CA . ILE A 1 361 ? -8.472 2.711 22.930 1.00 97.75 361 ILE A CA 1
ATOM 2610 C C . ILE A 1 361 ? -8.668 4.185 23.275 1.00 97.75 361 ILE A C 1
ATOM 2612 O O . ILE A 1 361 ? -9.352 4.513 24.240 1.00 97.75 361 ILE A O 1
ATOM 2616 N N . SER A 1 362 ? -8.067 5.077 22.505 1.00 96.00 362 SER A N 1
ATOM 2617 C CA . SER A 1 362 ? -8.299 6.516 22.546 1.00 96.00 362 SER A CA 1
ATOM 2618 C C . SER A 1 362 ? -9.201 6.867 21.370 1.00 96.00 362 SER A C 1
ATOM 2620 O O . SER A 1 362 ? -8.835 6.597 20.230 1.00 96.00 362 SER A O 1
ATOM 2622 N N . GLY A 1 363 ? -10.395 7.396 21.655 1.00 95.69 363 GLY A N 1
ATOM 2623 C CA . GLY A 1 363 ? -11.447 7.601 20.658 1.00 95.69 363 GLY A CA 1
ATOM 2624 C C . GLY A 1 363 ? -12.815 7.106 21.109 1.00 95.69 363 GLY A C 1
ATOM 2625 O O . GLY A 1 363 ? -12.932 6.284 22.022 1.00 95.69 363 GLY A O 1
ATOM 2626 N N . ALA A 1 364 ? -13.866 7.595 20.451 1.00 97.19 364 ALA A N 1
ATOM 2627 C CA . ALA A 1 364 ? -15.205 7.048 20.636 1.00 97.19 364 ALA A CA 1
ATOM 2628 C C . ALA A 1 364 ? -15.311 5.669 19.970 1.00 97.19 364 ALA A C 1
ATOM 2630 O O . ALA A 1 364 ? -14.780 5.454 18.882 1.00 97.19 364 ALA A O 1
ATOM 2631 N N . VAL A 1 365 ? -16.038 4.744 20.591 1.00 98.50 365 VAL A N 1
ATOM 2632 C CA . VAL A 1 365 ? -16.369 3.442 20.004 1.00 98.50 365 VAL A CA 1
ATOM 2633 C C . VAL A 1 365 ? -17.828 3.448 19.557 1.00 98.50 365 VAL A C 1
ATOM 2635 O O . VAL A 1 365 ? -18.717 3.888 20.288 1.00 98.50 365 VAL A O 1
ATOM 2638 N N . SER A 1 366 ? -18.096 2.936 18.360 1.00 97.56 366 SER A N 1
ATOM 2639 C CA . SER A 1 366 ? -19.447 2.819 17.815 1.00 97.56 366 SER A CA 1
ATOM 2640 C C . SER A 1 366 ? -19.704 1.420 17.269 1.00 97.56 366 SER A C 1
ATOM 2642 O O . SER A 1 366 ? -18.964 0.917 16.425 1.00 97.56 366 SER A O 1
ATOM 2644 N N . TYR A 1 367 ? -20.769 0.785 17.745 1.00 98.06 367 TYR A N 1
ATOM 2645 C CA . TYR A 1 367 ? -21.283 -0.458 17.187 1.00 98.06 367 TYR A CA 1
ATOM 2646 C C . TYR A 1 367 ? -22.319 -0.135 16.119 1.00 98.06 367 TYR A C 1
ATOM 2648 O O . TYR A 1 367 ? -23.379 0.415 16.409 1.00 98.06 367 TYR A O 1
ATOM 2656 N N . THR A 1 368 ? -22.020 -0.495 14.876 1.00 95.62 368 THR A N 1
ATOM 2657 C CA . THR A 1 368 ? -22.993 -0.398 13.772 1.00 95.62 368 THR A CA 1
ATOM 2658 C C . THR A 1 368 ? -23.681 -1.737 13.489 1.00 95.62 368 THR A C 1
ATOM 2660 O O . THR A 1 368 ? -24.641 -1.789 12.728 1.00 95.62 368 THR A O 1
ATOM 2663 N N . ALA A 1 369 ? -23.211 -2.809 14.136 1.00 96.00 369 ALA A N 1
ATOM 2664 C CA . ALA A 1 369 ? -23.754 -4.162 14.088 1.00 96.00 369 ALA A CA 1
ATOM 2665 C C . ALA A 1 369 ? -23.372 -4.944 15.362 1.00 96.00 369 ALA A C 1
ATOM 2667 O O . ALA A 1 369 ? -22.562 -4.472 16.165 1.00 96.00 369 ALA A O 1
ATOM 2668 N N . ASP A 1 370 ? -23.926 -6.152 15.535 1.00 96.19 370 ASP A N 1
ATOM 2669 C CA . ASP A 1 370 ? -23.766 -6.998 16.737 1.00 96.19 370 ASP A CA 1
ATOM 2670 C C . ASP A 1 370 ? -22.400 -7.713 16.816 1.00 96.19 370 ASP A C 1
ATOM 2672 O O . ASP A 1 370 ? -22.320 -8.928 16.983 1.00 96.19 370 ASP A O 1
ATOM 2676 N N . GLY A 1 371 ? -21.310 -6.967 16.633 1.00 97.81 371 GLY A N 1
ATOM 2677 C CA . GLY A 1 371 ? -19.947 -7.460 16.831 1.00 97.81 371 GLY A CA 1
ATOM 2678 C C . GLY A 1 371 ? -19.511 -7.423 18.300 1.00 97.81 371 GLY A C 1
ATOM 2679 O O . GLY A 1 371 ? -20.244 -6.993 19.195 1.00 97.81 371 GLY A O 1
ATOM 2680 N N . LYS A 1 372 ? -18.274 -7.846 18.555 1.00 98.50 372 LYS A N 1
ATOM 2681 C CA . LYS A 1 372 ? -17.663 -7.900 19.886 1.00 98.50 372 LYS A CA 1
ATOM 2682 C C . LYS A 1 372 ? -16.375 -7.084 19.948 1.00 98.50 372 LYS A C 1
ATOM 2684 O O . LYS A 1 372 ? -15.510 -7.218 19.083 1.00 98.50 372 LYS A O 1
ATOM 2689 N N . LEU A 1 373 ? -16.209 -6.318 21.024 1.00 98.56 373 LEU A N 1
ATOM 2690 C CA . LEU A 1 373 ? -14.948 -5.664 21.375 1.00 98.56 373 LEU A CA 1
ATOM 2691 C C . LEU A 1 373 ? -14.510 -6.068 22.779 1.00 98.56 373 LEU A C 1
ATOM 2693 O O . LEU A 1 373 ? -15.270 -5.946 23.734 1.00 98.56 373 LEU A O 1
ATOM 2697 N N . THR A 1 374 ? -13.251 -6.465 22.910 1.00 98.38 374 THR A N 1
ATOM 2698 C CA . THR A 1 374 ? -12.553 -6.609 24.186 1.00 98.38 374 THR A CA 1
ATOM 2699 C C . THR A 1 374 ? -11.508 -5.500 24.298 1.00 98.38 374 THR A C 1
ATOM 2701 O O . THR A 1 374 ? -10.504 -5.523 23.588 1.00 98.38 374 THR A O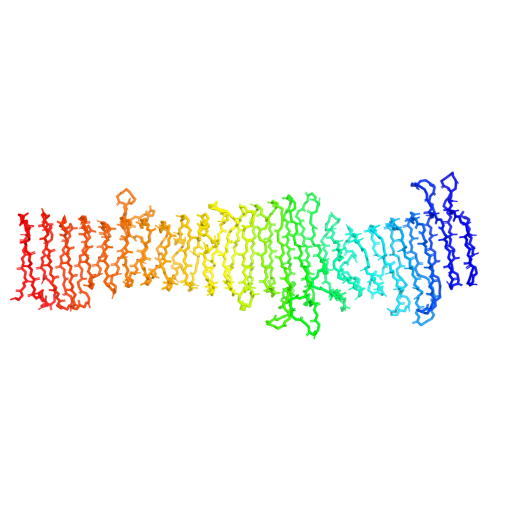 1
ATOM 2704 N N . ALA A 1 375 ? -11.742 -4.519 25.170 1.00 98.12 375 ALA A N 1
ATOM 2705 C CA . ALA A 1 375 ? -10.821 -3.421 25.456 1.00 98.12 375 ALA A CA 1
ATOM 2706 C C . ALA A 1 375 ? -10.105 -3.687 26.788 1.00 98.12 375 ALA A C 1
ATOM 2708 O O . ALA A 1 375 ? -10.614 -3.357 27.865 1.00 98.12 375 ALA A O 1
ATOM 2709 N N . ASN A 1 376 ? -8.927 -4.313 26.729 1.00 97.00 376 ASN A N 1
ATOM 2710 C CA . ASN A 1 376 ? -8.249 -4.809 27.930 1.00 97.00 376 ASN A CA 1
ATOM 2711 C C . ASN A 1 376 ? -7.801 -3.690 28.877 1.00 97.00 376 ASN A C 1
ATOM 2713 O O . ASN A 1 376 ? -7.841 -3.898 30.086 1.00 97.00 376 ASN A O 1
ATOM 2717 N N . ASN A 1 377 ? -7.454 -2.515 28.340 1.00 96.31 377 ASN A N 1
ATOM 2718 C CA . ASN A 1 377 ? -6.974 -1.365 29.116 1.00 96.31 377 ASN A CA 1
ATOM 2719 C C . ASN A 1 377 ? -7.920 -0.146 29.059 1.00 96.31 377 ASN A C 1
ATOM 2721 O O . ASN A 1 377 ? -7.501 1.000 29.240 1.00 96.31 377 ASN A O 1
ATOM 2725 N N . GLY A 1 378 ? -9.211 -0.386 28.812 1.00 96.69 378 GLY A N 1
ATOM 2726 C CA . GLY A 1 378 ? -10.247 0.649 28.815 1.00 96.69 378 GLY A CA 1
ATOM 2727 C C . GLY A 1 378 ? -10.316 1.507 27.546 1.00 96.69 378 GLY A C 1
ATOM 2728 O O . GLY A 1 378 ? -9.651 1.244 26.540 1.00 96.69 378 GLY A O 1
ATOM 2729 N N . ILE A 1 379 ? -11.180 2.525 27.600 1.00 98.06 379 ILE A N 1
ATOM 2730 C CA . ILE A 1 379 ? -11.564 3.380 26.470 1.00 98.06 379 ILE A CA 1
ATOM 2731 C C . ILE A 1 379 ? -11.586 4.847 26.925 1.00 98.06 379 ILE A C 1
ATOM 2733 O O . ILE A 1 379 ? -12.323 5.226 27.834 1.00 98.06 379 ILE A O 1
ATOM 2737 N N . SER A 1 380 ? -10.806 5.703 26.271 1.00 96.19 380 SER A N 1
ATOM 2738 C CA . SER A 1 380 ? -10.876 7.154 26.442 1.00 96.19 380 SER A CA 1
ATOM 2739 C C . SER A 1 380 ? -11.844 7.750 25.417 1.00 96.19 380 SER A C 1
ATOM 2741 O O . SER A 1 380 ? -11.441 8.279 24.380 1.00 96.19 380 SER A O 1
ATOM 2743 N N . GLY A 1 381 ? -13.136 7.598 25.691 1.00 96.12 381 GLY A N 1
ATOM 2744 C CA . GLY A 1 381 ? -14.228 8.012 24.818 1.00 96.12 381 GLY A CA 1
ATOM 2745 C C . GLY A 1 381 ? -15.559 7.403 25.249 1.00 96.12 381 GLY A C 1
ATOM 2746 O O . GLY A 1 381 ? -15.621 6.607 26.190 1.00 96.12 381 GLY A O 1
ATOM 2747 N N . SER A 1 382 ? -16.639 7.803 24.579 1.00 96.31 382 SER A N 1
ATOM 2748 C CA . SER A 1 382 ? -17.948 7.164 24.732 1.00 96.31 382 SER A CA 1
ATOM 2749 C C . SER A 1 382 ? -18.021 5.864 23.938 1.00 96.31 382 SER A C 1
ATOM 2751 O O . SER A 1 382 ? -17.278 5.657 22.978 1.00 96.31 382 SER A O 1
ATOM 2753 N N . VAL A 1 383 ? -18.949 4.996 24.327 1.00 98.19 383 VAL A N 1
ATOM 2754 C CA . VAL A 1 383 ? -19.329 3.816 23.553 1.00 98.19 383 VAL A CA 1
ATOM 2755 C C . VAL A 1 383 ? -20.785 3.965 23.145 1.00 98.19 383 VAL A C 1
ATOM 2757 O O . VAL A 1 383 ? -21.635 4.247 23.983 1.00 98.19 383 VAL A O 1
ATOM 2760 N N . THR A 1 384 ? -21.090 3.784 21.867 1.00 96.88 384 THR A N 1
ATOM 2761 C CA . THR A 1 384 ? -22.437 3.966 21.306 1.00 96.88 384 THR A CA 1
ATOM 2762 C C . THR A 1 384 ? -22.842 2.780 20.444 1.00 96.88 384 THR A C 1
ATOM 2764 O O . THR A 1 384 ? -21.997 1.985 20.035 1.00 96.88 384 THR A O 1
ATOM 2767 N N . THR A 1 385 ? -24.133 2.673 20.147 1.00 96.44 385 THR A N 1
ATOM 2768 C CA . THR A 1 385 ? -24.681 1.687 19.213 1.00 96.44 385 THR A CA 1
ATOM 2769 C C . THR A 1 385 ? -25.717 2.328 18.293 1.00 96.44 385 THR A C 1
ATOM 2771 O O . THR A 1 385 ? -26.409 3.261 18.698 1.00 96.44 385 THR A O 1
ATOM 2774 N N . ALA A 1 386 ? -25.809 1.846 17.052 1.00 92.06 386 ALA A N 1
ATOM 2775 C CA . ALA A 1 386 ? -26.763 2.326 16.053 1.00 92.06 386 ALA A CA 1
ATOM 2776 C C . ALA A 1 386 ? -28.203 1.843 16.302 1.00 92.06 386 ALA A C 1
ATOM 2778 O O . ALA A 1 386 ? -29.155 2.509 15.895 1.00 92.06 386 ALA A O 1
ATOM 2779 N N . THR A 1 387 ? -28.361 0.695 16.961 1.00 92.25 387 THR A N 1
ATOM 2780 C CA . THR A 1 387 ? -29.651 0.052 17.238 1.00 92.25 387 THR A CA 1
ATOM 2781 C C . THR A 1 387 ? -29.672 -0.550 18.639 1.00 92.25 387 THR A C 1
ATOM 2783 O O . THR A 1 387 ? -28.622 -0.832 19.222 1.00 92.25 387 THR A O 1
ATOM 2786 N N . ASN A 1 388 ? -30.876 -0.752 19.176 1.00 92.62 388 ASN A N 1
ATOM 2787 C CA . ASN A 1 388 ? -31.093 -1.502 20.412 1.00 92.62 388 ASN A CA 1
ATOM 2788 C C . ASN A 1 388 ? -30.523 -2.924 20.336 1.00 92.62 388 ASN A C 1
ATOM 2790 O O . ASN A 1 388 ? -30.444 -3.515 19.258 1.00 92.62 388 ASN A O 1
ATOM 2794 N N . ASP A 1 389 ? -30.138 -3.462 21.494 1.00 93.75 389 ASP A N 1
ATOM 2795 C CA . ASP A 1 389 ? -29.662 -4.840 21.665 1.00 93.75 389 ASP A CA 1
ATOM 2796 C C . ASP A 1 389 ? -28.534 -5.228 20.703 1.00 93.75 389 ASP A C 1
ATOM 2798 O O . ASP A 1 389 ? -28.472 -6.344 20.187 1.00 93.75 389 ASP A O 1
ATOM 2802 N N . THR A 1 390 ? -27.619 -4.294 20.457 1.00 95.00 390 THR A N 1
ATOM 2803 C CA . THR A 1 390 ? -26.531 -4.471 19.495 1.00 95.00 390 THR A CA 1
ATOM 2804 C C . THR A 1 390 ? -25.186 -4.308 20.183 1.00 95.00 390 THR A C 1
ATOM 2806 O O . THR A 1 390 ? -24.980 -3.356 20.930 1.00 95.00 390 THR A O 1
ATOM 2809 N N . GLY A 1 391 ? -24.259 -5.223 19.918 1.00 97.44 391 GLY A N 1
ATOM 2810 C CA . GLY A 1 391 ? -22.867 -5.116 20.328 1.00 97.44 391 GLY A CA 1
ATOM 2811 C C . GLY A 1 391 ? -22.595 -5.702 21.710 1.00 97.44 391 GLY A C 1
ATOM 2812 O O . GLY A 1 391 ? -23.341 -5.491 22.667 1.00 97.44 391 GLY A O 1
ATOM 2813 N N . THR A 1 392 ? -21.480 -6.424 21.817 1.00 98.19 392 THR A N 1
ATOM 2814 C CA . THR A 1 392 ? -20.968 -6.954 23.087 1.00 98.19 392 THR A CA 1
ATOM 2815 C C . THR A 1 392 ? -19.638 -6.298 23.430 1.00 98.19 392 THR A C 1
ATOM 2817 O O . THR A 1 392 ? -18.636 -6.515 22.745 1.00 98.19 392 THR A O 1
ATOM 2820 N N . LEU A 1 393 ? -19.612 -5.537 24.522 1.00 98.44 393 LEU A N 1
ATOM 2821 C CA . LEU A 1 393 ? -18.409 -4.881 25.023 1.00 98.44 393 LEU A CA 1
ATOM 2822 C C . LEU A 1 393 ? -17.848 -5.636 26.227 1.00 98.44 393 LEU A C 1
ATOM 2824 O O . LEU A 1 393 ? -18.549 -5.830 27.212 1.00 98.44 393 LEU A O 1
ATOM 2828 N N . THR A 1 394 ? -16.565 -5.974 26.198 1.00 97.94 394 THR A N 1
ATOM 2829 C CA . THR A 1 394 ? -15.820 -6.443 27.368 1.00 97.94 394 THR A CA 1
ATOM 2830 C C . THR A 1 394 ? -14.739 -5.431 27.726 1.00 97.94 394 THR A C 1
ATOM 2832 O O . THR A 1 394 ? -13.904 -5.093 26.890 1.00 97.94 394 THR A O 1
ATOM 2835 N N . ILE A 1 395 ? -14.722 -4.978 28.976 1.00 97.06 395 ILE A N 1
ATOM 2836 C CA . ILE A 1 395 ? -13.689 -4.109 29.538 1.00 97.06 395 ILE A CA 1
ATOM 2837 C C . ILE A 1 395 ? -12.814 -4.928 30.488 1.00 97.06 395 ILE A C 1
ATOM 2839 O O . ILE A 1 395 ? -13.320 -5.626 31.371 1.00 97.06 395 ILE A O 1
ATOM 2843 N N . GLY A 1 396 ? -11.499 -4.863 30.284 1.00 94.56 396 GLY A N 1
ATOM 2844 C CA . GLY A 1 396 ? -10.511 -5.460 31.181 1.00 94.56 396 GLY A CA 1
ATOM 2845 C C . GLY A 1 396 ? -10.228 -4.578 32.400 1.00 94.56 396 GLY A C 1
ATOM 2846 O O . GLY A 1 396 ? -11.144 -4.131 33.085 1.00 94.56 396 GLY A O 1
ATOM 2847 N N . ALA A 1 397 ? -8.949 -4.340 32.686 1.00 89.44 397 ALA A N 1
ATOM 2848 C CA . ALA A 1 397 ? -8.514 -3.420 33.730 1.00 89.44 397 ALA A CA 1
ATOM 2849 C C . ALA A 1 397 ? -8.353 -2.016 33.127 1.00 89.44 397 ALA A C 1
ATOM 2851 O O . ALA A 1 397 ? -7.370 -1.727 32.455 1.00 89.44 397 ALA A O 1
ATOM 2852 N N . GLY A 1 398 ? -9.325 -1.131 33.335 1.00 93.50 398 GLY A N 1
ATOM 2853 C CA . GLY A 1 398 ? -9.279 0.216 32.765 1.00 93.50 398 GLY A CA 1
ATOM 2854 C C . GLY A 1 398 ? -10.615 0.941 32.818 1.00 93.50 398 GLY A C 1
ATOM 2855 O O . GLY A 1 398 ? -11.668 0.329 32.975 1.00 93.50 398 GLY A O 1
ATOM 2856 N N . ASN A 1 399 ? -10.575 2.264 32.684 1.00 95.31 399 ASN A N 1
ATOM 2857 C CA . ASN A 1 399 ? -11.768 3.109 32.747 1.00 95.31 399 ASN A CA 1
ATOM 2858 C C . ASN A 1 399 ? -12.405 3.291 31.367 1.00 95.31 399 ASN A C 1
ATOM 2860 O O . ASN A 1 399 ? -11.722 3.198 30.346 1.00 95.31 399 ASN A O 1
ATOM 2864 N N . VAL A 1 400 ? -13.695 3.629 31.356 1.00 96.81 400 VAL A N 1
ATOM 2865 C CA . VAL A 1 400 ? -14.361 4.233 30.197 1.00 96.81 400 VAL A CA 1
ATOM 2866 C C . VAL A 1 400 ? -14.716 5.666 30.566 1.00 96.81 400 VAL A C 1
ATOM 2868 O O . VAL A 1 400 ? -15.528 5.894 31.460 1.00 96.81 400 VAL A O 1
ATOM 2871 N N . THR A 1 401 ? -14.062 6.643 29.939 1.00 95.38 401 THR A N 1
ATOM 2872 C CA . THR A 1 401 ? -14.217 8.056 30.336 1.00 95.38 401 THR A CA 1
ATOM 2873 C C . THR A 1 401 ? -15.538 8.661 29.859 1.00 95.38 401 THR A C 1
ATOM 2875 O O . THR A 1 401 ? -16.052 9.592 30.478 1.00 95.38 401 THR A O 1
ATOM 2878 N N . GLY A 1 402 ? -16.122 8.124 28.787 1.00 94.44 402 GLY A N 1
ATOM 2879 C CA . GLY A 1 402 ? -17.447 8.502 28.310 1.00 94.44 402 GLY A CA 1
ATOM 2880 C C . GLY A 1 402 ? -18.564 7.617 28.862 1.00 94.44 402 GLY A C 1
ATOM 2881 O O . GLY A 1 402 ? -18.352 6.696 29.651 1.00 94.44 402 GLY A O 1
ATOM 2882 N N . ALA A 1 403 ? -19.788 7.918 28.439 1.00 94.56 403 ALA A N 1
ATOM 2883 C CA . ALA A 1 403 ? -20.934 7.056 28.684 1.00 94.56 403 ALA A CA 1
ATOM 2884 C C . ALA A 1 403 ? -20.893 5.813 27.781 1.00 94.56 403 ALA A C 1
ATOM 2886 O O . ALA A 1 403 ? -20.375 5.864 26.663 1.00 94.56 403 ALA A O 1
ATOM 2887 N N . ILE A 1 404 ? -21.456 4.708 28.266 1.00 96.81 404 ILE A N 1
ATOM 2888 C CA . ILE A 1 404 ? -21.623 3.464 27.517 1.00 96.81 404 ILE A CA 1
ATOM 2889 C C . ILE A 1 404 ? -23.094 3.338 27.115 1.00 96.81 404 ILE A C 1
ATOM 2891 O O . ILE A 1 404 ? -23.960 3.378 27.980 1.00 96.81 404 ILE A O 1
ATOM 2895 N N . GLY A 1 405 ? -23.364 3.174 25.819 1.00 87.75 405 GLY A N 1
ATOM 2896 C CA . GLY A 1 405 ? -24.693 2.911 25.263 1.00 87.75 405 GLY A CA 1
ATOM 2897 C C . GLY A 1 405 ? -25.582 4.133 25.009 1.00 87.75 405 GLY A C 1
ATOM 2898 O O . GLY A 1 405 ? -26.764 3.960 24.807 1.00 87.75 405 GLY A O 1
ATOM 2899 N N . THR A 1 406 ? -25.087 5.375 25.003 1.00 70.94 406 THR A N 1
ATOM 2900 C CA . THR A 1 406 ? -25.977 6.564 25.012 1.00 70.94 406 THR A CA 1
ATOM 2901 C C . THR A 1 406 ? -26.265 7.186 23.635 1.00 70.94 406 THR A C 1
ATOM 2903 O O . THR A 1 406 ? -26.084 8.393 23.464 1.00 70.94 406 THR A O 1
ATOM 2906 N N . SER A 1 407 ? -26.695 6.414 22.631 1.00 72.56 407 SER A N 1
ATOM 2907 C CA . SER A 1 407 ? -27.155 6.998 21.351 1.00 72.56 407 SER A CA 1
ATOM 2908 C C . SER A 1 407 ? -28.682 7.007 21.266 1.00 72.56 407 SER A C 1
ATOM 2910 O O . SER A 1 407 ? -29.296 6.054 20.788 1.00 72.56 407 SER A O 1
ATOM 2912 N N . GLY A 1 408 ? -29.306 8.081 21.760 1.00 76.69 408 GLY A N 1
ATOM 2913 C CA . GLY A 1 408 ? -30.764 8.131 21.910 1.00 76.69 408 GLY A CA 1
ATOM 2914 C C . GLY A 1 408 ? -31.255 7.060 22.889 1.00 76.69 408 GLY A C 1
ATOM 2915 O O . GLY A 1 408 ? -30.644 6.879 23.938 1.00 76.69 408 GLY A O 1
ATOM 2916 N N . ASP A 1 409 ? -32.316 6.340 22.517 1.00 81.25 409 ASP A N 1
ATOM 2917 C CA . ASP A 1 409 ? -32.901 5.243 23.309 1.00 81.25 409 ASP A CA 1
ATOM 2918 C C . ASP A 1 409 ? -32.280 3.863 22.995 1.00 81.25 409 ASP A C 1
ATOM 2920 O O . ASP A 1 409 ? -32.840 2.832 23.375 1.00 81.25 409 ASP A O 1
ATOM 2924 N N . ASN A 1 410 ? -31.168 3.818 22.247 1.00 91.44 410 ASN A N 1
ATOM 2925 C CA . ASN A 1 410 ? -30.534 2.564 21.840 1.00 91.44 410 ASN A CA 1
ATOM 2926 C C . ASN A 1 410 ? -29.553 2.041 22.890 1.00 91.44 410 ASN A C 1
ATOM 2928 O O . ASN A 1 410 ? -28.590 2.724 23.213 1.00 91.44 410 ASN A O 1
ATOM 2932 N N . LYS A 1 411 ? -29.718 0.790 23.317 1.00 93.19 411 LYS A N 1
ATOM 2933 C CA . LYS A 1 411 ? -28.897 0.128 24.340 1.00 93.19 411 LYS A CA 1
ATOM 2934 C C . LYS A 1 411 ? -27.932 -0.884 23.742 1.00 93.19 411 LYS A C 1
ATOM 2936 O O . LYS A 1 411 ? -28.276 -1.574 22.779 1.00 93.19 411 LYS A O 1
ATOM 2941 N N . LEU A 1 412 ? -26.752 -1.038 24.349 1.00 97.50 412 LEU A N 1
ATOM 2942 C CA . LEU A 1 412 ? -25.886 -2.180 24.031 1.00 97.50 412 LEU A CA 1
ATOM 2943 C C . LEU A 1 412 ? -26.555 -3.490 24.455 1.00 97.50 412 LEU A C 1
ATOM 2945 O O . LEU A 1 412 ? -27.262 -3.540 25.459 1.00 97.50 412 LEU A O 1
ATOM 2949 N N . LYS A 1 413 ? -26.281 -4.578 23.738 1.00 97.19 413 LYS A N 1
ATOM 2950 C CA . LYS A 1 413 ? -26.776 -5.909 24.116 1.00 97.19 413 LYS A CA 1
ATOM 2951 C C . LYS A 1 413 ? -26.205 -6.355 25.458 1.00 97.19 413 LYS A C 1
ATOM 2953 O O . LYS A 1 413 ? -26.934 -6.766 26.360 1.00 97.19 413 LYS A O 1
ATOM 2958 N N . GLU A 1 414 ? -24.883 -6.274 25.579 1.00 97.56 414 GLU A N 1
ATOM 2959 C CA . GLU A 1 414 ? -24.156 -6.775 26.738 1.00 97.56 414 GLU A CA 1
ATOM 2960 C C . GLU A 1 414 ? -22.887 -5.957 26.999 1.00 97.56 414 GLU A C 1
ATOM 2962 O O . GLU A 1 414 ? -22.114 -5.657 26.084 1.00 97.56 414 GLU A O 1
ATOM 2967 N N . VAL A 1 415 ? -22.653 -5.640 28.273 1.00 97.81 415 VAL A N 1
ATOM 2968 C CA . VAL A 1 415 ? -21.412 -5.031 28.761 1.00 97.81 415 VAL A CA 1
ATOM 2969 C C . VAL A 1 415 ? -20.840 -5.894 29.878 1.00 97.81 415 VAL A C 1
ATOM 2971 O O . VAL A 1 415 ? -21.506 -6.139 30.879 1.00 97.81 415 VAL A O 1
ATOM 2974 N N . ASN A 1 416 ? -19.591 -6.323 29.730 1.00 96.69 416 ASN A N 1
ATOM 2975 C CA . ASN A 1 416 ? -18.888 -7.193 30.664 1.00 96.69 416 ASN A CA 1
ATOM 2976 C C . ASN A 1 416 ? -17.679 -6.473 31.256 1.00 96.69 416 ASN A C 1
ATOM 2978 O O . ASN A 1 416 ? -16.789 -6.051 30.520 1.00 96.69 416 ASN A O 1
ATOM 2982 N N . PHE A 1 417 ? -17.601 -6.388 32.579 1.00 95.31 417 PHE A N 1
ATOM 2983 C CA . PHE A 1 417 ? -16.435 -5.858 33.280 1.00 95.31 417 PHE A CA 1
ATOM 2984 C C . PHE A 1 417 ? -15.650 -6.996 33.922 1.00 95.31 417 PHE A C 1
ATOM 2986 O O . PHE A 1 417 ? -16.091 -7.577 34.910 1.00 95.31 417 PHE A O 1
ATOM 2993 N N . ASN A 1 418 ? -14.475 -7.299 33.372 1.00 92.25 418 ASN A N 1
ATOM 2994 C CA . ASN A 1 418 ? -13.603 -8.368 33.862 1.00 92.25 418 ASN A CA 1
ATOM 2995 C C . ASN A 1 418 ? -12.524 -7.865 34.833 1.00 92.25 418 ASN A C 1
ATOM 2997 O O . ASN A 1 418 ? -11.929 -8.672 35.545 1.00 92.25 418 ASN A O 1
ATOM 3001 N N . GLY A 1 419 ? -12.274 -6.556 34.876 1.00 89.69 419 GLY A N 1
ATOM 3002 C CA . GLY A 1 419 ? -11.338 -5.916 35.797 1.00 89.69 419 GLY A CA 1
ATOM 3003 C C . GLY A 1 419 ? -11.966 -4.742 36.541 1.00 89.69 419 GLY A C 1
ATOM 3004 O O . GLY A 1 419 ? -13.180 -4.543 36.512 1.00 89.69 419 GLY A O 1
ATOM 3005 N N . ALA A 1 420 ? -11.120 -3.987 37.245 1.00 91.12 420 ALA A N 1
ATOM 3006 C CA . ALA A 1 420 ? -11.528 -2.749 37.893 1.00 91.12 420 ALA A CA 1
ATOM 3007 C C . ALA A 1 420 ? -11.757 -1.641 36.851 1.00 91.12 420 ALA A C 1
ATOM 3009 O O . ALA A 1 420 ? -10.864 -1.364 36.044 1.00 91.12 420 ALA A O 1
ATOM 3010 N N . SER A 1 421 ? -12.918 -0.985 36.909 1.00 94.06 421 SER A N 1
ATOM 3011 C CA . SER A 1 421 ? -13.295 0.069 35.963 1.00 94.06 421 SER A CA 1
ATOM 3012 C C . SER A 1 421 ? -14.142 1.167 36.597 1.00 94.06 421 SER A C 1
ATOM 3014 O O . SER A 1 421 ? -15.092 0.900 37.332 1.00 94.06 421 SER A O 1
ATOM 3016 N N . ASN A 1 422 ? -13.857 2.412 36.225 1.00 94.75 422 ASN A N 1
ATOM 3017 C CA . ASN A 1 422 ? -14.751 3.545 36.433 1.00 94.75 422 ASN A CA 1
ATOM 3018 C C . ASN A 1 422 ? -15.424 3.923 35.114 1.00 94.75 422 ASN A C 1
ATOM 3020 O O . ASN A 1 422 ? -14.760 3.966 34.074 1.00 94.75 422 ASN A O 1
ATOM 3024 N N . VAL A 1 423 ? -16.722 4.219 35.170 1.00 95.44 423 VAL A N 1
ATOM 3025 C CA . VAL A 1 423 ? -17.524 4.599 34.001 1.00 95.44 423 VAL A CA 1
ATOM 3026 C C . VAL A 1 423 ? -18.475 5.750 34.316 1.00 95.44 423 VAL A C 1
ATOM 3028 O O . VAL A 1 423 ? -18.949 5.887 35.448 1.00 95.44 423 VAL A O 1
ATOM 3031 N N . THR A 1 424 ? -18.783 6.571 33.311 1.00 94.38 424 THR A N 1
ATOM 3032 C CA . THR A 1 424 ? -19.706 7.702 33.483 1.00 94.38 424 THR A CA 1
ATOM 3033 C C . THR A 1 424 ? -21.144 7.227 33.649 1.00 94.38 424 THR A C 1
ATOM 3035 O O . THR A 1 424 ? -21.780 7.581 34.627 1.00 94.38 424 THR A O 1
ATOM 3038 N N . SER A 1 425 ? -21.666 6.406 32.746 1.00 94.31 425 SER A N 1
ATOM 3039 C CA . SER A 1 425 ? -22.990 5.773 32.851 1.00 94.31 425 SER A CA 1
ATOM 3040 C C . SER A 1 425 ? -23.028 4.539 31.956 1.00 94.31 425 SER A C 1
ATOM 3042 O O . SER A 1 425 ? -22.175 4.396 31.076 1.00 94.31 425 SER A O 1
ATOM 3044 N N . ILE A 1 426 ? -23.999 3.653 32.178 1.00 96.38 426 ILE A N 1
ATOM 3045 C CA . ILE A 1 426 ? -24.166 2.437 31.375 1.00 96.38 426 ILE A CA 1
ATOM 3046 C C . ILE A 1 426 ? -25.619 2.335 30.927 1.00 96.38 426 ILE A C 1
ATOM 3048 O O . ILE A 1 426 ? -26.511 2.343 31.769 1.00 96.38 426 ILE A O 1
ATOM 3052 N N . ASP A 1 427 ? -25.839 2.182 29.627 1.00 95.69 427 ASP A N 1
ATOM 3053 C CA . ASP A 1 427 ? -27.108 1.763 29.050 1.00 95.69 427 ASP A CA 1
ATOM 3054 C C . ASP A 1 427 ? -26.913 0.495 28.207 1.00 95.69 427 ASP A C 1
ATOM 3056 O O . ASP A 1 427 ? -26.343 0.504 27.111 1.00 95.69 427 ASP A O 1
ATOM 3060 N N . ALA A 1 428 ? -27.324 -0.633 28.775 1.00 96.88 428 ALA A N 1
ATOM 3061 C CA . ALA A 1 428 ? -27.218 -1.941 28.153 1.00 96.88 428 ALA A CA 1
ATOM 3062 C C . ALA A 1 428 ? -28.368 -2.836 28.611 1.00 96.88 428 ALA A C 1
ATOM 3064 O O . ALA A 1 428 ? -28.959 -2.617 29.661 1.00 96.88 428 ALA A O 1
ATOM 3065 N N . THR A 1 429 ? -28.680 -3.888 27.871 1.00 95.44 429 THR A N 1
ATOM 3066 C CA . THR A 1 429 ? -29.704 -4.846 28.305 1.00 95.44 429 THR A CA 1
ATOM 3067 C C . THR A 1 429 ? -29.185 -5.716 29.447 1.00 95.44 429 THR A C 1
ATOM 3069 O O . THR A 1 429 ? -29.887 -5.925 30.442 1.00 95.44 429 THR A O 1
ATOM 3072 N N . ILE A 1 430 ? -27.925 -6.153 29.351 1.00 95.38 430 ILE A N 1
ATOM 3073 C CA . ILE A 1 430 ? -27.231 -6.930 30.383 1.00 95.38 430 ILE A CA 1
ATOM 3074 C C . ILE A 1 430 ? -25.900 -6.262 30.732 1.00 95.38 430 ILE A C 1
ATOM 3076 O O . ILE A 1 430 ? -25.098 -5.937 29.856 1.00 95.38 430 ILE A O 1
ATOM 3080 N N . VAL A 1 431 ? -25.634 -6.124 32.029 1.00 96.50 431 VAL A N 1
ATOM 3081 C CA . VAL A 1 431 ? -24.360 -5.649 32.573 1.00 96.50 431 VAL A CA 1
ATOM 3082 C C . VAL A 1 431 ? -23.785 -6.712 33.502 1.00 96.50 431 VAL A C 1
ATOM 3084 O O . VAL A 1 431 ? -24.344 -6.980 34.566 1.00 96.50 431 VAL A O 1
ATOM 3087 N N . LYS A 1 432 ? -22.657 -7.317 33.127 1.00 95.00 432 LYS A N 1
ATOM 3088 C CA . LYS A 1 432 ? -21.935 -8.280 33.966 1.00 95.00 432 LYS A CA 1
ATOM 3089 C C . LYS A 1 432 ? -20.818 -7.588 34.730 1.00 95.00 432 LYS A C 1
ATOM 3091 O O . LYS A 1 432 ? -19.999 -6.882 34.140 1.00 95.00 432 LYS A O 1
ATOM 3096 N N . ILE A 1 433 ? -20.798 -7.789 36.042 1.00 92.81 433 ILE A N 1
ATOM 3097 C CA . ILE A 1 433 ? -19.943 -7.042 36.961 1.00 92.81 433 ILE A CA 1
ATOM 3098 C C . ILE A 1 433 ? -18.897 -7.941 37.612 1.00 92.81 433 ILE A C 1
ATOM 3100 O O . ILE A 1 433 ? -19.206 -9.026 38.108 1.00 92.81 433 ILE A O 1
ATOM 3104 N N . ASN A 1 434 ? -17.677 -7.404 37.661 1.00 89.12 434 ASN A N 1
ATOM 3105 C CA . ASN A 1 434 ? -16.647 -7.747 38.629 1.00 89.12 434 ASN A CA 1
ATOM 3106 C C . ASN A 1 434 ? -16.411 -6.544 39.565 1.00 89.12 434 ASN A C 1
ATOM 3108 O O . ASN A 1 434 ? -17.105 -6.419 40.564 1.00 89.12 434 ASN A O 1
ATOM 3112 N N . ASN A 1 435 ? -15.531 -5.594 39.223 1.00 91.31 435 ASN A N 1
ATOM 3113 C CA . ASN A 1 435 ? -15.230 -4.429 40.069 1.00 91.31 435 ASN A CA 1
ATOM 3114 C C . ASN A 1 435 ? -15.504 -3.110 39.337 1.00 91.31 435 ASN A C 1
ATOM 3116 O O . ASN A 1 435 ? -14.689 -2.653 38.543 1.00 91.31 435 ASN A O 1
ATOM 3120 N N . VAL A 1 436 ? -16.643 -2.470 39.600 1.00 93.75 436 VAL A N 1
ATOM 3121 C CA . VAL A 1 436 ? -17.096 -1.300 38.832 1.00 93.75 436 VAL A CA 1
ATOM 3122 C C . VAL A 1 436 ? -17.561 -0.166 39.735 1.00 93.75 436 VAL A C 1
ATOM 3124 O O . VAL A 1 436 ? -18.301 -0.378 40.695 1.00 93.75 436 VAL A O 1
ATOM 3127 N N . THR A 1 437 ? -17.188 1.062 39.377 1.00 93.50 437 THR A N 1
ATOM 3128 C CA . THR A 1 437 ? -17.823 2.285 39.884 1.00 93.50 437 THR A CA 1
ATOM 3129 C C . THR A 1 437 ? -18.472 3.038 38.729 1.00 93.50 437 THR A C 1
ATOM 3131 O O . THR A 1 437 ? -17.787 3.519 37.828 1.00 93.50 437 THR A O 1
ATOM 3134 N N . ALA A 1 438 ? -19.797 3.161 38.762 1.00 94.00 438 ALA A N 1
ATOM 3135 C CA . ALA A 1 438 ? -20.566 3.967 37.826 1.00 94.00 438 ALA A CA 1
ATOM 3136 C C . ALA A 1 438 ? -20.963 5.292 38.491 1.00 94.00 438 ALA A C 1
ATOM 3138 O O . ALA A 1 438 ? -21.651 5.305 39.517 1.00 94.00 438 ALA A O 1
ATOM 3139 N N . ALA A 1 439 ? -20.523 6.412 37.910 1.00 91.38 439 ALA A N 1
ATOM 3140 C CA . ALA A 1 439 ? -20.855 7.744 38.416 1.00 91.38 439 ALA A CA 1
ATOM 3141 C C . ALA A 1 439 ? -22.333 8.108 38.174 1.00 91.38 439 ALA A C 1
ATOM 3143 O O . ALA A 1 439 ? -22.964 8.759 39.001 1.00 91.38 439 ALA A O 1
ATOM 3144 N N . GLY A 1 440 ? -22.871 7.677 37.040 1.00 91.75 440 GLY A N 1
ATOM 3145 C CA . GLY A 1 440 ? -24.231 7.884 36.567 1.00 91.75 440 GLY A CA 1
ATOM 3146 C C . GLY A 1 440 ? -25.117 6.657 36.758 1.00 91.75 440 GLY A C 1
ATOM 3147 O O . GLY A 1 440 ? -24.764 5.710 37.461 1.00 91.75 440 GLY A O 1
ATOM 3148 N N . GLN A 1 441 ? -26.310 6.706 36.165 1.00 92.88 441 GLN A N 1
ATOM 3149 C CA . GLN A 1 441 ? -27.269 5.607 36.241 1.00 92.88 441 GLN A CA 1
ATOM 3150 C C . GLN A 1 441 ? -26.773 4.415 35.412 1.00 92.88 441 GLN A C 1
ATOM 3152 O O . GLN A 1 441 ? -26.163 4.587 34.352 1.00 92.88 441 GLN A O 1
ATOM 3157 N N . ILE A 1 442 ? -27.065 3.213 35.900 1.00 95.25 442 ILE A N 1
ATOM 3158 C CA . ILE A 1 442 ? -26.987 1.979 35.119 1.00 95.25 442 ILE A CA 1
ATOM 3159 C C . ILE A 1 442 ? -28.405 1.647 34.671 1.00 95.25 442 ILE A C 1
ATOM 3161 O O . ILE A 1 442 ? -29.275 1.453 35.513 1.00 95.25 442 ILE A O 1
ATOM 3165 N N . SER A 1 443 ? -28.666 1.583 33.373 1.00 94.44 443 SER A N 1
ATOM 3166 C CA . SER A 1 443 ? -29.901 1.014 32.845 1.00 94.44 443 SER A CA 1
ATOM 3167 C C . SER A 1 443 ? -29.586 -0.342 32.235 1.00 94.44 443 SER A C 1
ATOM 3169 O O . SER A 1 443 ? -28.664 -0.443 31.431 1.00 94.44 443 SER A O 1
ATOM 3171 N N . GLY A 1 444 ? -30.311 -1.370 32.678 1.00 92.81 444 GLY A N 1
ATOM 3172 C CA . GLY A 1 444 ? -30.017 -2.764 32.356 1.00 92.81 444 GLY A CA 1
ATOM 3173 C C . GLY A 1 444 ? -30.093 -3.690 33.556 1.00 92.81 444 GLY A C 1
ATOM 3174 O O . GLY A 1 444 ? -29.971 -3.256 34.703 1.00 92.81 444 GLY A O 1
ATOM 3175 N N . ALA A 1 445 ? -30.271 -4.984 33.292 1.00 93.62 445 ALA A N 1
ATOM 3176 C CA . ALA A 1 445 ? -30.126 -6.000 34.325 1.00 93.62 445 ALA A CA 1
ATOM 3177 C C . ALA A 1 445 ? -28.644 -6.148 34.692 1.00 93.62 445 ALA A C 1
ATOM 3179 O O . ALA A 1 445 ? -27.798 -6.373 33.827 1.00 93.62 445 ALA A O 1
ATOM 3180 N N . VAL A 1 446 ? -28.331 -6.037 35.979 1.00 95.06 446 VAL A N 1
ATOM 3181 C CA . VAL A 1 446 ? -26.981 -6.217 36.514 1.00 95.06 446 VAL A CA 1
ATOM 3182 C C . VAL A 1 446 ? -26.829 -7.648 37.009 1.00 95.06 446 VAL A C 1
ATOM 3184 O O . VAL A 1 446 ? -27.662 -8.129 37.772 1.00 95.06 446 VAL A O 1
ATOM 3187 N N . SER A 1 447 ? -25.744 -8.318 36.626 1.00 93.31 447 SER A N 1
ATOM 3188 C CA . SER A 1 447 ? -25.411 -9.656 37.108 1.00 93.31 447 SER A CA 1
ATOM 3189 C C . SER A 1 447 ? -23.964 -9.739 37.575 1.00 93.31 447 SER A C 1
ATOM 3191 O O . SER A 1 447 ? -23.044 -9.437 36.820 1.00 93.31 447 SER A O 1
ATOM 3193 N N . TYR A 1 448 ? -23.741 -10.240 38.784 1.00 90.81 448 TYR A N 1
ATOM 3194 C CA . TYR A 1 448 ? -22.400 -10.610 39.238 1.00 90.81 448 TYR A CA 1
ATOM 3195 C C . TYR A 1 448 ? -22.048 -11.994 38.694 1.00 90.81 448 TYR A C 1
ATOM 3197 O O . TYR A 1 448 ? -22.803 -12.955 38.877 1.00 90.81 448 TYR A O 1
ATOM 3205 N N . THR A 1 449 ? -20.930 -12.084 37.976 1.00 84.06 449 THR A N 1
ATOM 3206 C CA . THR A 1 449 ? -20.407 -13.353 37.437 1.00 84.06 449 THR A CA 1
ATOM 3207 C C . THR A 1 449 ? -19.233 -13.913 38.227 1.00 84.06 449 THR A C 1
ATOM 3209 O O . THR A 1 449 ? -18.833 -15.045 37.981 1.00 84.06 449 THR A O 1
ATOM 3212 N N . ALA A 1 450 ? -18.677 -13.113 39.129 1.00 86.94 450 ALA A N 1
ATOM 3213 C CA . ALA A 1 450 ? -17.639 -13.469 40.080 1.00 86.94 450 ALA A CA 1
ATOM 3214 C C . ALA A 1 450 ? -17.818 -12.595 41.329 1.00 86.94 450 ALA A C 1
ATOM 3216 O O . ALA A 1 450 ? -18.496 -11.563 41.260 1.00 86.94 450 ALA A O 1
ATOM 3217 N N . ASP A 1 451 ? -17.172 -12.974 42.430 1.00 88.25 451 ASP A N 1
ATOM 3218 C CA . ASP A 1 451 ? -17.100 -12.139 43.626 1.00 88.25 451 ASP A CA 1
ATOM 3219 C C . ASP A 1 451 ? -16.477 -10.770 43.331 1.00 88.25 451 ASP A C 1
ATOM 3221 O O . ASP A 1 451 ? -15.273 -10.643 43.100 1.00 88.25 451 ASP A O 1
ATOM 3225 N N . GLY A 1 452 ? -17.320 -9.743 43.333 1.00 90.12 452 GLY A N 1
ATOM 3226 C CA . GLY A 1 452 ? -16.955 -8.415 42.874 1.00 90.12 452 GLY A CA 1
ATOM 3227 C C . GLY A 1 452 ? -17.732 -7.308 43.575 1.00 90.12 452 GLY A C 1
ATOM 3228 O O . GLY A 1 452 ? -18.671 -7.551 44.337 1.00 90.12 452 GLY A O 1
ATOM 3229 N N . LYS A 1 453 ? -17.334 -6.062 43.323 1.00 93.44 453 LYS A N 1
ATOM 3230 C CA . LYS A 1 453 ? -17.944 -4.860 43.890 1.00 93.44 453 LYS A CA 1
ATOM 3231 C C . LYS A 1 453 ? -18.554 -3.971 42.808 1.00 93.44 453 LYS A C 1
ATOM 3233 O O . LYS A 1 453 ? -17.855 -3.524 41.904 1.00 93.44 453 LYS A O 1
ATOM 3238 N N . LEU A 1 454 ? -19.824 -3.602 42.974 1.00 95.25 454 LEU A N 1
ATOM 3239 C CA . LEU A 1 454 ? -20.462 -2.520 42.221 1.00 95.25 454 LEU A CA 1
ATOM 3240 C C . LEU A 1 454 ? -20.698 -1.317 43.127 1.00 95.25 454 LEU A C 1
ATOM 3242 O O . LEU A 1 454 ? -21.300 -1.454 44.188 1.00 95.25 454 LEU A O 1
ATOM 3246 N N . THR A 1 455 ? -20.311 -0.133 42.668 1.00 95.19 455 THR A N 1
ATOM 3247 C CA . THR A 1 455 ? -20.779 1.144 43.218 1.00 95.19 455 THR A CA 1
ATOM 3248 C C . THR A 1 455 ? -21.599 1.869 42.152 1.00 95.19 455 THR A C 1
ATOM 3250 O O . THR A 1 455 ? -21.042 2.320 41.155 1.00 95.19 455 THR A O 1
ATOM 3253 N N . ALA A 1 456 ? -22.916 1.965 42.341 1.00 94.75 456 ALA A N 1
ATOM 3254 C CA . ALA A 1 456 ? -23.852 2.625 41.430 1.00 94.75 456 ALA A CA 1
ATOM 3255 C C . ALA A 1 456 ? -24.354 3.939 42.052 1.00 94.75 456 ALA A C 1
ATOM 3257 O O . ALA A 1 456 ? -25.352 3.965 42.778 1.00 94.75 456 ALA A O 1
ATOM 3258 N N . ASN A 1 457 ? -23.652 5.044 41.786 1.00 93.12 457 ASN A N 1
ATOM 3259 C CA . ASN A 1 457 ? -23.885 6.312 42.488 1.00 93.12 457 ASN A CA 1
ATOM 3260 C C . ASN A 1 457 ? -25.277 6.908 42.220 1.00 93.12 457 ASN A C 1
ATOM 3262 O O . ASN A 1 457 ? -25.886 7.449 43.143 1.00 93.12 457 ASN A O 1
ATOM 3266 N N . ASN A 1 458 ? -25.812 6.740 41.005 1.00 91.94 458 ASN A N 1
ATOM 3267 C CA . ASN A 1 458 ? -27.138 7.244 40.618 1.00 91.94 458 ASN A CA 1
ATOM 3268 C C . ASN A 1 458 ? -28.165 6.119 40.375 1.00 91.94 458 ASN A C 1
ATOM 3270 O O . ASN A 1 458 ? -29.162 6.316 39.677 1.00 91.94 458 ASN A O 1
ATOM 3274 N N . GLY A 1 459 ? -27.951 4.950 40.985 1.00 93.19 459 GLY A N 1
ATOM 3275 C CA . GLY A 1 459 ? -28.909 3.842 40.980 1.00 93.19 459 GLY A CA 1
ATOM 3276 C C . GLY A 1 459 ? -28.887 2.966 39.725 1.00 93.19 459 GLY A C 1
ATOM 3277 O O . GLY A 1 459 ? -28.056 3.128 38.828 1.00 93.19 459 GLY A O 1
ATOM 3278 N N . ILE A 1 460 ? -29.810 2.002 39.702 1.00 94.56 460 ILE A N 1
ATOM 3279 C CA . ILE A 1 460 ? -29.910 0.940 38.697 1.00 94.56 460 ILE A CA 1
ATOM 3280 C C . ILE A 1 460 ? -31.365 0.842 38.218 1.00 94.56 460 ILE A C 1
ATOM 3282 O O . ILE A 1 460 ? -32.269 0.505 38.978 1.00 94.56 460 ILE A O 1
ATOM 3286 N N . ASN A 1 461 ? -31.610 1.104 36.938 1.00 93.56 461 ASN A N 1
ATOM 3287 C CA . ASN A 1 461 ? -32.888 0.815 36.304 1.00 93.56 461 ASN A CA 1
ATOM 3288 C C . ASN A 1 461 ? -32.869 -0.605 35.716 1.00 93.56 461 ASN A C 1
ATOM 3290 O O . ASN A 1 461 ? -32.619 -0.792 34.522 1.00 93.56 461 ASN A O 1
ATOM 3294 N N . GLY A 1 462 ? -33.087 -1.589 36.586 1.00 92.06 462 GLY A N 1
ATOM 3295 C CA . GLY A 1 462 ? -33.073 -3.015 36.278 1.00 92.06 462 GLY A CA 1
ATOM 3296 C C . GLY A 1 462 ? -32.978 -3.873 37.540 1.00 92.06 462 GLY A C 1
ATOM 3297 O O . GLY A 1 462 ? -32.865 -3.358 38.654 1.00 92.06 462 GLY A O 1
ATOM 3298 N N . ALA A 1 463 ? -33.059 -5.193 37.367 1.00 92.00 463 ALA A N 1
ATOM 3299 C CA . ALA A 1 463 ? -32.819 -6.150 38.446 1.00 92.00 463 ALA A CA 1
ATOM 3300 C C . ALA A 1 463 ? -31.319 -6.317 38.706 1.00 92.00 463 ALA A C 1
ATOM 3302 O O . ALA A 1 463 ? -30.508 -6.159 37.794 1.00 92.00 463 ALA A O 1
ATOM 3303 N N . VAL A 1 464 ? -30.966 -6.678 39.939 1.00 93.31 464 VAL A N 1
ATOM 3304 C CA . VAL A 1 464 ? -29.610 -7.079 40.312 1.00 93.31 464 VAL A CA 1
ATOM 3305 C C . VAL A 1 464 ? -29.639 -8.547 40.705 1.00 93.31 464 VAL A C 1
ATOM 3307 O O . VAL A 1 464 ? -30.225 -8.915 41.719 1.00 93.31 464 VAL A O 1
ATOM 3310 N N . THR A 1 465 ? -28.998 -9.394 39.915 1.00 90.12 465 THR A N 1
ATOM 3311 C CA . THR A 1 465 ? -28.862 -10.825 40.186 1.00 90.12 465 THR A CA 1
ATOM 3312 C C . THR A 1 465 ? -27.416 -11.181 40.481 1.00 90.12 465 THR A C 1
ATOM 3314 O O . THR A 1 465 ? -26.488 -10.442 40.153 1.00 90.12 465 THR A O 1
ATOM 3317 N N . THR A 1 466 ? -27.199 -12.344 41.079 1.00 85.31 466 THR A N 1
ATOM 3318 C CA . THR A 1 466 ? -25.855 -12.868 41.280 1.00 85.31 466 THR A CA 1
ATOM 3319 C C . THR A 1 466 ? -25.834 -14.355 40.976 1.00 85.31 466 THR A C 1
ATOM 3321 O O . THR A 1 466 ? -26.719 -15.089 41.406 1.00 85.31 466 THR A O 1
ATOM 3324 N N . ASN A 1 467 ? -24.848 -14.789 40.193 1.00 80.06 467 ASN A N 1
ATOM 3325 C CA . ASN A 1 467 ? -24.545 -16.210 40.018 1.00 80.06 467 ASN A CA 1
ATOM 3326 C C . ASN A 1 467 ? -23.445 -16.670 40.986 1.00 80.06 467 ASN A C 1
ATOM 3328 O O . ASN A 1 467 ? -23.192 -17.866 41.082 1.00 80.06 467 ASN A O 1
ATOM 3332 N N . ASP A 1 468 ? -22.826 -15.734 41.700 1.00 79.31 468 ASP A N 1
ATOM 3333 C CA . ASP A 1 468 ? -21.798 -15.949 42.718 1.00 79.31 468 ASP A CA 1
ATOM 3334 C C . ASP A 1 468 ? -22.141 -15.073 43.942 1.00 79.31 468 ASP A C 1
ATOM 3336 O O . ASP A 1 468 ? -23.318 -14.820 44.217 1.00 79.31 468 ASP A O 1
ATOM 3340 N N . THR A 1 469 ? -21.154 -14.568 44.670 1.00 82.56 469 THR A N 1
ATOM 3341 C CA . THR A 1 469 ? -21.325 -13.500 45.655 1.00 82.56 469 THR A CA 1
ATOM 3342 C C . THR A 1 469 ? -20.975 -12.122 45.086 1.00 82.56 469 THR A C 1
ATOM 3344 O O . THR A 1 469 ? -20.451 -11.999 43.984 1.00 82.56 469 THR A O 1
ATOM 3347 N N . GLY A 1 470 ? -21.256 -11.059 45.838 1.00 89.12 470 GLY A N 1
ATOM 3348 C CA . GLY A 1 470 ? -20.812 -9.711 45.487 1.00 89.12 470 GLY A CA 1
ATOM 3349 C C . GLY A 1 470 ? -21.256 -8.657 46.493 1.00 89.12 470 GLY A C 1
ATOM 3350 O O . GLY A 1 470 ? -22.167 -8.893 47.291 1.00 89.12 470 GLY A O 1
ATOM 3351 N N . THR A 1 471 ? -20.614 -7.494 46.433 1.00 92.88 471 THR A N 1
ATOM 3352 C CA . THR A 1 471 ? -20.973 -6.300 47.206 1.00 92.88 471 THR A CA 1
ATOM 3353 C C . THR A 1 471 ? -21.616 -5.275 46.280 1.00 92.88 471 THR A C 1
ATOM 3355 O O . THR A 1 471 ? -21.031 -4.870 45.269 1.00 92.88 471 THR A O 1
ATOM 3358 N N . LEU A 1 472 ? -22.810 -4.813 46.636 1.00 94.06 472 LEU A N 1
ATOM 3359 C CA . LEU A 1 472 ? -23.503 -3.724 45.957 1.00 94.06 472 LEU A CA 1
ATOM 3360 C C . LEU A 1 472 ? -23.509 -2.486 46.849 1.00 94.06 472 LEU A C 1
ATOM 3362 O O . LEU A 1 472 ? -23.921 -2.542 47.997 1.00 94.06 472 LEU A O 1
ATOM 3366 N N . THR A 1 473 ? -23.077 -1.347 46.323 1.00 94.25 473 THR A N 1
ATOM 3367 C CA . THR A 1 473 ? -23.228 -0.037 46.961 1.00 94.25 473 THR A CA 1
ATOM 3368 C C . THR A 1 473 ? -24.069 0.860 46.067 1.00 94.25 473 THR A C 1
ATOM 3370 O O . THR A 1 473 ? -23.710 1.107 44.917 1.00 94.25 473 THR A O 1
ATOM 3373 N N . ILE A 1 474 ? -25.184 1.353 46.593 1.00 92.25 474 ILE A N 1
ATOM 3374 C CA . ILE A 1 474 ? -26.101 2.263 45.905 1.00 92.25 474 ILE A CA 1
ATOM 3375 C C . ILE A 1 474 ? -25.940 3.649 46.529 1.00 92.25 474 ILE A C 1
ATOM 3377 O O . ILE A 1 474 ? -25.943 3.792 47.751 1.00 92.25 474 ILE A O 1
ATOM 3381 N N . GLY A 1 475 ? -25.745 4.662 45.685 1.00 89.69 475 GLY A N 1
ATOM 3382 C CA . GLY A 1 475 ? -25.627 6.054 46.117 1.00 89.69 475 GLY A CA 1
ATOM 3383 C C . GLY A 1 475 ? -26.986 6.709 46.376 1.00 89.69 475 GLY A C 1
ATOM 3384 O O . GLY A 1 475 ? -27.779 6.240 47.184 1.00 89.69 475 GLY A O 1
ATOM 3385 N N . ALA A 1 476 ? -27.259 7.817 45.688 1.00 87.12 476 ALA A N 1
ATOM 3386 C CA . ALA A 1 476 ? -28.488 8.601 45.852 1.00 87.12 476 ALA A CA 1
ATOM 3387 C C . ALA A 1 476 ? -29.641 8.159 44.923 1.00 87.12 476 ALA A C 1
ATOM 3389 O O . ALA A 1 476 ? -30.667 8.833 44.854 1.00 87.12 476 ALA A O 1
ATOM 3390 N N . GLY A 1 477 ? -29.462 7.075 44.160 1.00 86.00 477 GLY A N 1
ATOM 3391 C CA . GLY A 1 477 ? -30.452 6.575 43.202 1.00 86.00 477 GLY A CA 1
ATOM 3392 C C . GLY A 1 477 ? -31.272 5.387 43.705 1.00 86.00 477 GLY A C 1
ATOM 3393 O O . GLY A 1 477 ? -31.013 4.823 44.760 1.00 86.00 477 GLY A O 1
ATOM 3394 N N . ASN A 1 478 ? -32.256 4.975 42.904 1.00 89.44 478 ASN A N 1
ATOM 3395 C CA . ASN A 1 478 ? -33.118 3.824 43.196 1.00 89.44 478 ASN A CA 1
ATOM 3396 C C . ASN A 1 478 ? -32.661 2.567 42.446 1.00 89.44 478 ASN A C 1
ATOM 3398 O O . ASN A 1 478 ? -31.974 2.671 41.428 1.00 89.44 478 ASN A O 1
ATOM 3402 N N . VAL A 1 479 ? -33.109 1.395 42.907 1.00 91.31 479 VAL A N 1
ATOM 3403 C CA . VAL A 1 479 ? -33.074 0.147 42.132 1.00 91.31 479 VAL A CA 1
ATOM 3404 C C . VAL A 1 479 ? -34.504 -0.261 41.800 1.00 91.31 479 VAL A C 1
ATOM 3406 O O . VAL A 1 479 ? -35.292 -0.537 42.702 1.00 91.31 479 VAL A O 1
ATOM 3409 N N . THR A 1 480 ? -34.865 -0.258 40.516 1.00 91.19 480 THR A N 1
ATOM 3410 C CA . THR A 1 480 ? -36.257 -0.518 40.095 1.00 91.19 480 THR A CA 1
ATOM 3411 C C . THR A 1 480 ? -36.620 -2.006 40.105 1.00 91.19 480 THR A C 1
ATOM 3413 O O . THR A 1 480 ? -37.785 -2.352 40.306 1.00 91.19 480 THR A O 1
ATOM 3416 N N . GLY A 1 481 ? -35.644 -2.901 39.927 1.00 86.94 481 GLY A N 1
ATOM 3417 C CA . GLY A 1 481 ? -35.840 -4.349 40.001 1.00 86.94 481 GLY A CA 1
ATOM 3418 C C . GLY A 1 481 ? -35.571 -4.953 41.383 1.00 86.94 481 GLY A C 1
ATOM 3419 O O . GLY A 1 481 ? -35.229 -4.267 42.345 1.00 86.94 481 GLY A O 1
ATOM 3420 N N . ALA A 1 482 ? -35.729 -6.274 41.476 1.00 89.31 482 ALA A N 1
ATOM 3421 C CA . ALA A 1 482 ? -35.346 -7.038 42.660 1.00 89.31 482 ALA A CA 1
ATOM 3422 C C . ALA A 1 482 ? -33.817 -7.155 42.772 1.00 89.31 482 ALA A C 1
ATOM 3424 O O . ALA A 1 482 ? -33.122 -7.222 41.756 1.00 89.31 482 ALA A O 1
ATOM 3425 N N . ILE A 1 483 ? -33.311 -7.223 44.003 1.00 90.12 483 ILE A N 1
ATOM 3426 C CA . ILE A 1 483 ? -31.905 -7.489 44.316 1.00 90.12 483 ILE A CA 1
ATOM 3427 C C . ILE A 1 483 ? -31.784 -8.910 44.884 1.00 90.12 483 ILE A C 1
ATOM 3429 O O . ILE A 1 483 ? -32.446 -9.221 45.869 1.00 90.12 483 ILE A O 1
ATOM 3433 N N . GLY A 1 484 ? -30.933 -9.751 44.284 1.00 78.56 484 GLY A N 1
ATOM 3434 C CA . GLY A 1 484 ? -30.507 -11.051 44.824 1.00 78.56 484 GLY A CA 1
ATOM 3435 C C . GLY A 1 484 ? -31.349 -12.281 44.455 1.00 78.56 484 GLY A C 1
ATOM 3436 O O . GLY A 1 484 ? -31.202 -13.321 45.079 1.00 78.56 484 GLY A O 1
ATOM 3437 N N . THR A 1 485 ? -32.233 -12.215 43.456 1.00 65.38 485 THR A N 1
ATOM 3438 C CA . THR A 1 485 ? -33.296 -13.228 43.267 1.00 65.38 485 THR A CA 1
ATOM 3439 C C . THR A 1 485 ? -33.005 -14.369 42.276 1.00 65.38 485 THR A C 1
ATOM 3441 O O . THR A 1 485 ? -33.950 -14.941 41.733 1.00 65.38 485 THR A O 1
ATOM 3444 N N . ASN A 1 486 ? -31.746 -14.761 42.029 1.00 65.38 486 ASN A N 1
ATOM 3445 C CA . ASN A 1 486 ? -31.450 -15.841 41.070 1.00 65.38 486 ASN A CA 1
ATOM 3446 C C . ASN A 1 486 ? -30.803 -17.082 41.714 1.00 65.38 486 ASN A C 1
ATOM 3448 O O . ASN A 1 486 ? -29.722 -17.011 42.289 1.00 65.38 486 ASN A O 1
ATOM 3452 N N . GLY A 1 487 ? -31.461 -18.239 41.590 1.00 61.22 487 GLY A N 1
ATOM 3453 C CA . GLY A 1 487 ? -30.846 -19.558 41.806 1.00 61.22 487 GLY A CA 1
ATOM 3454 C C . GLY A 1 487 ? -30.379 -19.910 43.227 1.00 61.22 487 GLY A C 1
ATOM 3455 O O . GLY A 1 487 ? -29.687 -20.910 43.382 1.00 61.22 487 GLY A O 1
ATOM 3456 N N . GLY A 1 488 ? -30.747 -19.136 44.256 1.00 65.81 488 GLY A N 1
ATOM 3457 C CA . GLY A 1 488 ? -30.352 -19.383 45.652 1.00 65.81 488 GLY A CA 1
ATOM 3458 C C . GLY A 1 488 ? -29.019 -18.752 46.075 1.00 65.81 488 GLY A C 1
ATOM 3459 O O . GLY A 1 488 ? -28.663 -18.852 47.249 1.00 65.81 488 GLY A O 1
ATOM 3460 N N . ASN A 1 489 ? -28.319 -18.069 45.163 1.00 74.94 489 ASN A N 1
ATOM 3461 C CA . ASN A 1 489 ? -27.130 -17.279 45.482 1.00 74.94 489 ASN A CA 1
ATOM 3462 C C . ASN A 1 489 ? -27.534 -15.855 45.874 1.00 74.94 489 ASN A C 1
ATOM 3464 O O . ASN A 1 489 ? -28.405 -15.248 45.253 1.00 74.94 489 ASN A O 1
ATOM 3468 N N . LYS A 1 490 ? -26.891 -15.325 46.914 1.00 82.94 490 LYS A N 1
ATOM 3469 C CA . LYS A 1 490 ? -27.209 -14.028 47.518 1.00 82.94 490 LYS A CA 1
ATOM 3470 C C . LYS A 1 490 ? -26.012 -13.093 47.441 1.00 82.94 490 LYS A C 1
ATOM 3472 O O . LYS A 1 490 ? -24.863 -13.537 47.441 1.00 82.94 490 LYS A O 1
ATOM 3477 N N . LEU A 1 491 ? -26.281 -11.790 47.407 1.00 87.94 491 LEU A N 1
ATOM 3478 C CA . LEU A 1 491 ? -25.220 -10.804 47.604 1.00 87.94 491 LEU A CA 1
ATOM 3479 C C . LEU A 1 491 ? -24.678 -10.917 49.032 1.00 87.94 491 LEU A C 1
ATOM 3481 O O . LEU A 1 491 ? -25.442 -11.168 49.963 1.00 87.94 491 LEU A O 1
ATOM 3485 N N . LYS A 1 492 ? -23.367 -10.706 49.182 1.00 89.50 492 LYS A N 1
ATOM 3486 C CA . LYS A 1 492 ? -22.684 -10.670 50.484 1.00 89.50 492 LYS A CA 1
ATOM 3487 C C . LYS A 1 492 ? -23.057 -9.435 51.282 1.00 89.50 492 LYS A C 1
ATOM 3489 O O . LYS A 1 492 ? -23.033 -9.458 52.502 1.00 89.50 492 LYS A O 1
ATOM 3494 N N . GLU A 1 493 ? -23.273 -8.331 50.575 1.00 90.75 493 GLU A N 1
ATOM 3495 C CA . GLU A 1 493 ? -23.456 -7.029 51.189 1.00 90.75 493 GLU A CA 1
ATOM 3496 C C . GLU A 1 493 ? -24.211 -6.104 50.233 1.00 90.75 493 GLU A C 1
ATOM 3498 O O . GLU A 1 493 ? -23.910 -6.037 49.035 1.00 90.75 493 GLU A O 1
ATOM 3503 N N . VAL A 1 494 ? -25.179 -5.368 50.779 1.00 91.38 494 VAL A N 1
ATOM 3504 C CA . VAL A 1 494 ? -25.905 -4.308 50.076 1.00 91.38 494 VAL A CA 1
ATOM 3505 C C . VAL A 1 494 ? -25.869 -3.049 50.935 1.00 91.38 494 VAL A C 1
ATOM 3507 O O . VAL A 1 494 ? -26.471 -2.999 52.004 1.00 91.38 494 VAL A O 1
ATOM 3510 N N . ASN A 1 495 ? -25.171 -2.030 50.444 1.00 92.06 495 ASN A N 1
ATOM 3511 C CA . ASN A 1 495 ? -24.949 -0.762 51.125 1.00 92.06 495 ASN A CA 1
ATOM 3512 C C . ASN A 1 495 ? -25.737 0.367 50.462 1.00 92.06 495 ASN A C 1
ATOM 3514 O O . ASN A 1 495 ? -25.732 0.502 49.237 1.00 92.06 495 ASN A O 1
ATOM 3518 N N . PHE A 1 496 ? -26.344 1.221 51.284 1.00 89.81 496 PHE A N 1
ATOM 3519 C CA . PHE A 1 496 ? -27.088 2.403 50.852 1.00 89.81 496 PHE A CA 1
ATOM 3520 C C . PHE A 1 496 ? -26.427 3.662 51.404 1.00 89.81 496 PHE A C 1
ATOM 3522 O O . PHE A 1 496 ? -26.424 3.892 52.611 1.00 89.81 496 PHE A O 1
ATOM 3529 N N . ASN A 1 497 ? -25.895 4.497 50.514 1.00 85.88 497 ASN A N 1
ATOM 3530 C CA . ASN A 1 497 ? -25.205 5.740 50.861 1.00 85.88 497 ASN A CA 1
ATOM 3531 C C . ASN A 1 497 ? -26.078 6.984 50.595 1.00 85.88 497 ASN A C 1
ATOM 3533 O O . ASN A 1 497 ? -25.565 8.067 50.316 1.00 85.88 497 ASN A O 1
ATOM 3537 N N . GLY A 1 498 ? -27.402 6.836 50.681 1.00 78.31 498 GLY A N 1
ATOM 3538 C CA . GLY A 1 498 ? -28.388 7.888 50.439 1.00 78.31 498 GLY A CA 1
ATOM 3539 C C . GLY A 1 498 ? -29.824 7.373 50.579 1.00 78.31 498 GLY A C 1
ATOM 3540 O O . GLY A 1 498 ? -30.049 6.227 50.966 1.00 78.31 498 GLY A O 1
ATOM 3541 N N . VAL A 1 499 ? -30.812 8.217 50.262 1.00 72.69 499 VAL A N 1
ATOM 3542 C CA . VAL A 1 499 ? -32.216 7.778 50.172 1.00 72.69 499 VAL A CA 1
ATOM 3543 C C . VAL A 1 499 ? -32.371 6.957 48.893 1.00 72.69 499 VAL A C 1
ATOM 3545 O O . VAL A 1 499 ? -32.271 7.502 47.800 1.00 72.69 499 VAL A O 1
ATOM 3548 N N . SER A 1 500 ? -32.585 5.651 49.031 1.00 77.69 500 SER A N 1
ATOM 3549 C CA . SER A 1 500 ? -32.761 4.720 47.913 1.00 77.69 500 SER A CA 1
ATOM 3550 C C . SER A 1 500 ? -34.024 3.893 48.116 1.00 77.69 500 SER A C 1
ATOM 3552 O O . SER A 1 500 ? -34.249 3.360 49.201 1.00 77.69 500 SER A O 1
ATOM 3554 N N . ASN A 1 501 ? -34.821 3.737 47.063 1.00 79.19 501 ASN A N 1
ATOM 3555 C CA . ASN A 1 501 ? -35.939 2.802 47.029 1.00 79.19 501 ASN A CA 1
ATOM 3556 C C . ASN A 1 501 ? -35.518 1.523 46.302 1.00 79.19 501 ASN A C 1
ATOM 3558 O O . ASN A 1 501 ? -34.938 1.588 45.214 1.00 79.19 501 ASN A O 1
ATOM 3562 N N . VAL A 1 502 ? -35.847 0.374 46.893 1.00 81.25 502 VAL A N 1
ATOM 3563 C CA . VAL A 1 502 ? -35.636 -0.953 46.306 1.00 81.25 502 VAL A CA 1
ATOM 3564 C C . VAL A 1 502 ? -36.919 -1.764 46.421 1.00 81.25 502 VAL A C 1
ATOM 3566 O O . VAL A 1 502 ? -37.567 -1.750 47.465 1.00 81.25 502 VAL A O 1
ATOM 3569 N N . THR A 1 503 ? -37.273 -2.481 45.356 1.00 78.38 503 THR A N 1
ATOM 3570 C CA . THR A 1 503 ? -38.503 -3.285 45.289 1.00 78.38 503 THR A CA 1
ATOM 3571 C C . THR A 1 503 ? -38.468 -4.489 46.237 1.00 78.38 503 THR A C 1
ATOM 3573 O O . THR A 1 503 ? -39.449 -4.772 46.920 1.00 78.38 503 THR A O 1
ATOM 3576 N N . SER A 1 504 ? -37.336 -5.193 46.301 1.00 82.25 504 SER A N 1
ATOM 3577 C CA . SER A 1 504 ? -37.081 -6.293 47.240 1.00 82.25 504 SER A CA 1
ATOM 3578 C C . SER A 1 504 ? -35.583 -6.596 47.315 1.00 82.25 504 SER A C 1
ATOM 3580 O O . SER A 1 504 ? -34.887 -6.453 46.308 1.00 82.25 504 SER A O 1
ATOM 3582 N N . ILE A 1 505 ? -35.096 -7.055 48.469 1.00 84.25 505 ILE A N 1
ATOM 3583 C CA . ILE A 1 505 ? -33.684 -7.401 48.690 1.00 84.25 505 ILE A CA 1
ATOM 3584 C C . ILE A 1 505 ? -33.587 -8.820 49.246 1.00 84.25 505 ILE A C 1
ATOM 3586 O O . ILE A 1 505 ? -34.249 -9.133 50.234 1.00 84.25 505 ILE A O 1
ATOM 3590 N N . ASP A 1 506 ? -32.727 -9.636 48.642 1.00 81.38 506 ASP A N 1
ATOM 3591 C CA . ASP A 1 506 ? -32.256 -10.908 49.180 1.00 81.38 506 ASP A CA 1
ATOM 3592 C C . ASP A 1 506 ? -30.714 -10.919 49.240 1.00 81.38 506 ASP A C 1
ATOM 3594 O O . ASP A 1 506 ? -30.022 -11.022 48.226 1.00 81.38 506 ASP A O 1
ATOM 3598 N N . ALA A 1 507 ? -30.168 -10.755 50.443 1.00 80.31 507 ALA A N 1
ATOM 3599 C CA . ALA A 1 507 ? -28.734 -10.741 50.736 1.00 80.31 507 ALA A CA 1
ATOM 3600 C C . ALA A 1 507 ? -28.457 -11.584 51.995 1.00 80.31 507 ALA A C 1
ATOM 3602 O O . ALA A 1 507 ? -29.367 -11.791 52.806 1.00 80.31 507 ALA A O 1
ATOM 3603 N N . THR A 1 508 ? -27.241 -12.124 52.128 1.00 75.88 508 THR A N 1
ATOM 3604 C CA . THR A 1 508 ? -26.744 -12.710 53.394 1.00 75.88 508 THR A CA 1
ATOM 3605 C C . THR A 1 508 ? -26.280 -11.616 54.328 1.00 75.88 508 THR A C 1
ATOM 3607 O O . THR A 1 508 ? -26.513 -11.761 55.547 1.00 75.88 508 THR A O 1
#

Organism: NCBI:txid1359196

Foldseek 3Di:
DAEDEAEAPREAEEEAWAPDQDAYEYEYAFAYEYQEEAYDDPSIHHAEYEFADAQVGEYEYNYEHEYAEYAFDDDQAATYEYAYAAEYEYQEYEFQPNYQHRYEYEAQEEYEYAAYHPQNRYEYEYNAEYEYADQNVQNHQEYEFEALHEYEYECQPAEHEHCPPNRAYEFNFLNREYEYEYPHPEEYEYEYPAAHAHDPDAAQTYEYEYEYADYEYEYHDNPDQHAHHDDLGGAHVEYEYAHAYEYEYAYEHGYQEYEQHYQEEYEYNEEDENHPAGEYEQAAQYEYEDQAEYAYEYEYPAALGYEYEYHDEEHEAEYHPDPLHAHAEYEYRAEYEYAEHGYQEYEPQEQRGEYEHVAEYEHEYEYAAQHEYEGQAEYNHEYEYPAALHYEYEYHAYEHAAEYHPPPLHFHNEYEYHHAYEYAEHGYQEYEDAEYEHVEEYEHEYEHPEAHEYAGQAEYNHEYEYPEEYEYEYHAHEYPHEAHPPDPHAYAYYHYNHDYYHPYHDHD